Protein 3G7Q (pdb70)

Foldseek 3Di:
DLVVLVLVVVLFFFPDAAAFDFVVVVVVVVVVVVVVVCLVVQLFVDPAGPLGLVLLLQLVQCVCCVPPVDNAHSLQKDKFQADLVVVVLVCVVQAADCGAAEEEQWDLACSLLVDLRYAYEYWDWAADPQLAIATAGPPVPDDDDPRHSYEDEACGPPALHGYAPVRVVVCVVCVVNVHAYEYEDQWPPLPLHQFADDDDDDDDQRYKYKADRNVPPVVWGIMMIGHHSVSSVSSVVCVVVVRGTRSSSSNVNVVVCGSVCNVPPVNVVQVVLVVVLVVLLCVQDGSQQWRWYPNGGGFKIKIFRDPQVFFVVVVQVQLVVVSYHDQQLSSGPNYPDDDCRSRRMMGSRDDVVSSNVSSNSSSVSSVVSVVPD

Organism: Salmonella typhimurium (strain LT2 / SGSC1412 / ATCC 700720) (NCBI:txid99287)

Solvent-accessible surface area: 16220 Å² total

Secondary structure (DSSP, 8-state):
-TTT--TTT----------------HHHHHHHH--TTSHHHHHHHSTT-TTSHHHHHHHHHHHHHHHH-----GGGEEEES-HHHHHHHHHHHHSB---BBEEESS---HHHHH---EEEPPPEEEEEGGGEEEEE--GGG----TTB--EEESSPTTT-----TTT--HHHHHHHTT--EEEE-TT-TTTT--B-S-------TTEEE---GGGT-TTS--EEEE--HHHHHHHH--TTT------------TTS-HHHHIIIIIHHHHHHHHHHHHHHHHHH--TTT-EEE---BSS---EE-TT-SS-HHHHHHHHHHTT----GGGG-TTBSS--GGGGG-----S-HHHHHHHHHHHHHHHHHHHHH-

Sequence (373 aa):
GITRLEDLNDGAILGGGNPAHIPAQQDYFQTLLTDVVESGKAADALCNYDGPQGKTALLNNALAVLLREETLGWDIEPQNIALTNNGSQSAFFYLFNLFAGRSTKKVLFPLAPEEYIGYADDLFVSARPNIELLPEGQFKYHVDFEHLHIGEETGICCVSRPTNPTGNVIITDEELKKLDRRLANNQHNIPLVIDNAYGVPFPGIIFSEARPLWNPNIILLCSLSKLLGLPGSRCGIIIANDKTITAIANNGIISLAPGGGPACEIKRNNDLLRLSEETVIKKPFYYQRRVQQQTIAIIRRYLSEERRCLIHKPEGAIFLWLWFKDLPITTELLYQRLKARGVLVPGHYFFPGLDKPWPHTHQCRNYVPEEPDKIEAGVKILAEEIIERAWREEG

InterPro domains:
  IPR004839 Aminotransferase, class I/classII, large domain [PF00155] (65-391)
  IPR015421 Pyridoxal phosphate-dependent transferase, major domain [G3DSA:3.40.640.10] (1-415)
  IPR015424 Pyridoxal phosphate-dependent transferase [SSF53383] (16-412)
  IPR050859 Class-I pyridoxal-phosphate-dependent aminotransferase-like [PTHR42790] (9-414)

Radius of g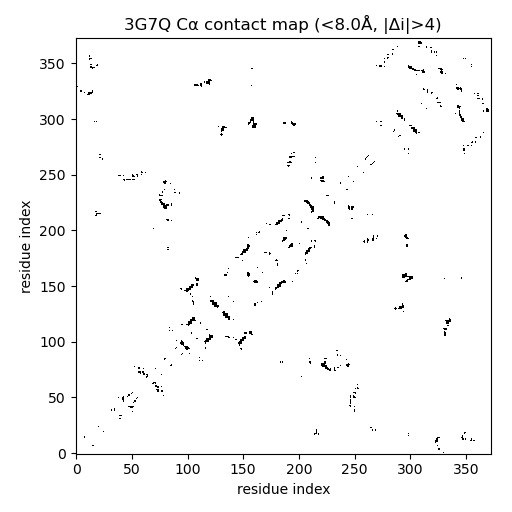yration: 21.02 Å; Cα contacts (8 Å, |Δi|>4): 728; chains: 1; bounding box: 59×43×58 Å

Nearest PDB structures (foldseek):
  3g7q-assembly1_A-2  TM=1.003E+00  e=3.783E-77  Salmonella enterica subsp. enterica serovar Typhimurium
  3if2-assembly1_B  TM=9.271E-01  e=1.513E-39  Psychrobacter arcticus 273-4
  3cq5-assembly2_C  TM=7.110E-01  e=2.711E-16  unclassified
  4r8d-assembly1_A  TM=6.972E-01  e=3.711E-15  Mycobacterium tuberculosis H37Rv
  6c3b-assembly1_A  TM=7.059E-01  e=1.660E-10  Streptantibioticus cattleyicolor NRRL 8057 = DSM 46488

Structure (mmCIF, N/CA/C/O backbone):
data_3G7Q
#
_entry.id   3G7Q
#
_cell.length_a   92.280
_cell.length_b   92.280
_cell.length_c   227.330
_cell.angle_alpha   90.00
_cell.angle_beta   90.00
_cell.angle_gamma   120.00
#
_symmetry.space_group_name_H-M   'P 61 2 2'
#
loop_
_entity.id
_entity.type
_entity.pdbx_description
1 polymer 'Valine-pyruvate aminotransferase'
2 non-polymer 'CHLORIDE ION'
3 non-polymer 1,2-ETHANEDIOL
4 water water
#
loop_
_atom_site.group_PDB
_atom_site.id
_atom_site.type_symbol
_atom_site.label_atom_id
_atom_site.label_alt_id
_atom_site.label_comp_id
_atom_site.label_asym_id
_atom_site.label_entity_id
_atom_site.label_seq_id
_atom_site.pdbx_PDB_ins_code
_atom_site.Cartn_x
_atom_site.Cartn_y
_atom_site.Cartn_z
_atom_site.occupancy
_atom_site.B_iso_or_equiv
_atom_site.auth_seq_id
_atom_site.auth_comp_id
_atom_site.auth_asym_id
_atom_site.auth_atom_id
_atom_site.pdbx_PDB_model_num
ATOM 1 N N . GLY A 1 16 ? -32.257 44.514 -1.075 1.00 66.22 15 GLY A N 1
ATOM 2 C CA . GLY A 1 16 ? -32.174 46.008 -1.210 1.00 63.96 15 GLY A CA 1
ATOM 3 C C . GLY A 1 16 ? -30.947 46.569 -0.514 1.00 63.20 15 GLY A C 1
ATOM 4 O O . GLY A 1 16 ? -30.082 47.175 -1.158 1.00 62.64 15 GLY A O 1
ATOM 5 N N . ILE A 1 17 ? -30.872 46.359 0.801 1.00 61.87 16 ILE A N 1
ATOM 6 C CA . ILE A 1 17 ? -29.756 46.841 1.612 1.00 61.33 16 ILE A CA 1
ATOM 7 C C . ILE A 1 17 ? -28.449 46.118 1.307 1.00 60.44 16 ILE A C 1
ATOM 8 O O . ILE A 1 17 ? -27.369 46.715 1.406 1.00 62.01 16 ILE A O 1
ATOM 10 N N . THR A 1 18 ? -28.533 44.835 0.955 1.00 58.66 17 THR A N 1
ATOM 11 C CA . THR A 1 18 ? -27.339 44.078 0.615 1.00 56.10 17 THR A CA 1
ATOM 12 C C . THR A 1 18 ? -26.686 44.698 -0.615 1.00 53.03 17 THR A C 1
ATOM 13 O O . THR A 1 18 ? -25.478 44.941 -0.614 1.00 53.92 17 THR A O 1
ATOM 15 N N . ARG A 1 19 ? -27.483 44.976 -1.648 1.00 49.73 18 ARG A N 1
ATOM 16 C CA . ARG A 1 19 ? -26.939 45.572 -2.871 1.00 49.36 18 ARG A CA 1
ATOM 17 C C . ARG A 1 19 ? -26.338 46.941 -2.553 1.00 49.14 18 ARG A C 1
ATOM 18 O O . ARG A 1 19 ? -25.239 47.270 -2.999 1.00 46.92 18 ARG A O 1
ATOM 20 N N . LEU A 1 20 ? -27.056 47.734 -1.760 1.00 52.44 19 LEU A N 1
ATOM 21 C CA . LEU A 1 20 ? -26.575 49.058 -1.366 1.00 53.45 19 LEU A CA 1
ATOM 22 C C . LEU A 1 20 ? -25.199 48.952 -0.714 1.00 54.87 19 LEU A C 1
ATOM 23 O O . LEU A 1 20 ? -24.250 49.657 -1.096 1.00 51.76 19 LEU A O 1
ATOM 33 N N . GLU A 1 22 ? -23.054 46.523 -1.003 1.00 61.32 21 GLU A N 1
ATOM 34 C CA . GLU A 1 22 ? -22.106 46.130 -2.045 1.00 61.84 21 GLU A CA 1
ATOM 35 C C . GLU A 1 22 ? -21.700 47.323 -2.890 1.00 60.74 21 GLU A C 1
ATOM 36 O O . GLU A 1 22 ? -20.523 47.499 -3.194 1.00 61.77 21 GLU A O 1
ATOM 42 N N . ASP A 1 23 ? -22.686 48.119 -3.306 1.00 58.47 22 ASP A N 1
ATOM 43 C CA . ASP A 1 23 ? -22.418 49.310 -4.110 1.00 57.25 22 ASP A CA 1
ATOM 44 C C . ASP A 1 23 ? -21.568 50.296 -3.327 1.00 57.90 22 ASP A C 1
ATOM 45 O O . ASP A 1 23 ? -20.579 50.806 -3.846 1.00 55.82 22 ASP A O 1
ATOM 50 N N . LEU A 1 24 ? -21.985 50.564 -2.084 1.00 62.18 23 LEU A N 1
ATOM 51 C CA . LEU A 1 24 ? -21.302 51.554 -1.219 1.00 66.98 23 LEU A CA 1
ATOM 52 C C . LEU A 1 24 ? -19.864 51.167 -0.867 1.00 69.95 23 LEU A C 1
ATOM 53 O O . LEU A 1 24 ? -19.101 52.012 -0.397 1.00 71.04 23 LEU A O 1
ATOM 58 N N . ASN A 1 25 ? -19.530 49.888 -1.055 1.00 73.95 24 ASN A N 1
ATOM 59 C CA . ASN A 1 25 ? -18.165 49.394 -0.941 1.00 75.08 24 ASN A CA 1
ATOM 60 C C . ASN A 1 25 ? -17.660 49.357 -2.386 1.00 76.95 24 ASN A C 1
ATOM 61 O O . ASN A 1 25 ? -17.129 50.345 -2.902 1.00 79.23 24 ASN A O 1
ATOM 62 N N . ASP A 1 26 ? -17.896 48.229 -3.044 1.00 78.17 25 ASP A N 1
ATOM 63 C CA . ASP A 1 26 ? -17.470 47.997 -4.422 1.00 78.49 25 ASP A CA 1
ATOM 64 C C . ASP A 1 26 ? -17.906 49.050 -5.424 1.00 78.36 25 ASP A C 1
ATOM 65 O O . ASP A 1 26 ? -17.081 49.836 -5.891 1.00 79.65 25 ASP A O 1
ATOM 66 N N . GLY A 1 32 ? -12.618 57.354 -9.943 1.00 57.29 31 GLY A N 1
ATOM 67 C CA . GLY A 1 32 ? -13.050 58.699 -9.533 1.00 54.74 31 GLY A CA 1
ATOM 68 C C . GLY A 1 32 ? -14.503 58.804 -9.055 1.00 52.33 31 GLY A C 1
ATOM 69 O O . GLY A 1 32 ? -15.189 59.789 -9.357 1.00 53.05 31 GLY A O 1
ATOM 70 N N . ALA A 1 33 ? -14.964 57.803 -8.304 1.00 49.14 32 ALA A N 1
ATOM 71 C CA . ALA A 1 33 ? -16.331 57.797 -7.767 1.00 46.54 32 ALA A CA 1
ATOM 72 C C . ALA A 1 33 ? -16.536 58.911 -6.758 1.00 43.03 32 ALA A C 1
ATOM 73 O O . ALA A 1 33 ? -15.608 59.288 -6.026 1.00 43.60 32 ALA A O 1
ATOM 75 N N . ILE A 1 34 ? -17.757 59.440 -6.712 1.00 38.29 33 ILE A N 1
ATOM 76 C CA . ILE A 1 34 ? -18.118 60.491 -5.759 1.00 37.44 33 ILE A CA 1
ATOM 77 C C . ILE A 1 34 ? -18.935 59.745 -4.709 1.00 36.34 33 ILE A C 1
ATOM 78 O O . ILE A 1 34 ? -20.123 59.458 -4.907 1.00 35.05 33 ILE A O 1
ATOM 99 N N . LEU A 1 36 ? -20.743 59.770 -1.464 1.00 33.65 35 LEU A N 1
ATOM 100 C CA . LEU A 1 36 ? -21.428 60.623 -0.466 1.00 32.94 35 LEU A CA 1
ATOM 101 C C . LEU A 1 36 ? -22.380 59.846 0.408 1.00 34.43 35 LEU A C 1
ATOM 102 O O . LEU A 1 36 ? -23.115 60.443 1.197 1.00 34.01 35 LEU A O 1
ATOM 107 N N . GLY A 1 37 ? -22.339 58.518 0.310 1.00 32.99 36 GLY A N 1
ATOM 108 C CA . GLY A 1 37 ? -23.224 57.625 1.032 1.00 31.79 36 GLY A CA 1
ATOM 109 C C . GLY A 1 37 ? -22.712 56.991 2.313 1.00 33.73 36 GLY A C 1
ATOM 110 O O . GLY A 1 37 ? -23.400 56.161 2.894 1.00 34.14 36 GLY A O 1
ATOM 111 N N . GLY A 1 38 ? -21.508 57.360 2.730 1.00 35.74 37 GLY A N 1
ATOM 112 C CA . GLY A 1 38 ? -20.879 56.790 3.930 1.00 36.00 37 GLY A CA 1
ATOM 113 C C . GLY A 1 38 ? -21.120 57.594 5.180 1.00 37.06 37 GLY A C 1
ATOM 114 O O . GLY A 1 38 ? -21.744 58.652 5.130 1.00 34.38 37 GLY A O 1
ATOM 115 N N . GLY A 1 39 ? -20.638 57.073 6.314 1.00 34.92 38 GLY A N 1
ATOM 116 C CA . GLY A 1 39 ? -20.847 57.706 7.585 1.00 34.19 38 GLY A CA 1
ATOM 117 C C . GLY A 1 39 ? -19.556 58.003 8.307 1.00 35.23 38 GLY A C 1
ATOM 118 O O . GLY A 1 39 ? -19.554 58.154 9.530 1.00 37.78 38 GLY A O 1
ATOM 119 N N . ASN A 1 40 ? -18.458 58.119 7.577 1.00 36.10 39 ASN A N 1
ATOM 120 C CA . ASN A 1 40 ? -17.208 58.449 8.250 1.00 37.75 39 ASN A CA 1
ATOM 121 C C . ASN A 1 40 ? -17.000 59.929 8.502 1.00 36.01 39 ASN A C 1
ATOM 122 O O . ASN A 1 40 ? -17.375 60.777 7.692 1.00 34.72 39 ASN A O 1
ATOM 127 N N . PRO A 1 41 ? -16.348 60.251 9.620 1.00 34.67 40 PRO A N 1
ATOM 128 C CA . PRO A 1 41 ? -16.084 61.638 9.911 1.00 33.42 40 PRO A CA 1
ATOM 129 C C . PRO A 1 41 ? -14.975 62.208 9.030 1.00 33.03 40 PRO A C 1
ATOM 130 O O . PRO A 1 41 ? -14.321 61.490 8.241 1.00 33.19 40 PRO A O 1
ATOM 134 N N . ALA A 1 42 ? -14.776 63.498 9.167 1.00 34.26 41 ALA A N 1
ATOM 135 C CA . ALA A 1 42 ? -13.743 64.197 8.441 1.00 36.07 41 ALA A CA 1
ATOM 136 C C . ALA A 1 42 ? -12.369 63.966 9.028 1.00 35.23 41 ALA A C 1
ATOM 137 O O . ALA A 1 42 ? -12.234 63.499 10.152 1.00 34.83 41 ALA A O 1
ATOM 139 N N . HIS A 1 43 ? -11.340 64.243 8.231 1.00 35.67 42 HIS A N 1
ATOM 140 C CA . HIS A 1 43 ? -9.967 64.265 8.720 1.00 37.16 42 HIS A CA 1
ATOM 141 C C . HIS A 1 43 ? -9.602 65.730 8.922 1.00 38.08 42 HIS A C 1
ATOM 142 O O . HIS A 1 43 ? -9.158 66.396 7.995 1.00 38.72 42 HIS A O 1
ATOM 149 N N . ILE A 1 44 ? -9.780 66.221 10.142 1.00 33.30 43 ILE A N 1
ATOM 150 C CA . ILE A 1 44 ? -9.548 67.618 10.440 1.00 31.74 43 ILE A CA 1
ATOM 151 C C . ILE A 1 44 ? -8.074 67.770 10.674 1.00 33.91 43 ILE A C 1
ATOM 152 O O . ILE A 1 44 ? -7.513 67.106 11.574 1.00 31.94 43 ILE A O 1
ATOM 157 N N . PRO A 1 45 ? -7.404 68.620 9.866 1.00 35.45 44 PRO A N 1
ATOM 158 C CA . PRO A 1 45 ? -5.936 68.747 10.039 1.00 35.00 44 PRO A CA 1
ATOM 159 C C . PRO A 1 45 ? -5.449 68.961 11.466 1.00 36.12 44 PRO A C 1
ATOM 160 O O . PRO A 1 45 ? -4.509 68.283 11.882 1.00 32.59 44 PRO A O 1
ATOM 164 N N . ALA A 1 46 ? -6.099 69.857 12.222 1.00 32.83 45 ALA A N 1
ATOM 165 C CA . ALA A 1 46 ? -5.714 70.119 13.598 1.00 32.37 45 ALA A CA 1
ATOM 166 C C . ALA A 1 46 ? -5.879 68.884 14.479 1.00 31.50 45 ALA A C 1
ATOM 167 O O . ALA A 1 46 ? -5.074 68.657 15.412 1.00 30.79 45 ALA A O 1
ATOM 177 N N A GLN A 1 48 ? -5.763 65.661 13.326 0.70 33.22 47 GLN A N 1
ATOM 178 N N B GLN A 1 48 ? -5.780 65.677 13.310 0.30 33.18 47 GLN A N 1
ATOM 179 C CA A GLN A 1 48 ? -4.742 64.681 12.926 0.70 34.78 47 GLN A CA 1
ATOM 180 C CA B GLN A 1 48 ? -4.740 64.759 12.827 0.30 34.26 47 GLN A CA 1
ATOM 181 C C A GLN A 1 48 ? -3.411 65.026 13.580 0.70 33.48 47 GLN A C 1
ATOM 182 C C B GLN A 1 48 ? -3.426 65.035 13.539 0.30 33.18 47 GLN A C 1
ATOM 183 O O A GLN A 1 48 ? -2.706 64.139 14.085 0.70 29.89 47 GLN A O 1
ATOM 184 O O B GLN A 1 48 ? -2.747 64.115 14.005 0.30 32.13 47 GLN A O 1
ATOM 195 N N . ASP A 1 49 ? -3.082 66.318 13.631 1.00 31.68 48 ASP A N 1
ATOM 196 C CA . ASP A 1 49 ? -1.856 66.757 14.294 1.00 32.71 48 ASP A CA 1
ATOM 197 C C . ASP A 1 49 ? -1.907 66.431 15.789 1.00 32.2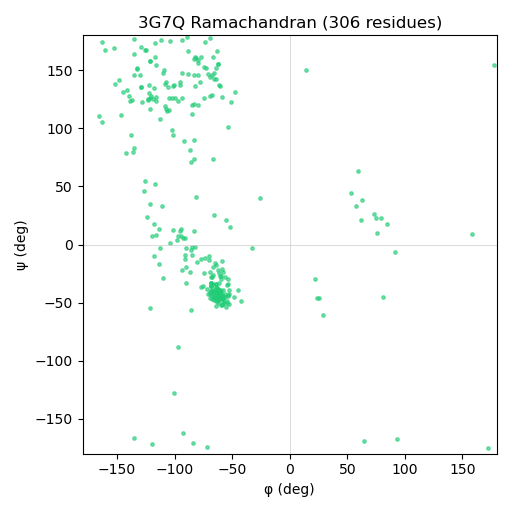2 48 ASP A C 1
ATOM 198 O O . ASP A 1 49 ? -0.932 65.936 16.357 1.00 32.87 48 ASP A O 1
ATOM 203 N N . TYR A 1 50 ? -3.044 66.716 16.419 1.00 31.64 49 TYR A N 1
ATOM 204 C CA . TYR A 1 50 ? -3.234 66.411 17.829 1.00 30.70 49 TYR A CA 1
ATOM 205 C C . TYR A 1 50 ? -3.039 64.919 18.098 1.00 29.93 49 TYR A C 1
ATOM 206 O O . TYR A 1 50 ? -2.287 64.550 18.980 1.00 30.82 49 TYR A O 1
ATOM 215 N N . PHE A 1 51 ? -3.720 64.062 17.339 1.00 29.90 50 PHE A N 1
ATOM 216 C CA . PHE A 1 51 ? -3.574 62.609 17.554 1.00 29.72 50 PHE A CA 1
ATOM 217 C C . PHE A 1 51 ? -2.158 62.110 17.297 1.00 31.07 50 PHE A C 1
ATOM 218 O O . PHE A 1 51 ? -1.676 61.202 17.998 1.00 30.35 50 PHE A O 1
ATOM 226 N N . GLN A 1 52 ? -1.485 62.665 16.291 1.00 31.07 51 GLN A N 1
ATOM 227 C CA . GLN A 1 52 ? -0.109 62.265 16.017 1.00 30.66 51 GLN A CA 1
ATOM 228 C C . GLN A 1 52 ? 0.800 62.582 17.205 1.00 31.27 51 GLN A C 1
ATOM 229 O O . GLN A 1 52 ? 1.650 61.758 17.606 1.00 30.20 51 GLN A O 1
ATOM 235 N N . THR A 1 53 ? 0.627 63.759 17.794 1.00 30.93 52 THR A N 1
ATOM 236 C CA . THR A 1 53 ? 1.432 64.137 18.945 1.00 30.76 52 THR A CA 1
ATOM 237 C C . THR A 1 53 ? 1.071 63.286 20.162 1.00 31.50 52 THR A C 1
ATOM 238 O O . THR A 1 53 ? 1.939 62.853 20.903 1.00 31.30 52 THR A O 1
ATOM 242 N N . LEU A 1 54 ? -0.220 63.062 20.371 1.00 29.40 53 LEU A N 1
ATOM 243 C CA . LEU A 1 54 ? -0.654 62.254 21.492 1.00 31.56 53 LEU A CA 1
ATOM 244 C C . LEU A 1 54 ? -0.087 60.830 21.387 1.00 31.67 53 LEU A C 1
ATOM 245 O O . LEU A 1 54 ? 0.423 60.272 22.363 1.00 30.33 53 LEU A O 1
ATOM 250 N N . LEU A 1 55 ? -0.196 60.249 20.205 1.00 29.83 54 LEU A N 1
ATOM 251 C CA . LEU A 1 55 ? 0.318 58.886 19.999 1.00 29.37 54 LEU A CA 1
ATOM 252 C C . LEU A 1 55 ? 1.819 58.837 20.207 1.00 29.33 54 LEU A C 1
ATOM 253 O O . LEU A 1 55 ? 2.350 57.886 20.792 1.00 28.88 54 LEU A O 1
ATOM 258 N N . THR A 1 56 ? 2.521 59.865 19.732 1.00 30.55 55 THR A N 1
ATOM 259 C CA . THR A 1 56 ? 3.962 59.933 19.924 1.00 28.25 55 THR A CA 1
ATOM 260 C C . THR A 1 56 ? 4.288 59.929 21.411 1.00 29.89 55 THR A C 1
ATOM 261 O O . THR A 1 56 ? 5.166 59.168 21.861 1.00 31.99 55 THR A O 1
ATOM 265 N N . ASP A 1 57 ? 3.578 60.733 22.195 1.00 29.34 56 ASP A N 1
ATOM 266 C CA . ASP A 1 57 ? 3.819 60.778 23.645 1.00 31.90 56 ASP A CA 1
ATOM 267 C C . ASP A 1 57 ? 3.505 59.453 24.327 1.00 32.00 56 ASP A C 1
ATOM 268 O O . ASP A 1 57 ? 4.247 58.999 25.196 1.00 30.55 56 ASP A O 1
ATOM 281 N N A VAL A 1 59 ? 3.385 56.374 22.983 0.50 30.36 58 VAL A N 1
ATOM 282 N N B VAL A 1 59 ? 3.389 56.379 22.978 0.50 30.74 58 VAL A N 1
ATOM 283 C CA A VAL A 1 59 ? 4.317 55.312 22.645 0.50 30.59 58 VAL A CA 1
ATOM 284 C CA B VAL A 1 59 ? 4.321 55.312 22.624 0.50 31.30 58 VAL A CA 1
ATOM 285 C C A VAL A 1 59 ? 5.610 55.505 23.436 0.50 31.74 58 VAL A C 1
ATOM 286 C C B VAL A 1 59 ? 5.625 55.501 23.403 0.50 32.17 58 VAL A C 1
ATOM 287 O O A VAL A 1 59 ? 6.139 54.551 24.016 0.50 29.92 58 VAL A O 1
ATOM 288 O O B VAL A 1 59 ? 6.175 54.535 23.937 0.50 30.60 58 VAL A O 1
ATOM 295 N N . GLU A 1 60 ? 6.091 56.747 23.501 1.00 32.80 59 GLU A N 1
ATOM 296 C CA . GLU A 1 60 ? 7.338 57.051 24.229 1.00 35.02 59 GLU A CA 1
ATOM 297 C C . GLU A 1 60 ? 7.227 56.802 25.737 1.00 33.25 59 GLU A C 1
ATOM 298 O O . GLU A 1 60 ? 8.195 56.387 26.360 1.00 33.99 59 GLU A O 1
ATOM 304 N N . SER A 1 61 ? 6.046 56.998 26.317 1.00 32.87 60 SER A N 1
ATOM 305 C CA . SER A 1 61 ? 5.876 56.784 27.763 1.00 32.35 60 SER A CA 1
ATOM 306 C C . SER A 1 61 ? 5.572 55.338 28.143 1.00 32.63 60 SER A C 1
ATOM 307 O O . SER A 1 61 ? 5.507 55.026 29.338 1.00 34.06 60 SER A O 1
ATOM 310 N N . GLY A 1 62 ? 5.389 54.455 27.155 1.00 29.47 61 GLY A N 1
ATOM 311 C CA . GLY A 1 62 ? 5.047 53.049 27.437 1.00 29.78 61 GLY A CA 1
ATOM 312 C C . GLY A 1 62 ? 3.538 52.815 27.480 1.00 29.88 61 GLY A C 1
ATOM 313 O O . GLY A 1 62 ? 3.086 51.667 27.571 1.00 31.08 61 GLY A O 1
ATOM 314 N N . LYS A 1 63 ? 2.748 53.877 27.399 1.00 29.33 62 LYS A N 1
ATOM 315 C CA . LYS A 1 63 ? 1.287 53.751 27.510 1.00 30.08 62 LYS A CA 1
ATOM 316 C C . LYS A 1 63 ? 0.624 53.034 26.335 1.00 30.57 62 LYS A C 1
ATOM 317 O O . LYS A 1 63 ? -0.362 52.315 26.543 1.00 31.82 62 LYS A O 1
ATOM 323 N N . ALA A 1 64 ? 1.165 53.189 25.122 1.00 31.01 63 ALA A N 1
ATOM 324 C CA . ALA A 1 64 ? 0.600 52.520 23.963 1.00 29.71 63 ALA A CA 1
ATOM 325 C C . ALA A 1 64 ? 0.817 51.019 24.100 1.00 30.78 63 ALA A C 1
ATOM 326 O O . ALA A 1 64 ? -0.107 50.222 23.898 1.00 31.56 63 ALA A O 1
ATOM 328 N N . ALA A 1 65 ? 2.039 50.638 24.457 1.00 28.98 64 ALA A N 1
ATOM 329 C CA . ALA A 1 65 ? 2.358 49.233 24.659 1.00 28.34 64 ALA A CA 1
ATOM 330 C C . ALA A 1 65 ? 1.506 48.657 25.788 1.00 30.22 64 ALA A C 1
ATOM 331 O O . ALA A 1 65 ? 1.014 47.535 25.668 1.00 30.14 64 ALA A O 1
ATOM 333 N N . ASP A 1 66 ? 1.315 49.410 26.871 1.00 29.28 65 ASP A N 1
ATOM 334 C CA . ASP A 1 66 ? 0.493 48.928 27.992 1.00 31.54 65 ASP A CA 1
ATOM 335 C C . ASP A 1 66 ? -0.946 48.634 27.531 1.00 30.18 65 ASP A C 1
ATOM 336 O O . ASP A 1 66 ? -1.556 47.647 27.939 1.00 32.18 65 ASP A O 1
ATOM 341 N N . ALA A 1 67 ? -1.454 49.496 26.681 1.00 29.43 66 ALA A N 1
ATOM 342 C CA . ALA A 1 67 ? -2.815 49.391 26.155 1.00 30.47 66 ALA A CA 1
ATOM 343 C C . ALA A 1 67 ? -3.009 48.130 25.293 1.00 33.11 66 ALA A C 1
ATOM 344 O O . ALA A 1 67 ? -4.053 47.487 25.339 1.00 35.23 66 ALA A O 1
ATOM 346 N N . LEU A 1 68 ? -1.996 47.776 24.513 1.00 32.41 67 LEU A N 1
ATOM 347 C CA . LEU A 1 68 ? -2.106 46.637 23.610 1.00 32.70 67 LEU A CA 1
ATOM 348 C C . LEU A 1 68 ? -1.673 45.328 24.228 1.00 32.46 67 LEU A C 1
ATOM 349 O O . LEU A 1 68 ? -2.216 44.269 23.893 1.00 32.36 67 LEU A O 1
ATOM 354 N N . CYS A 1 69 ? -0.689 45.380 25.127 1.00 31.03 68 CYS A N 1
ATOM 355 C CA . CYS A 1 69 ? -0.119 44.184 25.713 1.00 31.50 68 CYS A CA 1
ATOM 356 C C . CYS A 1 69 ? -0.771 43.684 26.999 1.00 34.38 68 CYS A C 1
ATOM 357 O O . CYS A 1 69 ? -0.369 42.643 27.503 1.00 31.53 68 CYS A O 1
ATOM 360 N N . ASN A 1 70 ? -1.759 44.424 27.498 1.00 39.31 69 ASN A N 1
ATOM 361 C CA . ASN A 1 70 ? -2.524 44.044 28.697 1.00 42.39 69 ASN A CA 1
ATOM 362 C C . ASN A 1 70 ? -4.007 43.954 28.392 1.00 43.51 69 ASN A C 1
ATOM 363 O O . ASN A 1 70 ? -4.545 44.809 27.688 1.00 42.72 69 ASN A O 1
ATOM 368 N N . TYR A 1 71 ? -4.668 42.911 28.903 1.00 47.63 70 TYR A N 1
ATOM 369 C CA . TYR A 1 71 ? -6.110 42.725 28.653 1.00 50.82 70 TYR A CA 1
ATOM 370 C C . TYR A 1 71 ? -6.893 43.893 29.244 1.00 53.13 70 TYR A C 1
ATOM 371 O O . TYR A 1 71 ? -7.839 44.390 28.619 1.00 54.07 70 TYR A O 1
ATOM 374 N N . ASP A 1 72 ? -6.487 44.324 30.438 1.00 54.18 71 ASP A N 1
ATOM 375 C CA . ASP A 1 72 ? -7.098 45.479 31.101 1.00 56.93 71 ASP A CA 1
ATOM 376 C C . ASP A 1 72 ? -5.978 46.257 31.814 1.00 56.34 71 ASP A C 1
ATOM 377 O O . ASP A 1 72 ? -5.792 46.153 33.028 1.00 56.77 71 ASP A O 1
ATOM 382 N N . GLY A 1 73 ? -5.237 47.042 31.033 1.00 55.72 72 GLY A N 1
ATOM 383 C CA . GLY A 1 73 ? -4.074 47.777 31.534 1.00 55.85 72 GLY A CA 1
ATOM 384 C C . GLY A 1 73 ? -4.377 48.955 32.441 1.00 56.22 72 GLY A C 1
ATOM 385 O O . GLY A 1 73 ? -5.539 49.180 32.793 1.00 55.40 72 GLY A O 1
ATOM 386 N N . PRO A 1 74 ? -3.328 49.724 32.821 1.00 56.39 73 PRO A N 1
ATOM 387 C CA . PRO A 1 74 ? -3.455 50.920 33.677 1.00 56.05 73 PRO A CA 1
ATOM 388 C C . PRO A 1 74 ? -4.387 51.996 33.127 1.00 55.90 73 PRO A C 1
ATOM 389 O O . PRO A 1 74 ? -4.847 52.845 33.882 1.00 57.23 73 PRO A O 1
ATOM 393 N N . GLN A 1 75 ? -4.592 52.011 31.814 1.00 54.00 74 GLN A N 1
ATOM 394 C CA . GLN A 1 75 ? -5.541 52.926 31.184 1.00 53.28 74 GLN A CA 1
ATOM 395 C C . GLN A 1 75 ? -6.578 52.101 30.428 1.00 52.68 74 GLN A C 1
ATOM 396 O O . GLN A 1 75 ? -7.075 52.514 29.366 1.00 49.70 74 GLN A O 1
ATOM 402 N N . GLY A 1 76 ? -6.909 50.943 31.008 1.00 52.06 75 GLY A N 1
ATOM 403 C CA . GLY A 1 76 ? -7.851 50.009 30.422 1.00 52.83 75 GLY A CA 1
ATOM 404 C C . GLY A 1 76 ? -9.275 50.380 30.748 1.00 52.80 75 GLY A C 1
ATOM 405 O O . GLY A 1 76 ? -9.532 51.474 31.287 1.00 50.93 75 GLY A O 1
ATOM 406 N N . LYS A 1 77 ? -10.191 49.467 30.411 1.00 52.50 76 LYS A N 1
ATOM 407 C CA . LYS A 1 77 ? -11.611 49.637 30.681 1.00 53.44 76 LYS A CA 1
ATOM 408 C C . LYS A 1 77 ? -11.845 50.217 32.078 1.00 53.61 76 LYS A C 1
ATOM 409 O O . LYS A 1 77 ? -12.533 51.225 32.215 1.00 54.00 76 LYS A O 1
ATOM 411 N N . THR A 1 78 ? -11.212 49.651 33.095 1.00 51.39 77 THR A N 1
ATOM 412 C CA . THR A 1 78 ? -11.420 50.120 34.475 1.00 51.01 77 THR A CA 1
ATOM 413 C C . THR A 1 78 ? -11.000 51.570 34.747 1.00 50.97 77 THR A C 1
ATOM 414 O O . THR A 1 78 ? -11.762 52.339 35.360 1.00 52.79 77 THR A O 1
ATOM 418 N N . ALA A 1 79 ? -9.811 51.961 34.303 1.00 45.96 78 ALA A N 1
ATOM 419 C CA . ALA A 1 79 ? -9.360 53.335 34.500 1.00 45.43 78 ALA A CA 1
ATOM 420 C C . ALA A 1 79 ? -10.298 54.296 33.755 1.00 43.16 78 ALA A C 1
ATOM 421 O O . ALA A 1 79 ? -10.595 55.399 34.242 1.00 43.75 78 ALA A O 1
ATOM 423 N N . LEU A 1 80 ? -10.764 53.874 32.582 1.00 41.93 79 LEU A N 1
ATOM 424 C CA . LEU A 1 80 ? -11.664 54.708 31.773 1.00 40.97 79 LEU A CA 1
ATOM 425 C C . LEU A 1 80 ? -13.047 54.849 32.408 1.00 41.43 79 LEU A C 1
ATOM 426 O O . LEU A 1 80 ? -13.630 55.933 32.367 1.00 39.37 79 LEU A O 1
ATOM 431 N N . LEU A 1 81 ? -13.593 53.772 32.969 1.00 40.18 80 LEU A N 1
ATOM 432 C CA . LEU A 1 81 ? -14.886 53.879 33.654 1.00 41.49 80 LEU A CA 1
ATOM 433 C C . LEU A 1 81 ? -14.807 54.947 34.744 1.00 40.97 80 LEU A C 1
ATOM 434 O O . LEU A 1 81 ? -15.737 55.753 34.886 1.00 40.36 80 LEU A O 1
ATOM 439 N N A ASN A 1 82 ? -13.707 54.958 35.501 0.50 39.78 81 ASN A N 1
ATOM 440 N N B ASN A 1 82 ? -13.710 54.959 35.494 0.50 40.25 81 ASN A N 1
ATOM 441 C CA A ASN A 1 82 ? -13.481 55.957 36.545 0.50 39.73 81 ASN A CA 1
ATOM 442 C CA B ASN A 1 82 ? -13.503 55.955 36.526 0.50 40.60 81 ASN A CA 1
ATOM 443 C C A ASN A 1 82 ? -13.329 57.364 35.976 0.50 38.81 81 ASN A C 1
ATOM 444 C C B ASN A 1 82 ? -13.366 57.359 35.948 0.50 39.34 81 ASN A C 1
ATOM 445 O O A ASN A 1 82 ? -13.883 58.319 36.518 0.50 38.28 81 ASN A O 1
ATOM 446 O O B ASN A 1 82 ? -13.975 58.303 36.449 0.50 38.84 81 ASN A O 1
ATOM 455 N N . ALA A 1 83 ? -12.566 57.484 34.892 1.00 37.55 82 ALA A N 1
ATOM 456 C CA . ALA A 1 83 ? -12.311 58.774 34.245 1.00 37.91 82 ALA A CA 1
ATOM 457 C C . ALA A 1 83 ? -13.575 59.383 33.648 1.00 36.79 82 ALA A C 1
ATOM 458 O O . ALA A 1 83 ? -13.838 60.587 33.814 1.00 36.70 82 ALA A O 1
ATOM 460 N N . LEU A 1 84 ? -14.349 58.563 32.957 1.00 35.39 83 LEU A N 1
ATOM 461 C CA . LEU A 1 84 ? -15.618 59.016 32.383 1.00 36.40 83 LEU A CA 1
ATOM 462 C C . LEU A 1 84 ? -16.618 59.414 33.475 1.00 35.32 83 LEU A C 1
ATOM 463 O O . LEU A 1 84 ? -17.355 60.390 33.317 1.00 34.63 83 LEU A O 1
ATOM 468 N N . ALA A 1 85 ? -16.669 58.639 34.553 1.00 34.16 84 ALA A N 1
ATOM 469 C CA . ALA A 1 85 ? -17.543 58.961 35.675 1.00 32.95 84 ALA A CA 1
ATOM 470 C C . ALA A 1 85 ? -17.183 60.342 36.236 1.00 35.89 84 ALA A C 1
ATOM 471 O O . ALA A 1 85 ? -18.062 61.204 36.376 1.00 33.90 84 ALA A O 1
ATOM 473 N N . VAL A 1 86 ? -15.899 60.551 36.541 1.00 35.34 85 VAL A N 1
ATOM 474 C CA . VAL A 1 86 ? -15.445 61.843 37.070 1.00 36.89 85 VAL A CA 1
ATOM 475 C C . VAL A 1 86 ? -15.742 62.972 36.084 1.00 36.88 85 VAL A C 1
ATOM 476 O O . VAL A 1 86 ? -16.241 64.025 36.486 1.00 35.99 85 VAL A O 1
ATOM 480 N N . LEU A 1 87 ? -15.500 62.739 34.797 1.00 36.64 86 LEU A N 1
ATOM 481 C CA . LEU A 1 87 ? -15.776 63.743 33.780 1.00 38.00 86 LEU A CA 1
ATOM 482 C C . LEU A 1 87 ? -17.235 64.179 33.774 1.00 37.51 86 LEU A C 1
ATOM 483 O O . LEU A 1 87 ? -17.536 65.403 33.763 1.00 37.23 86 LEU A O 1
ATOM 488 N N . LEU A 1 88 ? -18.140 63.203 33.758 1.00 34.28 87 LEU A N 1
ATOM 489 C CA . LEU A 1 88 ? -19.578 63.517 33.675 1.00 33.64 87 LEU A CA 1
ATOM 490 C C . LEU A 1 88 ? -20.103 64.117 34.973 1.00 34.76 87 LEU A C 1
ATOM 491 O O . LEU A 1 88 ? -20.932 65.049 34.948 1.00 35.59 87 LEU A O 1
ATOM 496 N N . ARG A 1 89 ? -19.613 63.612 36.093 1.00 33.18 88 ARG A N 1
ATOM 497 C CA . ARG A 1 89 ? -19.948 64.180 37.389 1.00 32.84 88 ARG A CA 1
ATOM 498 C C . ARG A 1 89 ? -19.524 65.650 37.495 1.00 36.13 88 ARG A C 1
ATOM 499 O O . ARG A 1 89 ? -20.335 66.511 37.878 1.00 34.62 88 ARG A O 1
ATOM 507 N N A GLU A 1 90 ? -18.279 65.959 37.142 0.50 35.42 89 GLU A N 1
ATOM 508 N N B GLU A 1 90 ? -18.273 65.922 37.125 0.50 35.25 89 GLU A N 1
ATOM 509 C CA A GLU A 1 90 ? -17.769 67.330 37.340 0.50 38.00 89 GLU A CA 1
ATOM 510 C CA B GLU A 1 90 ? -17.675 67.255 37.286 0.50 38.14 89 GLU A CA 1
ATOM 511 C C A GLU A 1 90 ? -18.139 68.336 36.269 0.50 35.92 89 GLU A C 1
ATOM 512 C C B GLU A 1 90 ? -18.118 68.303 36.278 0.50 35.83 89 GLU A C 1
ATOM 513 O O A GLU A 1 90 ? -18.212 69.529 36.563 0.50 37.00 89 GLU A O 1
ATOM 514 O O B GLU A 1 90 ? -18.225 69.479 36.627 0.50 37.19 89 GLU A O 1
ATOM 525 N N . THR A 1 91 ? -18.379 67.884 35.047 1.00 33.86 90 THR A N 1
ATOM 526 C CA . THR A 1 91 ? -18.715 68.807 33.963 1.00 37.10 90 THR A CA 1
ATOM 527 C C . THR A 1 91 ? -20.215 69.081 33.851 1.00 37.07 90 THR A C 1
ATOM 528 O O . THR A 1 91 ? -20.608 70.205 33.536 1.00 36.54 90 THR A O 1
ATOM 532 N N . LEU A 1 92 ? -21.045 68.071 34.124 1.00 35.43 91 LEU A N 1
ATOM 533 C CA . LEU A 1 92 ? -22.500 68.214 33.947 1.00 35.69 91 LEU A CA 1
ATOM 534 C C . LEU A 1 92 ? -23.339 68.065 35.219 1.00 35.94 91 LEU A C 1
ATOM 535 O O . LEU A 1 92 ? -24.534 68.355 35.207 1.00 36.40 91 LEU A O 1
ATOM 540 N N . GLY A 1 93 ? -22.727 67.625 36.305 1.00 33.75 92 GLY A N 1
ATOM 541 C CA . GLY A 1 93 ? -23.444 67.386 37.543 1.00 34.63 92 GLY A CA 1
ATOM 542 C C . GLY A 1 93 ? -24.288 66.115 37.523 1.00 35.63 92 GLY A C 1
ATOM 543 O O . GLY A 1 93 ? -25.243 65.999 38.288 1.00 35.12 92 GLY A O 1
ATOM 544 N N . TRP A 1 94 ? -23.947 65.157 36.662 1.00 35.21 93 TRP A N 1
ATOM 545 C CA . TRP A 1 94 ? -24.692 63.893 36.632 1.00 35.75 93 TRP A CA 1
ATOM 546 C C . TRP A 1 94 ? -24.172 62.949 37.727 1.00 34.99 93 TRP A C 1
ATOM 547 O O . TRP A 1 94 ? -22.959 62.818 37.920 1.00 33.11 93 TRP A O 1
ATOM 558 N N . ASP A 1 95 ? -25.086 62.286 38.436 1.00 35.33 94 ASP A N 1
ATOM 559 C CA . ASP A 1 95 ? -24.708 61.376 39.519 1.00 36.77 94 ASP A CA 1
ATOM 560 C C . ASP A 1 95 ? -24.344 60.008 38.915 1.00 37.28 94 ASP A C 1
ATOM 561 O O . ASP A 1 95 ? -25.086 59.047 39.024 1.00 37.65 94 ASP A O 1
ATOM 566 N N . ILE A 1 96 ? -23.181 59.960 38.277 1.00 37.25 95 ILE A N 1
ATOM 567 C CA . ILE A 1 96 ? -22.693 58.772 37.589 1.00 37.42 95 ILE A CA 1
ATOM 568 C C . ILE A 1 96 ? -21.531 58.168 38.364 1.00 38.59 95 ILE A C 1
ATOM 569 O O . ILE A 1 96 ? -20.698 58.887 38.873 1.00 38.79 95 ILE A O 1
ATOM 574 N N . GLU A 1 97 ? -21.504 56.842 38.479 1.00 36.49 96 GLU A N 1
ATOM 575 C CA . GLU A 1 97 ? -20.399 56.140 39.088 1.00 36.70 96 GLU A CA 1
ATOM 576 C C . GLU A 1 97 ? -19.957 55.114 38.063 1.00 34.85 96 GLU A C 1
ATOM 577 O O . GLU A 1 97 ? -20.669 54.884 37.098 1.00 31.69 96 GLU A O 1
ATOM 583 N N . PRO A 1 98 ? -18.776 54.486 38.254 1.00 37.05 97 PRO A N 1
ATOM 584 C CA . PRO A 1 98 ? -18.336 53.456 37.288 1.00 35.56 97 PRO A CA 1
ATOM 585 C C . PRO A 1 98 ? -19.356 52.339 37.040 1.00 35.10 97 PRO A C 1
ATOM 586 O O . PRO A 1 98 ? -19.426 51.809 35.939 1.00 34.79 97 PRO A O 1
ATOM 590 N N . GLN A 1 99 ? -20.178 52.030 38.039 1.00 35.13 98 GLN A N 1
ATOM 591 C CA . GLN A 1 99 ? -21.207 50.991 37.927 1.00 36.84 98 GLN A CA 1
ATOM 592 C C . GLN A 1 99 ? -22.351 51.400 36.999 1.00 36.60 98 GLN A C 1
ATOM 593 O O . GLN A 1 99 ? -23.226 50.583 36.708 1.00 36.03 98 GLN A O 1
ATOM 599 N N . ASN A 1 100 ? -22.375 52.675 36.595 1.00 34.05 99 ASN A N 1
ATOM 600 C CA . ASN A 1 100 ? -23.335 53.186 35.630 1.00 33.56 99 ASN A CA 1
ATOM 601 C C . ASN A 1 100 ? -22.772 53.226 34.212 1.00 32.85 99 ASN A C 1
ATOM 602 O O . ASN A 1 100 ? -23.448 53.709 33.304 1.00 31.88 99 ASN A O 1
ATOM 607 N N . ILE A 1 101 ? -21.580 52.678 33.995 1.00 30.71 100 ILE A N 1
ATOM 608 C CA . ILE A 1 101 ? -20.948 52.743 32.681 1.00 33.06 100 ILE A CA 1
ATOM 609 C C . ILE A 1 101 ? -20.467 51.368 32.185 1.00 35.79 100 ILE A C 1
ATOM 610 O O . ILE A 1 101 ? -19.891 50.592 32.956 1.00 35.28 100 ILE A O 1
ATOM 615 N N . ALA A 1 102 ? -20.740 51.080 30.914 1.00 35.60 101 ALA A N 1
ATOM 616 C CA . ALA A 1 102 ? -20.268 49.847 30.247 1.00 36.51 101 ALA A CA 1
ATOM 617 C C . ALA A 1 102 ? -19.626 50.260 28.929 1.00 37.37 101 ALA A C 1
ATOM 618 O O . ALA A 1 102 ? -20.045 51.242 28.295 1.00 32.55 101 ALA A O 1
ATOM 620 N N . LEU A 1 103 ? -18.584 49.546 28.510 1.00 35.03 102 LEU A N 1
ATOM 621 C CA . LEU A 1 103 ? -17.914 49.835 27.258 1.00 36.83 102 LEU A CA 1
ATOM 622 C C . LEU A 1 103 ? -18.211 48.721 26.270 1.00 36.97 102 LEU A C 1
ATOM 623 O O . LEU A 1 103 ? -18.387 47.573 26.673 1.00 36.88 102 LEU A O 1
ATOM 628 N N . THR A 1 104 ? -18.278 49.057 24.982 1.00 37.52 103 THR A N 1
ATOM 629 C CA . THR A 1 104 ? -18.539 48.085 23.931 1.00 39.30 103 THR A CA 1
ATOM 630 C C . THR A 1 104 ? -17.602 48.411 22.772 1.00 39.03 103 THR A C 1
ATOM 631 O O . THR A 1 104 ? -16.867 49.382 22.834 1.00 35.92 103 THR A O 1
ATOM 635 N N A ASN A 1 105 ? -17.717 47.608 21.718 0.70 41.62 104 ASN A N 1
ATOM 636 N N B ASN A 1 105 ? -17.605 47.610 21.714 0.30 40.30 104 ASN A N 1
ATOM 637 C CA A ASN A 1 105 ? -16.957 47.730 20.478 0.70 44.55 104 ASN A CA 1
ATOM 638 C CA B ASN A 1 105 ? -16.725 47.938 20.581 0.30 41.50 104 ASN A CA 1
ATOM 639 C C A ASN A 1 105 ? -17.415 48.894 19.614 0.70 45.63 104 ASN A C 1
ATOM 640 C C B ASN A 1 105 ? -17.315 49.056 19.689 0.30 43.77 104 ASN A C 1
ATOM 641 O O A ASN A 1 105 ? -16.774 49.228 18.618 0.70 46.01 104 ASN A O 1
ATOM 642 O O B ASN A 1 105 ? -16.647 49.523 18.767 0.30 43.66 104 ASN A O 1
ATOM 651 N N . GLY A 1 106 ? -18.543 49.500 19.974 1.00 45.88 105 GLY A N 1
ATOM 652 C CA . GLY A 1 106 ? -19.112 50.620 19.238 1.00 46.13 105 GLY A CA 1
ATOM 653 C C . GLY A 1 106 ? -20.608 50.756 19.428 1.00 48.88 105 GLY A C 1
ATOM 654 O O . GLY A 1 106 ? -21.243 49.962 20.129 1.00 45.54 105 GLY A O 1
ATOM 655 N N . SER A 1 107 ? -21.160 51.768 18.769 1.00 50.92 106 SER A N 1
ATOM 656 C CA . SER A 1 107 ? -22.586 52.073 18.821 1.00 52.51 106 SER A CA 1
ATOM 657 C C . SER A 1 107 ? -23.464 50.911 18.416 1.00 53.20 106 SER A C 1
ATOM 658 O O . SER A 1 107 ? -24.444 50.586 19.087 1.00 52.75 106 SER A O 1
ATOM 661 N N . GLN A 1 108 ? -23.091 50.256 17.333 1.00 52.42 107 GLN A N 1
ATOM 662 C CA . GLN A 1 108 ? -23.905 49.195 16.791 1.00 51.62 107 GLN A CA 1
ATOM 663 C C . GLN A 1 108 ? -23.972 47.954 17.685 1.00 49.51 107 GLN A C 1
ATOM 664 O O . GLN A 1 108 ? -25.041 47.349 17.811 1.00 48.13 107 GLN A O 1
ATOM 670 N N . SER A 1 109 ? -22.854 47.570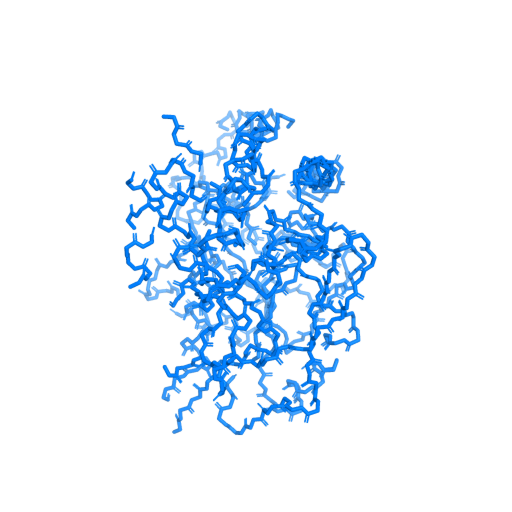 18.308 1.00 44.76 108 SER A N 1
ATOM 671 C CA . SER A 1 109 ? -22.870 46.456 19.255 1.00 40.91 108 SER A CA 1
ATOM 672 C C . SER A 1 109 ? -23.657 46.859 20.515 1.00 40.50 108 SER A C 1
ATOM 673 O O . SER A 1 109 ? -24.319 46.039 21.149 1.00 39.65 108 SER A O 1
ATOM 676 N N . ALA A 1 110 ? -23.540 48.122 20.905 1.00 38.06 109 ALA A N 1
ATOM 677 C CA . ALA A 1 110 ? -24.324 48.639 22.023 1.00 38.65 109 ALA A CA 1
ATOM 678 C C . ALA A 1 110 ? -25.823 48.383 21.795 1.00 38.50 109 ALA A C 1
ATOM 679 O O . ALA A 1 110 ? -26.491 47.828 22.658 1.00 36.99 109 ALA A O 1
ATOM 681 N N . PHE A 1 111 ? -26.343 48.750 20.624 1.00 40.17 110 PHE A N 1
ATOM 682 C CA . PHE A 1 111 ? -27.781 48.553 20.372 1.00 42.53 110 PHE A CA 1
ATOM 683 C C . PHE A 1 111 ? -28.191 47.086 20.262 1.00 42.38 110 PHE A C 1
ATOM 684 O O . PHE A 1 111 ? -29.290 46.715 20.692 1.00 41.32 110 PHE A O 1
ATOM 692 N N . PHE A 1 112 ? -27.297 46.242 19.740 1.00 41.17 111 PHE A N 1
ATOM 693 C CA . PHE A 1 112 ? -27.555 44.822 19.696 1.00 40.58 111 PHE A CA 1
ATOM 694 C C . PHE A 1 112 ? -27.815 44.291 21.101 1.00 39.65 111 PHE A C 1
ATOM 695 O O . PHE A 1 112 ? -28.735 43.500 21.315 1.00 39.71 111 PHE A O 1
ATOM 703 N N . TYR A 1 113 ? -27.003 44.706 22.072 1.00 39.85 112 TYR A N 1
ATOM 704 C CA . TYR A 1 113 ? -27.245 44.286 23.456 1.00 39.18 112 TYR A CA 1
ATOM 705 C C . TYR A 1 113 ? -28.574 44.833 23.989 1.00 38.56 112 TYR A C 1
ATOM 706 O O . TYR A 1 113 ? -29.364 44.097 24.573 1.00 36.74 112 TYR A O 1
ATOM 715 N N . LEU A 1 114 ? -28.822 46.114 23.776 1.00 37.91 113 LEU A N 1
ATOM 716 C CA . LEU A 1 114 ? -30.048 46.719 24.303 1.00 37.00 113 LEU A CA 1
ATOM 717 C C . LEU A 1 114 ? -31.281 46.063 23.709 1.00 37.30 113 LEU A C 1
ATOM 718 O O . LEU A 1 114 ? -32.185 45.692 24.456 1.00 38.25 113 LEU A O 1
ATOM 723 N N . PHE A 1 115 ? -31.290 45.859 22.390 1.00 40.80 114 PHE A N 1
ATOM 724 C CA . PHE A 1 115 ? -32.432 45.218 21.727 1.00 44.43 114 PHE A CA 1
ATOM 725 C C . PHE A 1 115 ? -32.675 43.836 22.315 1.00 45.35 114 PHE A C 1
ATOM 726 O O . PHE A 1 115 ? -33.814 43.470 22.612 1.00 48.80 114 PHE A O 1
ATOM 734 N N . ASN A 1 116 ? -31.606 43.077 22.519 1.00 46.01 115 ASN A N 1
ATOM 735 C CA . ASN A 1 116 ? -31.721 41.770 23.158 1.00 45.95 115 ASN A CA 1
ATOM 736 C C . ASN A 1 116 ? -32.196 41.818 24.595 1.00 44.47 115 ASN A C 1
ATOM 737 O O . ASN A 1 116 ? -32.888 40.918 25.045 1.00 42.65 115 ASN A O 1
ATOM 742 N N . LEU A 1 117 ? -31.813 42.860 25.321 1.00 42.05 116 LEU A N 1
ATOM 743 C CA . LEU A 1 117 ? -32.168 42.968 26.733 1.00 39.74 116 LEU A CA 1
ATOM 744 C C . LEU A 1 117 ? -33.624 43.409 26.949 1.00 39.10 116 LEU A C 1
ATOM 745 O O . LEU A 1 117 ? -34.281 42.931 27.867 1.00 36.86 116 LEU A O 1
ATOM 750 N N . PHE A 1 118 ? -34.132 44.298 26.100 1.00 36.82 117 PHE A N 1
ATOM 751 C CA . PHE A 1 118 ? -35.480 44.845 26.276 1.00 38.22 117 PHE A CA 1
ATOM 752 C C . PHE A 1 118 ? -36.539 44.477 25.220 1.00 38.74 117 PHE A C 1
ATOM 753 O O . PHE A 1 118 ? -37.720 44.688 25.473 1.00 40.26 117 PHE A O 1
ATOM 761 N N . ALA A 1 119 ? -36.135 43.982 24.053 1.00 37.42 118 ALA A N 1
ATOM 762 C CA . ALA A 1 119 ? -37.073 43.639 22.984 1.00 37.87 118 ALA A CA 1
ATOM 763 C C . ALA A 1 119 ? -37.011 42.133 22.707 1.00 40.35 118 ALA A C 1
ATOM 764 O O . ALA A 1 119 ? -36.177 41.428 23.270 1.00 41.42 118 ALA A O 1
ATOM 766 N N . GLY A 1 120 ? -37.898 41.643 21.848 1.00 43.03 119 GLY A N 1
ATOM 767 C CA . GLY A 1 120 ? -37.942 40.208 21.521 1.00 45.77 119 GLY A CA 1
ATOM 768 C C . GLY A 1 120 ? -38.917 39.436 22.377 1.00 47.65 119 GLY A C 1
ATOM 769 O O . GLY A 1 120 ? -39.707 40.037 23.101 1.00 47.42 119 GLY A O 1
ATOM 770 N N . ARG A 1 121 ? -38.832 38.097 22.327 1.00 50.42 120 ARG A N 1
ATOM 771 C CA . ARG A 1 121 ? -39.758 37.205 23.053 1.00 50.17 120 ARG A CA 1
ATOM 772 C C . ARG A 1 121 ? -39.682 37.310 24.576 1.00 50.37 120 ARG A C 1
ATOM 773 O O . ARG A 1 121 ? -38.603 37.390 25.144 1.00 52.40 120 ARG A O 1
ATOM 775 N N . SER A 1 126 ? -44.600 36.832 26.187 1.00 60.25 125 SER A N 1
ATOM 776 C CA . SER A 1 126 ? -44.768 38.149 25.562 1.00 59.21 125 SER A CA 1
ATOM 777 C C . SER A 1 126 ? -43.600 38.505 24.650 1.00 58.46 125 SER A C 1
ATOM 778 O O . SER A 1 126 ? -42.467 38.078 24.884 1.00 58.38 125 SER A O 1
ATOM 780 N N . THR A 1 127 ? -43.895 39.293 23.617 1.00 57.73 126 THR A N 1
ATOM 781 C CA . THR A 1 127 ? -42.900 39.771 22.657 1.00 56.24 126 THR A CA 1
ATOM 782 C C . THR A 1 127 ? -42.918 41.299 22.662 1.00 53.42 126 THR A C 1
ATOM 783 O O . THR A 1 127 ? -43.972 41.907 22.473 1.00 53.90 126 THR A O 1
ATOM 787 N N . LYS A 1 128 ? -41.754 41.911 22.867 1.00 49.29 127 LYS A N 1
ATOM 788 C CA . LYS A 1 128 ? -41.655 43.364 22.981 1.00 45.07 127 LYS A CA 1
ATOM 789 C C . LYS A 1 128 ? -40.981 43.985 21.772 1.00 42.67 127 LYS A C 1
ATOM 790 O O . LYS A 1 128 ? -40.129 43.360 21.129 1.00 41.38 127 LYS A O 1
ATOM 796 N N . LYS A 1 129 ? -41.358 45.227 21.463 1.00 38.57 128 LYS A N 1
ATOM 797 C CA . LYS A 1 129 ? -40.802 45.921 20.305 1.00 36.84 128 LYS A CA 1
ATOM 798 C C . LYS A 1 129 ? -40.012 47.177 20.694 1.00 33.90 128 LYS A C 1
ATOM 799 O O . LYS A 1 129 ? -40.114 47.673 21.813 1.00 34.99 128 LYS A O 1
ATOM 805 N N . VAL A 1 130 ? -39.186 47.625 19.767 1.00 34.44 129 VAL A N 1
ATOM 806 C CA . VAL A 1 130 ? -38.425 48.863 19.920 1.00 35.63 129 VAL A CA 1
ATOM 807 C C . VAL A 1 130 ? -39.224 49.925 19.188 1.00 35.08 129 VAL A C 1
ATOM 808 O O . VAL A 1 130 ? -39.526 49.774 18.006 1.00 36.01 129 VAL A O 1
ATOM 812 N N . LEU A 1 131 ? -39.587 50.985 19.899 1.00 33.90 130 LEU A N 1
ATOM 813 C CA . LEU A 1 131 ? -40.304 52.110 19.286 1.00 31.52 130 LEU A CA 1
ATOM 814 C C . LEU A 1 131 ? -39.350 53.280 18.967 1.00 31.21 130 LEU A C 1
ATOM 815 O O . LEU A 1 131 ? -38.620 53.730 19.849 1.00 32.20 130 LEU A O 1
ATOM 820 N N . PHE A 1 132 ? -39.363 53.732 17.708 1.00 32.40 131 PHE A N 1
ATOM 821 C CA . PHE A 1 132 ? -38.667 54.915 17.247 1.00 30.53 131 PHE A CA 1
ATOM 822 C C . PHE A 1 132 ? -39.758 55.978 17.129 1.00 30.92 131 PHE A C 1
ATOM 823 O O . PHE A 1 132 ? -40.502 56.012 16.152 1.00 33.25 131 PHE A O 1
ATOM 831 N N . PRO A 1 133 ? -39.893 56.845 18.148 1.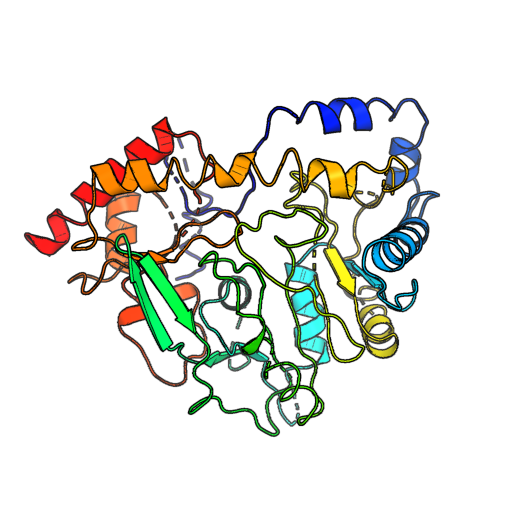00 31.36 132 PRO A N 1
ATOM 832 C CA . PRO A 1 133 ? -40.986 57.826 18.072 1.00 31.92 132 PRO A CA 1
ATOM 833 C C . PRO A 1 133 ? -40.763 58.947 17.072 1.00 32.75 132 PRO A C 1
ATOM 834 O O . PRO A 1 133 ? -41.697 59.690 16.761 1.00 34.54 132 PRO A O 1
ATOM 838 N N . LEU A 1 134 ? -39.546 59.059 16.562 1.00 33.40 133 LEU A N 1
ATOM 839 C CA . LEU A 1 134 ? -39.245 60.073 15.574 1.00 35.54 133 LEU A CA 1
ATOM 840 C C . LEU A 1 134 ? -38.388 59.445 14.451 1.00 32.18 133 LEU A C 1
ATOM 841 O O . LEU 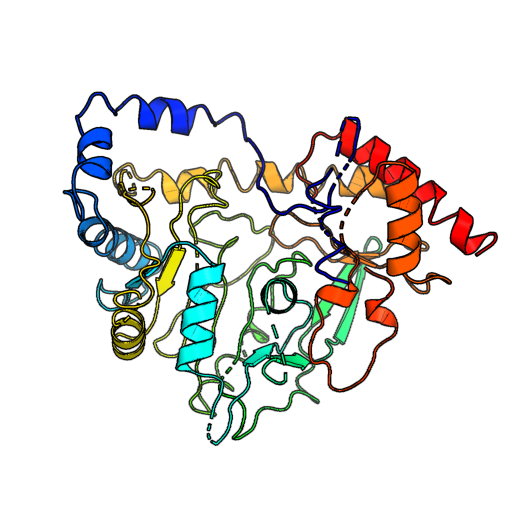A 1 134 ? -37.193 59.642 14.386 1.00 36.61 133 LEU A O 1
ATOM 846 N N . ALA A 1 135 ? -39.048 58.744 13.555 1.00 33.40 134 ALA A N 1
ATOM 847 C CA . ALA A 1 135 ? -38.372 58.253 12.353 1.00 33.26 134 ALA A CA 1
ATOM 848 C C . ALA A 1 135 ? -38.162 59.454 11.426 1.00 33.12 134 ALA A C 1
ATOM 849 O O . ALA A 1 135 ? -38.956 60.382 11.461 1.00 34.69 134 ALA A O 1
ATOM 851 N N . PRO A 1 136 ? -37.126 59.439 10.564 1.00 31.87 135 PRO A N 1
ATOM 852 C CA . PRO A 1 136 ? -36.147 58.387 10.325 1.00 33.24 135 PRO A CA 1
ATOM 853 C C . PRO A 1 136 ? -34.989 58.337 11.327 1.00 32.41 135 PRO A C 1
ATOM 854 O O . PRO A 1 136 ? -34.568 59.364 11.873 1.00 31.58 135 PRO A O 1
ATOM 858 N N A GLU A 1 137 ? -34.500 57.125 11.543 0.50 33.12 136 GLU A N 1
ATOM 859 N N B GLU A 1 137 ? -34.477 57.129 11.526 0.50 33.43 136 GLU A N 1
ATOM 860 C CA A GLU A 1 137 ? -33.390 56.826 12.429 0.50 34.28 136 GLU A CA 1
ATOM 861 C CA B GLU A 1 137 ? -33.402 56.844 12.466 0.50 34.86 136 GLU A CA 1
ATOM 862 C C A GLU A 1 137 ? -32.435 55.920 11.681 0.50 35.02 136 GLU A C 1
ATOM 863 C C B GLU A 1 137 ? -32.461 55.783 11.872 0.50 35.42 136 GLU A C 1
ATOM 864 O O A GLU A 1 137 ? -32.843 55.191 10.778 0.50 35.99 136 GLU A O 1
ATOM 865 O O B GLU A 1 137 ? -32.907 54.769 11.334 0.50 35.56 136 GLU A O 1
ATOM 876 N N . TYR A 1 138 ? -31.162 55.984 12.030 1.00 35.12 137 TYR A N 1
ATOM 877 C CA . TYR A 1 138 ? -30.159 55.123 11.428 1.00 39.89 137 TYR A CA 1
ATOM 878 C C . TYR A 1 138 ? -30.142 53.696 11.981 1.00 44.45 137 TYR A C 1
ATOM 879 O O . TYR A 1 138 ? -30.056 52.746 11.214 1.00 45.49 137 TYR A O 1
ATOM 888 N N . ILE A 1 139 ? -30.217 53.508 13.286 1.00 48.42 138 ILE A N 1
ATOM 889 C CA . ILE A 1 139 ? -30.102 52.108 13.785 1.00 55.72 138 ILE A CA 1
ATOM 890 C C . ILE A 1 139 ? -31.125 51.143 13.131 1.00 58.48 138 ILE A C 1
ATOM 891 O O . ILE A 1 139 ? -30.811 49.965 12.863 1.00 59.87 138 ILE A O 1
ATOM 896 N N . GLY A 1 140 ? -32.326 51.646 12.845 1.00 60.99 139 GLY A N 1
ATOM 897 C CA . GLY A 1 140 ? -33.318 50.868 12.094 1.00 62.58 139 GLY A CA 1
ATOM 898 C C . GLY A 1 140 ? -32.753 50.474 10.726 1.00 63.89 139 GLY A C 1
ATOM 899 O O . GLY A 1 140 ? -32.899 49.325 10.290 1.00 64.42 139 GLY A O 1
ATOM 900 N N . TYR A 1 141 ? -32.108 51.428 10.047 1.00 63.30 140 TYR A N 1
ATOM 901 C CA . TYR A 1 141 ? -31.439 51.157 8.762 1.00 62.84 140 TYR A CA 1
ATOM 902 C C . TYR A 1 141 ? -30.276 50.170 8.902 1.00 64.25 140 TYR A C 1
ATOM 903 O O . TYR A 1 141 ? -30.186 49.215 8.139 1.00 63.92 140 TYR A O 1
ATOM 912 N N . ALA A 1 142 ? -29.402 50.403 9.881 1.00 64.55 141 ALA A N 1
ATOM 913 C CA . ALA A 1 142 ? -28.220 49.562 10.095 1.00 65.44 141 ALA A CA 1
ATOM 914 C C . ALA A 1 142 ? -28.573 48.094 10.380 1.00 66.67 141 ALA A C 1
ATOM 915 O O . ALA A 1 142 ? -27.945 47.180 9.835 1.00 67.40 141 ALA A O 1
ATOM 917 N N . ASP A 1 143 ? -29.586 47.880 11.215 1.00 67.06 142 ASP A N 1
ATOM 918 C CA . ASP A 1 143 ? -30.006 46.535 11.607 1.00 67.37 142 ASP A CA 1
ATOM 919 C C . ASP A 1 143 ? -31.242 46.058 10.843 1.00 69.45 142 ASP A C 1
ATOM 920 O O . ASP A 1 143 ? -31.264 46.092 9.610 1.00 71.85 142 ASP A O 1
ATOM 925 N N . ASP A 1 149 ? -39.845 42.498 12.309 1.00 54.82 148 ASP A N 1
ATOM 926 C CA . ASP A 1 149 ? -41.072 42.698 13.085 1.00 54.45 148 ASP A CA 1
ATOM 927 C C . ASP A 1 149 ? -40.818 43.297 14.480 1.00 53.60 148 ASP A C 1
ATOM 928 O O . ASP A 1 149 ? -41.773 43.573 15.212 1.00 54.78 148 ASP A O 1
ATOM 930 N N . LEU A 1 150 ? -39.546 43.497 14.833 1.00 51.41 149 LEU A N 1
ATOM 931 C CA . LEU A 1 150 ? -39.160 44.015 16.145 1.00 49.54 149 LEU A CA 1
ATOM 932 C C . LEU A 1 150 ? -39.147 45.539 16.240 1.00 45.81 149 LEU A C 1
ATOM 933 O O . LEU A 1 150 ? -39.228 46.063 17.342 1.00 42.75 149 LEU A O 1
ATOM 935 N N . PHE A 1 151 ? -39.004 46.228 15.109 1.00 46.05 150 PHE A N 1
ATOM 936 C CA . PHE A 1 151 ? -38.976 47.689 15.082 1.00 44.97 150 PHE A CA 1
ATOM 937 C C . PHE A 1 151 ? -40.298 48.299 14.654 1.00 42.91 150 PHE A C 1
ATOM 938 O O . PHE A 1 151 ? -40.915 47.835 13.690 1.00 41.06 150 PHE A O 1
ATOM 946 N N . VAL A 1 152 ? -40.707 49.364 15.348 1.00 40.78 151 VAL A N 1
ATOM 947 C CA . VAL A 1 152 ? -41.888 50.134 14.988 1.00 39.61 151 VAL A CA 1
ATOM 948 C C . VAL A 1 152 ? -41.471 51.599 14.909 1.00 39.81 151 VAL A C 1
ATOM 949 O O . VAL A 1 152 ? -40.935 52.124 15.879 1.00 39.41 151 VAL A O 1
ATOM 953 N N . SER A 1 153 ? -41.694 52.220 13.750 1.00 39.57 152 SER A N 1
ATOM 954 C CA . SER A 1 153 ? -41.364 53.637 13.484 1.00 38.43 152 SER A CA 1
ATOM 955 C C . SER A 1 153 ? -42.644 54.412 13.488 1.00 39.98 152 SER A C 1
ATOM 956 O O . SER A 1 153 ? -43.638 53.972 12.914 1.00 41.86 152 SER A O 1
ATOM 959 N N . ALA A 1 154 ? -42.639 55.565 14.136 1.00 37.61 153 ALA A N 1
ATOM 960 C CA . ALA A 1 154 ? -43.788 56.436 14.133 1.00 37.17 153 ALA A CA 1
ATOM 961 C C . ALA A 1 154 ? -43.566 57.462 13.027 1.00 35.06 153 ALA A C 1
ATOM 962 O O . ALA A 1 154 ? -42.464 57.949 12.899 1.00 37.46 153 ALA A O 1
ATOM 964 N N . ARG A 1 155 ? -44.589 57.775 12.229 1.00 34.69 154 ARG A N 1
ATOM 965 C CA . ARG A 1 155 ? -44.460 58.799 11.206 1.00 35.62 154 ARG A CA 1
ATOM 966 C C . ARG A 1 155 ? -44.331 60.167 11.879 1.00 33.49 154 ARG A C 1
ATOM 967 O O . ARG A 1 155 ? -45.172 60.528 12.689 1.00 34.12 154 ARG A O 1
ATOM 975 N N . PRO A 1 156 ? -43.312 60.952 11.525 1.00 31.14 155 PRO A N 1
ATOM 976 C CA . PRO A 1 156 ? -43.195 62.252 12.142 1.00 31.57 155 PRO A CA 1
ATOM 977 C C . PRO A 1 156 ? -44.074 63.329 11.475 1.00 32.16 155 PRO A C 1
ATOM 978 O O . PRO A 1 156 ? -44.516 63.170 10.321 1.00 32.24 155 PRO A O 1
ATOM 982 N N . ASN A 1 157 ? -44.342 64.408 12.202 1.00 30.06 156 ASN A N 1
ATOM 983 C CA . ASN A 1 157 ? -44.938 65.587 11.587 1.00 30.40 156 ASN A CA 1
ATOM 984 C C . ASN A 1 157 ? -43.801 66.333 10.898 1.00 29.41 156 ASN A C 1
ATOM 985 O O . ASN A 1 157 ? -42.634 66.154 11.261 1.00 29.41 156 ASN A O 1
ATOM 990 N N . ILE A 1 158 ? -44.129 67.185 9.932 1.00 29.69 157 ILE A N 1
ATOM 991 C CA . ILE A 1 158 ? -43.134 67.980 9.206 1.00 30.25 157 ILE A CA 1
ATOM 992 C C . ILE A 1 158 ? -43.430 69.462 9.393 1.00 31.29 157 ILE A C 1
ATOM 993 O O . ILE A 1 158 ? -44.548 69.897 9.191 1.00 30.36 157 ILE A O 1
ATOM 998 N N . GLU A 1 159 ? -42.426 70.220 9.807 1.00 29.88 158 GLU A N 1
ATOM 999 C CA . GLU A 1 159 ? -42.519 71.674 9.935 1.00 30.17 158 GLU A CA 1
ATOM 1000 C C . GLU A 1 159 ? -41.674 72.275 8.815 1.00 31.35 158 GLU A C 1
ATOM 1001 O O . GLU A 1 159 ? -40.476 71.997 8.756 1.00 30.75 158 GLU A O 1
ATOM 1007 N N . LEU A 1 160 ? -42.275 73.044 7.911 1.00 30.50 159 LEU A N 1
ATOM 1008 C CA . LEU A 1 160 ? -41.481 73.720 6.851 1.00 29.29 159 LEU A CA 1
ATOM 1009 C C . LEU A 1 160 ? -40.800 74.929 7.471 1.00 32.48 159 LEU A C 1
ATOM 1010 O O . LEU A 1 160 ? -41.400 75.618 8.301 1.00 30.39 159 LEU A O 1
ATOM 1015 N N . LEU A 1 161 ? -39.549 75.157 7.091 1.00 30.06 160 LEU A N 1
ATOM 1016 C CA . LEU A 1 161 ? -38.748 76.238 7.623 1.00 30.30 160 LEU A CA 1
ATOM 1017 C C . LEU A 1 161 ? -38.195 77.133 6.493 1.00 32.49 160 LEU A C 1
ATOM 1018 O O . LEU A 1 161 ? -38.240 76.767 5.317 1.00 30.47 160 LEU A O 1
ATOM 1023 N N . PRO A 1 162 ? -37.655 78.306 6.863 1.00 32.03 161 PRO A N 1
ATOM 1024 C CA . PRO A 1 162 ? -37.088 79.155 5.820 1.00 31.86 161 PRO A CA 1
ATOM 1025 C C . PRO A 1 162 ? -35.903 78.551 5.080 1.00 31.30 161 PRO A C 1
ATOM 1026 O O . PRO A 1 162 ? -35.280 77.569 5.500 1.00 31.01 161 PRO A O 1
ATOM 1030 N N . GLU A 1 163 ? -35.571 79.183 3.962 1.00 30.27 162 GLU A N 1
ATOM 1031 C CA . GLU A 1 163 ? -34.500 78.716 3.093 1.00 29.28 162 GLU A CA 1
ATOM 1032 C C . GLU A 1 163 ? -34.699 77.287 2.602 1.00 28.78 162 GLU A C 1
ATOM 1033 O O . GLU A 1 163 ? -33.740 76.569 2.370 1.00 30.45 162 GLU A O 1
ATOM 1039 N N . GLY A 1 164 ? -35.946 76.894 2.396 1.00 30.30 163 GLY A N 1
ATOM 1040 C CA . GLY A 1 164 ? -36.222 75.587 1.835 1.00 30.20 163 GLY A CA 1
ATOM 1041 C C . GLY A 1 164 ? -35.734 74.463 2.722 1.00 28.92 163 GLY A C 1
ATOM 1042 O O . GLY A 1 164 ? -35.213 73.437 2.255 1.00 29.21 163 GLY A O 1
ATOM 1043 N N . GLN A 1 165 ? -35.902 74.676 4.016 1.00 27.74 164 GLN A N 1
ATOM 1044 C CA . GLN A 1 165 ? -35.519 73.667 4.999 1.00 28.09 164 GLN A CA 1
ATOM 1045 C C . GLN A 1 165 ? -36.770 73.104 5.668 1.00 29.45 164 GLN A C 1
ATOM 1046 O O . GLN A 1 165 ? -37.891 73.553 5.404 1.00 29.77 164 GLN A O 1
ATOM 1052 N N . PHE A 1 166 ? -36.575 72.109 6.528 1.00 29.52 165 PHE A N 1
ATOM 1053 C CA . PHE A 1 166 ? -37.703 71.528 7.247 1.00 28.10 165 PHE A CA 1
ATOM 1054 C C . PHE A 1 166 ? -37.188 70.798 8.463 1.00 28.12 165 PHE A C 1
ATOM 1055 O O . PHE A 1 166 ? -35.981 70.544 8.580 1.00 28.84 165 PHE A O 1
ATOM 1063 N N . LYS A 1 167 ? -38.112 70.437 9.353 1.00 29.02 166 LYS A N 1
ATOM 1064 C CA . LYS A 1 167 ? -37.750 69.745 10.573 1.00 27.60 166 LYS A CA 1
ATOM 1065 C C . LYS A 1 167 ? -38.844 68.729 10.943 1.00 29.02 166 LYS A C 1
ATOM 1066 O O . LYS A 1 167 ? -40.037 69.046 10.914 1.00 29.45 166 LYS A O 1
ATOM 1072 N N . TYR A 1 168 ? -38.424 67.517 11.243 1.00 27.55 167 TYR A N 1
ATOM 1073 C CA . TYR A 1 168 ? -39.340 66.487 11.693 1.00 29.33 167 TYR A CA 1
ATOM 1074 C C . TYR A 1 168 ? -39.638 66.701 13.165 1.00 30.03 167 TYR A C 1
ATOM 1075 O O . TYR A 1 168 ? -38.764 67.118 13.940 1.00 28.95 167 TYR A O 1
ATOM 1084 N N . HIS A 1 169 ? -40.868 66.380 13.540 1.00 29.09 168 HIS A N 1
ATOM 1085 C CA . HIS A 1 169 ? -41.347 66.452 14.928 1.00 30.68 168 HIS A CA 1
ATOM 1086 C C . HIS A 1 169 ? -42.084 65.184 15.331 1.00 31.58 168 HIS A C 1
ATOM 1087 O O . HIS A 1 169 ? -42.726 64.552 14.504 1.00 29.59 168 HIS A O 1
ATOM 1094 N N . VAL A 1 170 ? -42.034 64.869 16.617 1.00 29.85 169 VAL A N 1
ATOM 1095 C CA . VAL A 1 170 ? -42.787 63.741 17.172 1.00 29.16 169 VAL A CA 1
ATOM 1096 C C . VAL A 1 170 ? -44.268 64.063 17.082 1.00 29.78 169 VAL A C 1
ATOM 1097 O O . VAL A 1 170 ? -44.709 65.131 17.520 1.00 30.53 169 VAL A O 1
ATOM 1101 N N . ASP A 1 171 ? -45.058 63.156 16.515 1.00 30.10 170 ASP A N 1
ATOM 1102 C CA . ASP A 1 171 ? -46.518 63.309 16.458 1.00 30.42 170 ASP A CA 1
ATOM 1103 C C . ASP A 1 171 ? -47.102 62.617 17.691 1.00 33.60 170 ASP A C 1
ATOM 1104 O O . ASP A 1 171 ? -47.436 61.429 17.658 1.00 32.99 170 ASP A O 1
ATOM 1109 N N . PHE A 1 172 ? -47.221 63.359 18.790 1.00 32.45 171 PHE A N 1
ATOM 1110 C CA . PHE A 1 172 ? -47.673 62.754 20.039 1.00 31.97 171 PHE A CA 1
ATOM 1111 C C . PHE A 1 172 ? -49.130 62.286 19.996 1.00 32.51 171 PHE A C 1
ATOM 1112 O O . PHE A 1 172 ? -49.475 61.320 20.672 1.00 34.26 171 PHE A O 1
ATOM 1120 N N . GLU A 1 173 ? -49.946 62.936 19.175 1.00 35.33 172 GLU A N 1
ATOM 1121 C CA . GLU A 1 173 ? -51.369 62.605 19.064 1.00 38.52 172 GLU A CA 1
ATOM 1122 C C . GLU A 1 173 ? -51.582 61.179 18.582 1.00 38.70 172 GLU A C 1
ATOM 1123 O O . GLU A 1 173 ? -52.540 60.532 18.996 1.00 41.55 172 GLU A O 1
ATOM 1129 N N . HIS A 1 174 ? -50.680 60.687 17.729 1.00 37.69 173 HIS A N 1
ATOM 1130 C CA . HIS A 1 174 ? -50.781 59.339 17.184 1.00 38.11 173 HIS A CA 1
ATOM 1131 C C . HIS A 1 174 ? -49.681 58.410 17.647 1.00 39.75 173 HIS A C 1
ATOM 1132 O O . HIS A 1 174 ? -49.512 57.327 17.081 1.00 41.47 173 HIS A O 1
ATOM 1139 N N . LEU A 1 175 ? -48.932 58.811 18.676 1.00 37.45 174 LEU A N 1
ATOM 1140 C CA . LEU A 1 175 ? -47.874 57.969 19.197 1.00 36.06 174 LEU A CA 1
ATOM 1141 C C . LEU A 1 175 ? -48.470 56.894 20.101 1.00 38.24 174 LEU A C 1
ATOM 1142 O O . LEU A 1 175 ? -49.081 57.196 21.127 1.00 37.77 174 LEU A O 1
ATOM 1147 N N . HIS A 1 176 ? -48.248 55.641 19.717 1.00 38.52 175 HIS A N 1
ATOM 1148 C CA . HIS A 1 176 ? -48.793 54.497 20.419 1.00 39.77 175 HIS A CA 1
ATOM 1149 C C . HIS A 1 176 ? -47.709 53.770 21.199 1.00 39.38 175 HIS A C 1
ATOM 1150 O O . HIS A 1 176 ? -46.751 53.254 20.621 1.00 40.71 175 HIS A O 1
ATOM 1152 N N . ILE A 1 177 ? -47.844 53.779 22.518 1.00 40.75 176 ILE A N 1
ATOM 1153 C CA . ILE A 1 177 ? -46.947 53.068 23.399 1.00 41.44 176 ILE A CA 1
ATOM 1154 C C . ILE A 1 177 ? -47.838 52.158 24.196 1.00 44.31 176 ILE A C 1
ATOM 1155 O O . ILE A 1 177 ? -48.793 52.622 24.816 1.00 45.50 176 ILE A O 1
ATOM 1160 N N . GLY A 1 178 ? -47.545 50.870 24.177 1.00 46.11 177 GLY A N 1
ATOM 1161 C CA . GLY A 1 178 ? -48.370 49.917 24.897 1.00 45.46 177 GLY A CA 1
ATOM 1162 C C . GLY A 1 178 ? -47.560 48.918 25.666 1.00 45.80 177 GLY A C 1
ATOM 1163 O O . GLY A 1 178 ? -46.339 49.069 25.841 1.00 45.51 177 GLY A O 1
ATOM 1164 N N . GLU A 1 179 ? -48.265 47.877 26.105 1.00 42.82 178 GLU A N 1
ATOM 1165 C CA . GLU A 1 179 ? -47.679 46.790 26.855 1.00 42.07 178 GLU A CA 1
ATOM 1166 C C . GLU A 1 179 ? -46.607 46.078 26.042 1.00 39.63 178 GLU A C 1
ATOM 1167 O O . GLU A 1 179 ? -45.693 45.516 26.623 1.00 39.11 178 GLU A O 1
ATOM 1169 N N . GLU A 1 180 ? -46.718 46.108 24.713 1.00 38.42 179 GLU A N 1
ATOM 1170 C CA . GLU A 1 180 ? -45.742 45.465 23.833 1.00 40.45 179 GLU A CA 1
ATOM 1171 C C . GLU A 1 180 ? -44.497 46.312 23.499 1.00 39.74 179 GLU A C 1
ATOM 1172 O O . GLU A 1 180 ? -43.638 45.846 22.756 1.00 38.29 179 GLU A O 1
ATOM 1178 N N . THR A 1 181 ? -44.425 47.552 23.987 1.00 38.14 180 THR A N 1
ATOM 1179 C CA . THR A 1 181 ? -43.259 48.392 23.755 1.00 37.33 180 THR A CA 1
ATOM 1180 C C . THR A 1 181 ? -42.220 48.057 24.803 1.00 36.15 180 THR A C 1
ATOM 1181 O O . THR A 1 181 ? -42.478 48.197 25.998 1.00 37.53 180 THR A O 1
ATOM 1185 N N . GLY A 1 182 ? -41.051 47.615 24.364 1.00 33.03 181 GLY A N 1
ATOM 1186 C CA . GLY A 1 182 ? -39.979 47.257 25.283 1.00 32.65 181 GLY A CA 1
ATOM 1187 C C . GLY A 1 182 ? -39.038 48.412 25.605 1.00 31.93 181 GLY A C 1
ATOM 1188 O O . GLY A 1 182 ? -38.447 48.442 26.675 1.00 31.76 181 GLY A O 1
ATOM 1197 N N . ILE A 1 184 ? -37.964 52.777 24.112 1.00 32.73 183 ILE A N 1
ATOM 1198 C CA . ILE A 1 184 ? -38.156 53.922 23.239 1.00 32.29 183 ILE A CA 1
ATOM 1199 C C . ILE A 1 184 ? -36.748 54.358 22.851 1.00 32.74 183 ILE A C 1
ATOM 1200 O O . ILE A 1 184 ? -35.903 54.539 23.721 1.00 32.42 183 ILE A O 1
ATOM 1205 N N A CYS A 1 185 ? -36.507 54.531 21.558 0.50 31.62 184 CYS A N 1
ATOM 1206 N N B CYS A 1 185 ? -36.506 54.506 21.550 0.50 31.78 184 CYS A N 1
ATOM 1207 C CA A CYS A 1 185 ? -35.166 54.836 21.086 0.50 31.87 184 CYS A CA 1
ATOM 1208 C CA B CYS A 1 185 ? -35.178 54.842 21.033 0.50 33.36 184 CYS A CA 1
ATOM 1209 C C A CYS A 1 185 ? -35.108 56.065 20.189 0.50 30.91 184 CYS A C 1
ATOM 1210 C C B CYS A 1 185 ? -35.142 56.100 20.195 0.50 31.67 184 CYS A C 1
ATOM 1211 O O A CYS A 1 185 ? -35.845 56.151 19.218 0.50 31.53 184 CYS A O 1
ATOM 1212 O O B CYS A 1 185 ? -35.921 56.241 19.263 0.50 32.36 184 CYS A O 1
ATOM 1217 N N . VAL A 1 186 ? -34.222 57.006 20.515 1.00 29.93 185 VAL A N 1
ATOM 1218 C CA . VAL A 1 186 ? -34.026 58.220 19.735 1.00 31.96 185 VAL A CA 1
ATOM 1219 C C . VAL A 1 186 ? -32.519 58.489 19.671 1.00 34.14 185 VAL A C 1
ATOM 1220 O O . VAL A 1 186 ? -31.745 57.917 20.426 1.00 33.02 185 VAL A O 1
ATOM 1224 N N . SER A 1 187 ? -32.098 59.318 18.734 1.00 36.58 186 SER A N 1
ATOM 1225 C CA . SER A 1 187 ? -30.696 59.750 18.652 1.00 35.75 186 SER A CA 1
ATOM 1226 C C . SER A 1 187 ? -30.751 61.267 18.753 1.00 36.54 186 SER A C 1
ATOM 1227 O O . SER A 1 187 ? -31.809 61.863 18.493 1.00 35.33 186 SER A O 1
ATOM 1230 N N . ARG A 1 188 ? -29.642 61.906 19.155 1.00 32.92 187 ARG A N 1
ATOM 1231 C CA . ARG A 1 188 ? -29.625 63.356 19.299 1.00 33.25 187 ARG A CA 1
ATOM 1232 C C . ARG A 1 188 ? -28.211 63.896 19.345 1.00 32.99 187 ARG A C 1
ATOM 1233 O O . ARG A 1 188 ? -27.525 63.714 20.353 1.00 33.35 187 ARG A O 1
ATOM 1241 N N . PRO A 1 189 ? -27.730 64.526 18.258 1.00 32.65 188 PRO A N 1
ATOM 1242 C CA . PRO A 1 189 ? -28.332 64.722 16.924 1.00 32.04 188 PRO A CA 1
ATOM 1243 C C . PRO A 1 189 ? -28.472 63.409 16.185 1.00 31.21 188 PRO A C 1
ATOM 1244 O O . PRO A 1 189 ? -27.805 62.416 16.500 1.00 31.70 188 PRO A O 1
ATOM 1248 N N . THR A 1 190 ? -29.328 63.423 15.169 1.00 30.13 189 THR A N 1
ATOM 1249 C CA . THR A 1 190 ? -29.697 62.202 14.467 1.00 29.90 189 THR A CA 1
ATOM 1250 C C . THR A 1 190 ? -29.013 61.955 13.126 1.00 30.37 189 THR A C 1
ATOM 1251 O O . THR A 1 190 ? -28.834 62.873 12.333 1.00 30.88 189 THR A O 1
ATOM 1255 N N . ASN A 1 191 ? -28.588 60.707 12.944 1.00 28.86 190 ASN A N 1
ATOM 1256 C CA . ASN A 1 191 ? -28.228 60.167 11.635 1.00 31.89 190 ASN A CA 1
ATOM 1257 C C . ASN A 1 191 ? -29.584 59.525 11.233 1.00 30.47 190 ASN A C 1
ATOM 1258 O O . ASN A 1 191 ? -30.048 58.594 11.893 1.00 32.28 190 ASN A O 1
ATOM 1263 N N . PRO A 1 192 ? -30.151 59.865 10.056 1.00 29.25 191 PRO A N 1
ATOM 1264 C CA . PRO A 1 192 ? -29.628 60.574 8.879 1.00 30.49 191 PRO A CA 1
ATOM 1265 C C . PRO A 1 192 ? -29.993 62.021 8.607 1.00 30.66 191 PRO A C 1
ATOM 1266 O O . PRO A 1 192 ? -29.529 62.572 7.616 1.00 29.58 191 PRO A O 1
ATOM 1270 N N . THR A 1 193 ? -30.770 62.630 9.475 1.00 30.07 192 THR A N 1
ATOM 1271 C CA . THR A 1 193 ? -31.338 63.965 9.222 1.00 29.50 192 THR A CA 1
ATOM 1272 C C . THR A 1 193 ? -30.599 65.161 9.738 1.00 30.26 192 THR A C 1
ATOM 1273 O O . THR A 1 193 ? -30.799 66.278 9.263 1.00 30.53 192 THR A O 1
ATOM 1277 N N . GLY A 1 194 ? -29.759 64.943 10.741 1.00 30.08 193 GLY A N 1
ATOM 1278 C CA . GLY A 1 194 ? -29.149 66.026 11.475 1.00 31.46 193 GLY A CA 1
ATOM 1279 C C . GLY A 1 194 ? -30.162 66.650 12.447 1.00 30.78 193 GLY A C 1
ATOM 1280 O O . GLY A 1 194 ? -29.905 67.732 13.021 1.00 31.51 193 GLY A O 1
ATOM 1281 N N . ASN A 1 195 ? -31.320 66.021 12.633 1.00 30.53 194 ASN A N 1
ATOM 1282 C CA . ASN A 1 195 ? -32.310 66.569 13.530 1.00 28.25 194 ASN A CA 1
ATOM 1283 C C . ASN A 1 195 ? -31.862 66.538 14.988 1.00 30.19 194 ASN A C 1
ATOM 1284 O O . ASN A 1 195 ? -31.196 65.596 15.415 1.00 30.18 194 ASN A O 1
ATOM 1289 N N . VAL A 1 196 ? -32.285 67.549 15.731 1.00 30.29 195 VAL A N 1
ATOM 1290 C CA . VAL A 1 196 ? -32.087 67.582 17.172 1.00 29.78 195 VAL A CA 1
ATOM 1291 C C . VAL A 1 196 ? -33.470 67.661 17.817 1.00 29.20 195 VAL A C 1
ATOM 1292 O O . VAL A 1 196 ? -34.138 68.708 17.791 1.00 29.36 195 VAL A O 1
ATOM 1296 N N A ILE A 1 197 ? -33.941 66.533 18.313 0.70 27.89 196 ILE A N 1
ATOM 1297 N N B ILE A 1 197 ? -33.890 66.544 18.422 0.30 30.09 196 ILE A N 1
ATOM 1298 C CA A ILE A 1 197 ? -35.219 66.497 18.991 0.70 27.32 196 ILE A CA 1
ATOM 1299 C CA B ILE A 1 197 ? -35.155 66.480 19.159 0.30 30.86 196 ILE A CA 1
ATOM 1300 C C A ILE A 1 197 ? -35.261 67.611 20.066 0.70 28.64 196 ILE A C 1
ATOM 1301 C C B ILE A 1 197 ? -35.227 67.681 20.077 0.30 30.15 196 ILE A C 1
ATOM 1302 O O A ILE A 1 197 ? -34.281 67.817 20.783 0.70 29.66 196 ILE A O 1
ATOM 1303 O O B ILE A 1 197 ? -34.234 68.024 20.711 0.30 29.87 196 ILE A O 1
ATOM 1312 N N . THR A 1 198 ? -36.375 68.334 20.161 1.00 29.18 197 THR A N 1
ATOM 1313 C CA . THR A 1 198 ? -36.470 69.507 21.041 1.00 29.46 197 THR A CA 1
ATOM 1314 C C . THR A 1 198 ? -36.476 69.113 22.514 1.00 28.57 197 THR A C 1
ATOM 1315 O O . THR A 1 198 ? -36.810 67.971 22.875 1.00 29.43 197 THR A O 1
ATOM 1319 N N . ASP A 1 199 ? -36.074 70.044 23.381 1.00 30.94 198 ASP A N 1
ATOM 1320 C CA . ASP A 1 199 ? -36.138 69.771 24.809 1.00 28.94 198 ASP A CA 1
ATOM 1321 C C . ASP A 1 199 ? -37.543 69.311 25.230 1.00 29.17 198 ASP A C 1
ATOM 1322 O O . ASP A 1 199 ? -37.665 68.349 25.979 1.00 29.21 198 ASP A O 1
ATOM 1327 N N . GLU A 1 200 ? -38.566 69.958 24.704 1.00 27.50 199 GLU A N 1
ATOM 1328 C CA . GLU A 1 200 ? -39.955 69.644 25.060 1.00 31.63 199 GLU A CA 1
ATOM 1329 C C . GLU A 1 200 ? -40.338 68.233 24.595 1.00 30.00 199 GLU A C 1
ATOM 1330 O O . GLU A 1 200 ? -40.948 67.471 25.334 1.00 27.89 199 GLU A O 1
ATOM 1333 N N . GLU A 1 201 ? -39.982 67.891 23.373 1.00 29.73 200 GLU A N 1
ATOM 1334 C CA . GLU A 1 201 ? -40.235 66.539 22.868 1.00 30.61 200 GLU A CA 1
ATOM 1335 C C . GLU A 1 201 ? -39.538 65.468 23.694 1.00 28.98 200 GLU A C 1
ATOM 1336 O O . GLU A 1 201 ? -40.111 64.435 24.037 1.00 29.95 200 GLU A O 1
ATOM 1342 N N . LEU A 1 202 ? -38.283 65.710 24.025 1.00 28.47 201 LEU A N 1
ATOM 1343 C CA . LEU A 1 202 ? -37.507 64.735 24.770 1.00 30.54 201 LEU A CA 1
ATOM 1344 C C . LEU A 1 202 ? -38.070 64.566 26.195 1.00 30.89 201 LEU A C 1
ATOM 1345 O O . LEU A 1 202 ? -38.144 63.435 26.694 1.00 31.94 201 LEU A O 1
ATOM 1366 N N A LYS A 1 204 ? -41.065 65.043 27.265 0.50 27.84 203 LYS A N 1
ATOM 1367 N N B LYS A 1 204 ? -41.379 65.046 26.968 0.50 29.64 203 LYS A N 1
ATOM 1368 C CA A LYS A 1 204 ? -42.347 64.325 27.117 0.50 29.27 203 LYS A CA 1
ATOM 1369 C CA B LYS A 1 204 ? -42.603 64.270 26.927 0.50 29.22 203 LYS A CA 1
ATOM 1370 C C A LYS A 1 204 ? -42.085 62.824 26.950 0.50 29.08 203 LYS A C 1
ATOM 1371 C C B LYS A 1 204 ? -42.242 62.785 26.788 0.50 29.34 203 LYS A C 1
ATOM 1372 O O A LYS A 1 204 ? -42.664 62.002 27.663 0.50 27.23 203 LYS A O 1
ATOM 1373 O O B LYS A 1 204 ? -42.881 61.939 27.408 0.50 28.67 203 LYS A O 1
ATOM 1384 N N . LEU A 1 205 ? -41.190 62.471 26.025 1.00 29.81 204 LEU A N 1
ATOM 1385 C CA . LEU A 1 205 ? -40.783 61.060 25.843 1.00 29.37 204 LEU A CA 1
ATOM 1386 C C . LEU A 1 205 ? -40.230 60.449 27.131 1.00 29.74 204 LEU A C 1
ATOM 1387 O O . LEU A 1 205 ? -40.507 59.285 27.435 1.00 29.30 204 LEU A O 1
ATOM 1392 N N . ASP A 1 206 ? -39.462 61.231 27.891 1.00 29.53 205 ASP A N 1
ATOM 1393 C CA . ASP A 1 206 ? -38.898 60.790 29.172 1.00 30.39 205 ASP A CA 1
ATOM 1394 C C . ASP A 1 206 ? -40.043 60.489 30.151 1.00 30.74 205 ASP A C 1
ATOM 1395 O O . ASP A 1 206 ? -39.996 59.499 30.867 1.00 32.29 205 ASP A O 1
ATOM 1400 N N A ARG A 1 207 ? -41.061 61.345 30.177 0.50 30.87 206 ARG A N 1
ATOM 1401 N N B ARG A 1 207 ? -41.051 61.359 30.171 0.50 32.13 206 ARG A N 1
ATOM 1402 C CA A ARG A 1 207 ? -42.219 61.126 31.054 0.50 31.72 206 ARG A CA 1
ATOM 1403 C CA B ARG A 1 207 ? -42.233 61.150 31.005 0.50 34.25 206 ARG A CA 1
ATOM 1404 C C A ARG A 1 207 ? -43.023 59.892 30.616 0.50 31.89 206 ARG A C 1
ATOM 1405 C C B ARG A 1 207 ? -42.936 59.857 30.602 0.50 33.15 206 ARG A C 1
ATOM 1406 O O A ARG A 1 207 ? -43.462 59.110 31.457 0.50 32.14 206 ARG A O 1
ATOM 1407 O O B ARG A 1 207 ? -43.194 59.000 31.443 0.50 34.16 206 ARG A O 1
ATOM 1422 N N . LEU A 1 208 ? -43.235 59.730 29.313 1.00 31.54 207 LEU A N 1
ATOM 1423 C CA . LEU A 1 208 ? -43.925 58.555 28.782 1.00 32.60 207 LEU A CA 1
ATOM 1424 C C . LEU A 1 208 ? -43.170 57.256 29.107 1.00 33.68 207 LEU A C 1
ATOM 1425 O O . LEU A 1 208 ? -43.779 56.292 29.576 1.00 33.41 207 LEU A O 1
ATOM 1430 N N . ALA A 1 209 ? -41.850 57.253 28.909 1.00 32.82 208 ALA A N 1
ATOM 1431 C CA . ALA A 1 209 ? -41.028 56.073 29.206 1.00 33.76 208 ALA A CA 1
ATOM 1432 C C . ALA A 1 209 ? -41.165 55.690 30.680 1.00 35.43 208 ALA A C 1
ATOM 1433 O O . ALA A 1 209 ? -41.360 54.503 31.012 1.00 35.04 208 ALA A O 1
ATOM 1435 N N A ASN A 1 210 ? -41.070 56.687 31.556 0.50 35.68 209 ASN A N 1
ATOM 1436 N N B ASN A 1 210 ? -41.056 56.682 31.561 0.50 36.32 209 ASN A N 1
ATOM 1437 C CA A ASN A 1 210 ? -41.195 56.453 32.989 0.50 36.57 209 ASN A CA 1
ATOM 1438 C CA B ASN A 1 210 ? -41.193 56.452 33.001 0.50 37.69 209 ASN A CA 1
ATOM 1439 C C A ASN A 1 210 ? -42.576 55.902 33.320 0.50 36.97 209 ASN A C 1
ATOM 1440 C C B ASN A 1 210 ? -42.581 55.925 33.348 0.50 37.59 209 ASN A C 1
ATOM 1441 O O A ASN A 1 210 ? -42.702 54.934 34.064 0.50 36.73 209 ASN A O 1
ATOM 1442 O O B ASN A 1 210 ? -42.714 54.990 34.132 0.50 37.34 209 ASN A O 1
ATOM 1451 N N . GLN A 1 211 ? -43.606 56.525 32.749 1.00 37.21 210 GLN A N 1
ATOM 1452 C CA . GLN A 1 211 ? -44.986 56.093 32.949 1.00 38.54 210 GLN A CA 1
ATOM 1453 C C . GLN A 1 211 ? -45.236 54.661 32.501 1.00 38.17 210 GLN A C 1
ATOM 1454 O O . GLN A 1 211 ? -46.010 53.944 33.131 1.00 36.75 210 GLN A O 1
ATOM 1460 N N . HIS A 1 212 ? -44.583 54.241 31.428 1.00 36.27 211 HIS A N 1
ATOM 1461 C CA . HIS A 1 212 ? -44.723 52.872 30.929 1.00 35.69 211 HIS A CA 1
ATOM 1462 C C . HIS A 1 212 ? -43.672 51.900 31.468 1.00 35.10 211 HIS A C 1
ATOM 1463 O O . HIS A 1 212 ? -43.657 50.744 31.069 1.00 37.15 211 HIS A O 1
ATOM 1470 N N . ASN A 1 213 ? -42.830 52.350 32.397 1.00 34.82 212 ASN A N 1
ATOM 1471 C CA . ASN A 1 213 ? -41.777 51.526 32.982 1.00 35.09 212 ASN A CA 1
ATOM 1472 C C . ASN A 1 213 ? -40.868 50.867 31.947 1.00 34.75 212 ASN A C 1
ATOM 1473 O O . ASN A 1 213 ? -40.553 49.680 32.045 1.00 33.38 212 ASN A O 1
ATOM 1478 N N . ILE A 1 214 ? -40.464 51.651 30.950 1.00 32.48 213 ILE A N 1
ATOM 1479 C CA . ILE A 1 214 ? -39.542 51.180 29.921 1.00 32.98 213 ILE A CA 1
ATOM 1480 C C . ILE A 1 214 ? -38.464 52.239 29.753 1.00 34.80 213 ILE A C 1
ATOM 1481 O O . ILE A 1 214 ? -38.720 53.418 30.017 1.00 31.58 213 ILE A O 1
ATOM 1486 N N . PRO A 1 215 ? -37.252 51.820 29.345 1.00 34.80 214 PRO A N 1
ATOM 1487 C CA . PRO A 1 215 ? -36.174 52.796 29.194 1.00 35.09 214 PRO A CA 1
ATOM 1488 C C . PRO A 1 215 ? -36.301 53.714 27.995 1.00 32.57 214 PRO A C 1
ATOM 1489 O O . PRO A 1 215 ? -36.885 53.337 26.968 1.00 33.49 214 PRO A O 1
ATOM 1493 N N . LEU A 1 216 ? -35.727 54.902 28.133 1.00 31.69 215 LEU A N 1
ATOM 1494 C CA . LEU A 1 216 ? -35.585 55.834 27.018 1.00 29.45 215 LEU A CA 1
ATOM 1495 C C . LEU A 1 216 ? -34.127 55.767 26.630 1.00 30.55 215 LEU A C 1
ATOM 1496 O O . LEU A 1 216 ? -33.273 56.122 27.418 1.00 32.08 215 LEU A O 1
ATOM 1501 N N . VAL A 1 217 ? -33.856 55.298 25.415 1.00 31.43 216 VAL A N 1
ATOM 1502 C CA . VAL A 1 217 ? -32.502 55.103 24.942 1.00 31.19 216 VAL A CA 1
ATOM 1503 C C . VAL A 1 217 ? -32.170 56.266 24.022 1.00 30.39 216 VAL A C 1
ATOM 1504 O O . VAL A 1 217 ? -32.929 56.547 23.089 1.00 31.47 216 VAL A O 1
ATOM 1508 N N . ILE A 1 218 ? -31.063 56.954 24.303 1.00 31.12 217 ILE A N 1
ATOM 1509 C CA . ILE A 1 218 ? -30.618 58.109 23.514 1.00 32.00 217 ILE A CA 1
ATOM 1510 C C . ILE A 1 218 ? -29.218 57.871 22.946 1.00 32.73 217 ILE A C 1
ATOM 1511 O O . ILE A 1 218 ? -28.251 57.693 23.686 1.00 32.85 217 ILE A O 1
ATOM 1516 N N . ASP A 1 219 ? -29.126 57.829 21.627 1.00 32.33 218 ASP A N 1
ATOM 1517 C CA . ASP A 1 219 ? -27.858 57.674 20.962 1.00 31.29 218 ASP A CA 1
ATOM 1518 C C . ASP A 1 219 ? -27.229 59.073 20.819 1.00 32.30 218 ASP A C 1
ATOM 1519 O O . ASP A 1 219 ? -27.741 59.910 20.067 1.00 31.35 218 ASP A O 1
ATOM 1524 N N . ASN A 1 220 ? -26.123 59.291 21.543 1.00 32.29 219 ASN A N 1
ATOM 1525 C CA . ASN A 1 220 ? -25.397 60.575 21.642 1.00 32.55 219 ASN A CA 1
ATOM 1526 C C . ASN A 1 220 ? -24.034 60.460 20.932 1.00 32.52 219 ASN A C 1
ATOM 1527 O O . ASN A 1 220 ? -23.088 61.152 21.306 1.00 33.79 219 ASN A O 1
ATOM 1532 N N . ALA A 1 221 ? -23.953 59.674 19.867 1.00 32.70 220 ALA A N 1
ATOM 1533 C CA . ALA A 1 221 ? -22.705 59.543 19.082 1.00 33.26 220 ALA A CA 1
ATOM 1534 C C . ALA A 1 221 ? -22.146 60.861 18.549 1.00 32.72 220 ALA A C 1
ATOM 1535 O O . ALA A 1 221 ? -20.928 60.960 18.337 1.00 32.38 220 ALA A O 1
ATOM 1537 N N . TYR A 1 222 ? -23.012 61.851 18.305 1.00 31.20 221 TYR A N 1
ATOM 1538 C CA . TYR A 1 222 ? -22.588 63.121 17.758 1.00 33.02 221 TYR A CA 1
ATOM 1539 C C . TYR A 1 222 ? -22.716 64.294 18.705 1.00 33.33 221 TYR A C 1
ATOM 1540 O O . TYR A 1 222 ? -22.323 65.394 18.354 1.00 34.76 221 TYR A O 1
ATOM 1549 N N . GLY A 1 223 ? -23.253 64.067 19.894 1.00 32.98 222 GLY A N 1
ATOM 1550 C CA . GLY A 1 223 ? -23.569 65.150 20.798 1.00 33.35 222 GLY A CA 1
ATOM 1551 C C . GLY A 1 223 ? -22.513 65.549 21.822 1.00 35.26 222 GLY A C 1
ATOM 1552 O O . GLY A 1 223 ? -21.333 65.268 21.676 1.00 32.02 222 GLY A O 1
ATOM 1553 N N . VAL A 1 224 ? -22.992 66.263 22.825 1.00 36.23 223 VAL A N 1
ATOM 1554 C CA . VAL A 1 224 ? -22.214 66.827 23.912 1.00 34.99 223 VAL A CA 1
ATOM 1555 C C . VAL A 1 224 ? -22.104 65.804 25.018 1.00 32.64 223 VAL A C 1
ATOM 1556 O O . VAL A 1 224 ? -23.067 65.113 25.286 1.00 33.68 223 VAL A O 1
ATOM 1560 N N . PRO A 1 225 ? -20.984 65.778 25.753 1.00 31.78 224 PRO A N 1
ATOM 1561 C CA . PRO A 1 225 ? -19.801 66.617 25.714 1.00 33.45 224 PRO A CA 1
ATOM 1562 C C . PRO A 1 225 ? -18.770 66.287 24.629 1.00 32.84 224 PRO A C 1
ATOM 1563 O O . PRO A 1 225 ? -17.904 67.107 24.390 1.00 34.26 224 PRO A O 1
ATOM 1567 N N . PHE A 1 226 ? -18.857 65.109 24.006 1.00 31.94 225 PHE A N 1
ATOM 1568 C CA . PHE A 1 226 ? -17.972 64.745 22.892 1.00 31.27 225 PHE A CA 1
ATOM 1569 C C . PHE A 1 226 ? -18.741 63.830 21.951 1.00 31.65 225 PHE A C 1
ATOM 1570 O O . PHE A 1 226 ? -19.461 62.960 22.410 1.00 33.07 225 PHE A O 1
ATOM 1578 N N . PRO A 1 227 ? -18.554 63.976 20.632 1.00 30.72 226 PRO A N 1
ATOM 1579 C CA . PRO A 1 227 ? -17.649 64.897 19.932 1.00 31.89 226 PRO A CA 1
ATOM 1580 C C . PRO A 1 227 ? -18.144 66.317 19.722 1.00 32.39 226 PRO A C 1
ATOM 1581 O O . PRO A 1 227 ? -17.404 67.154 19.201 1.00 34.44 226 PRO A O 1
ATOM 1585 N N . GLY A 1 228 ? -19.361 66.620 20.141 1.00 31.77 227 GLY A N 1
ATOM 1586 C CA . GLY A 1 228 ? -19.855 67.992 20.070 1.00 33.55 227 GLY A CA 1
ATOM 1587 C C . GLY A 1 228 ? -20.212 68.503 18.691 1.00 33.01 227 GLY A C 1
ATOM 1588 O O . GLY A 1 228 ? -20.197 69.695 18.457 1.00 34.30 227 GLY A O 1
ATOM 1589 N N . ILE A 1 229 ? -20.572 67.599 17.794 1.00 33.17 228 ILE A N 1
ATOM 1590 C CA . ILE A 1 229 ? -20.992 67.976 16.432 1.00 32.17 228 ILE A CA 1
ATOM 1591 C C . ILE A 1 229 ? -22.496 68.295 16.465 1.00 30.98 228 ILE A C 1
ATOM 1592 O O . ILE A 1 229 ? -23.345 67.533 15.930 1.00 30.80 228 ILE A O 1
ATOM 1597 N N . ILE A 1 230 ? -22.799 69.416 17.087 1.00 32.62 229 ILE A N 1
ATOM 1598 C CA . ILE A 1 230 ? -24.156 69.903 17.268 1.00 33.25 229 ILE A CA 1
ATOM 1599 C C . ILE A 1 230 ? -24.153 71.396 17.104 1.00 33.68 229 ILE A C 1
ATOM 1600 O O . ILE A 1 230 ? -23.304 72.106 17.680 1.00 33.69 229 ILE A O 1
ATOM 1605 N N . PHE A 1 231 ? -25.112 71.891 16.321 1.00 31.59 230 PHE A N 1
ATOM 1606 C CA . PHE A 1 231 ? -25.202 73.296 15.958 1.00 33.42 230 PHE A CA 1
ATOM 1607 C C . PHE A 1 231 ? -26.466 73.989 16.484 1.00 35.61 230 PHE A C 1
ATOM 1608 O O . PHE A 1 231 ? -26.811 75.099 16.061 1.00 38.98 230 PHE A O 1
ATOM 1616 N N . SER A 1 232 ? -27.216 73.307 17.319 1.00 32.51 231 SER A N 1
ATOM 1617 C CA . SER A 1 232 ? -28.433 73.862 17.828 1.00 30.79 231 SER A CA 1
ATOM 1618 C C . SER A 1 232 ? -28.423 73.730 19.322 1.00 32.43 231 SER A C 1
ATOM 1619 O O . SER A 1 232 ? -27.565 73.039 19.879 1.00 33.20 231 SER A O 1
ATOM 1622 N N . GLU A 1 233 ? -29.387 74.376 19.952 1.00 31.23 232 GLU A N 1
ATOM 1623 C CA . GLU A 1 233 ? -29.574 74.255 21.391 1.00 32.77 232 GLU A CA 1
ATOM 1624 C C . GLU A 1 233 ? -30.080 72.842 21.705 1.00 33.31 232 GLU A C 1
ATOM 1625 O O . GLU A 1 233 ? -30.827 72.259 20.921 1.00 33.36 232 GLU A O 1
ATOM 1631 N N . ALA A 1 234 ? -29.642 72.296 22.826 1.00 30.19 233 ALA A N 1
ATOM 1632 C CA . ALA A 1 234 ? -30.095 71.014 23.290 1.00 30.34 233 ALA A CA 1
ATOM 1633 C C . ALA A 1 234 ? -29.684 70.840 24.744 1.00 31.61 233 ALA A C 1
ATOM 1634 O O . ALA A 1 234 ? -28.499 70.713 25.049 1.00 33.07 233 ALA A O 1
ATOM 1636 N N . ARG A 1 235 ? -30.644 70.846 25.653 1.00 30.80 234 ARG A N 1
ATOM 1637 C CA . ARG A 1 235 ? -30.284 70.646 27.055 1.00 30.90 234 ARG A CA 1
ATOM 1638 C C . ARG A 1 235 ? -29.955 69.185 27.273 1.00 32.50 234 ARG A C 1
ATOM 1639 O O . ARG A 1 235 ? -30.755 68.316 26.947 1.00 32.37 234 ARG A O 1
ATOM 1647 N N . PRO A 1 236 ? -28.766 68.889 27.823 1.00 33.31 235 PRO A N 1
ATOM 1648 C CA . PRO A 1 236 ? -28.478 67.479 28.081 1.00 33.77 235 PRO A CA 1
ATOM 1649 C C . PRO A 1 236 ? -29.440 66.890 29.111 1.00 33.77 235 PRO A C 1
ATOM 1650 O O . PRO A 1 236 ? -29.967 67.629 29.969 1.00 32.47 235 PRO A O 1
ATOM 1654 N N . LEU A 1 237 ? -29.673 65.586 29.013 1.00 34.98 236 LEU A N 1
ATOM 1655 C CA . LEU A 1 237 ? -30.599 64.883 29.882 1.00 36.43 236 LEU A CA 1
ATOM 1656 C C . LEU A 1 237 ? -30.076 63.533 30.310 1.00 35.90 236 LEU A C 1
ATOM 1657 O O . LEU A 1 237 ? -29.682 62.723 29.473 1.00 33.46 236 LEU A O 1
ATOM 1662 N N . TRP A 1 238 ? -30.079 63.289 31.612 1.00 34.10 237 TRP A N 1
ATOM 1663 C CA . TRP A 1 238 ? -29.813 61.942 32.115 1.00 35.63 237 TRP A CA 1
ATOM 1664 C C . TRP A 1 238 ? -30.518 61.754 33.450 1.00 35.87 237 TRP A C 1
ATOM 1665 O O . TRP A 1 238 ? -30.610 62.691 34.263 1.00 35.10 237 TRP A O 1
ATOM 1676 N N . ASN A 1 239 ? -31.118 60.578 33.605 1.00 34.68 238 ASN A N 1
ATOM 1677 C CA . ASN A 1 239 ? -31.697 60.142 34.879 1.00 35.11 238 ASN A CA 1
ATOM 1678 C C . ASN A 1 239 ? -31.640 58.618 34.849 1.00 34.76 238 ASN A C 1
ATOM 1679 O O . ASN A 1 239 ? -31.322 58.033 33.803 1.00 33.73 238 ASN A O 1
ATOM 1684 N N . PRO A 1 240 ? -31.892 57.957 35.982 1.00 36.42 239 PRO A N 1
ATOM 1685 C CA . PRO A 1 240 ? -31.761 56.487 35.984 1.00 36.42 239 PRO A CA 1
ATOM 1686 C C . PRO A 1 240 ? -32.623 55.669 35.002 1.00 36.06 239 PRO A C 1
ATOM 1687 O O . PRO A 1 240 ? -32.338 54.484 34.832 1.00 39.22 239 PRO A O 1
ATOM 1691 N N . ASN A 1 241 ? -33.654 56.258 34.390 1.00 36.37 240 ASN A N 1
ATOM 1692 C CA . ASN A 1 241 ? -34.453 55.550 33.380 1.00 35.95 240 ASN A CA 1
ATOM 1693 C C . ASN A 1 241 ? -33.967 55.837 31.958 1.00 35.64 240 ASN A C 1
ATOM 1694 O O . ASN A 1 241 ? -34.628 55.469 30.978 1.00 34.88 240 ASN A O 1
ATOM 1699 N N . ILE A 1 242 ? -32.842 56.529 31.837 1.00 35.00 241 ILE A N 1
ATOM 1700 C CA . ILE A 1 242 ? -32.284 56.830 30.524 1.00 33.40 241 ILE A CA 1
ATOM 1701 C C . ILE A 1 242 ? -31.045 55.980 30.283 1.00 34.24 241 ILE A C 1
ATOM 1702 O O . ILE A 1 242 ? -30.253 55.730 31.192 1.00 32.52 241 ILE A O 1
ATOM 1707 N N . ILE A 1 243 ? -30.918 55.491 29.062 1.00 33.95 242 ILE A N 1
ATOM 1708 C CA . ILE A 1 243 ? -29.744 54.743 28.627 1.00 32.40 242 ILE A CA 1
ATOM 1709 C C . ILE A 1 243 ? -29.110 55.623 27.556 1.00 33.70 242 ILE A C 1
ATOM 1710 O O . ILE A 1 243 ? -29.714 55.859 26.524 1.00 34.71 242 ILE A O 1
ATOM 1715 N N A LEU A 1 244 ? -27.885 56.078 27.801 0.50 32.22 243 LEU A N 1
ATOM 1716 N N B LEU A 1 244 ? -27.917 56.146 27.833 0.50 33.48 243 LEU A N 1
ATOM 1717 C CA A LEU A 1 244 ? -27.202 57.020 26.920 0.50 31.61 243 LEU A CA 1
ATOM 1718 C CA B LEU A 1 244 ? -27.199 56.984 26.875 0.50 33.83 243 LEU A CA 1
ATOM 1719 C C A LEU A 1 244 ? -26.004 56.360 26.247 0.50 34.01 243 LEU A C 1
ATOM 1720 C C B LEU A 1 244 ? -26.110 56.179 26.214 0.50 34.94 243 LEU A C 1
ATOM 1721 O O A LEU A 1 244 ? -25.107 55.901 26.952 0.50 34.19 243 LEU A O 1
ATOM 1722 O O B LEU A 1 244 ? -25.444 55.396 26.872 0.50 35.67 243 LEU A O 1
ATOM 1731 N N . CYS A 1 245 ? -25.972 56.342 24.905 1.00 33.97 244 CYS A N 1
ATOM 1732 C CA . CYS A 1 245 ? -24.887 55.706 24.157 1.00 35.55 244 CYS A CA 1
ATOM 1733 C C . CYS A 1 245 ? -23.983 56.781 23.585 1.00 37.80 244 CYS A C 1
ATOM 1734 O O . CYS A 1 245 ? -24.464 57.711 22.932 1.00 37.26 244 CYS A O 1
ATOM 1745 N N . SER A 1 247 ? -19.739 57.465 21.917 1.00 35.52 246 SER A N 1
ATOM 1746 C CA . SER A 1 247 ? -18.735 56.776 21.130 1.00 38.38 246 SER A CA 1
ATOM 1747 C C . SER A 1 247 ? -17.541 57.661 20.915 1.00 36.43 246 SER A C 1
ATOM 1748 O O . SER A 1 247 ? -17.646 58.867 20.961 1.00 36.06 246 SER A O 1
ATOM 1751 N N . LEU A 1 248 ? -16.395 57.045 20.693 1.00 35.06 247 LEU A N 1
ATOM 1752 C CA . LEU A 1 248 ? -15.172 57.773 20.384 1.00 37.18 247 LEU A CA 1
ATOM 1753 C C . LEU A 1 248 ? -14.981 58.003 18.881 1.00 35.73 247 LEU A C 1
ATOM 1754 O O . LEU A 1 248 ? -14.259 58.896 18.485 1.00 36.44 247 LEU A O 1
ATOM 1759 N N . SER A 1 249 ? -15.660 57.243 18.039 1.00 36.83 248 SER A N 1
ATOM 1760 C CA . SER A 1 249 ? -15.359 57.267 16.601 1.00 38.04 248 SER A CA 1
ATOM 1761 C C . SER A 1 249 ? -15.550 58.605 15.910 1.00 36.84 248 SER A C 1
ATOM 1762 O O . SER A 1 249 ? -14.703 59.013 15.101 1.00 35.03 248 SER A O 1
ATOM 1765 N N . LYS A 1 250 ? -16.600 59.337 16.271 1.00 33.24 249 LYS A N 1
ATOM 1766 C CA . LYS A 1 250 ? -16.880 60.610 15.597 1.00 34.28 249 LYS A CA 1
ATOM 1767 C C . LYS A 1 250 ? -15.963 61.750 16.076 1.00 32.79 249 LYS A C 1
ATOM 1768 O O . LYS A 1 250 ? -16.040 62.876 15.567 1.00 35.25 249 LYS A O 1
ATOM 1774 N N A LEU A 1 251 ? -15.091 61.447 17.042 0.50 33.24 250 LEU A N 1
ATOM 1775 N N B LEU A 1 251 ? -15.102 61.467 17.061 0.50 33.62 250 LEU A N 1
ATOM 1776 C CA A LEU A 1 251 ? -14.039 62.357 17.450 0.50 32.10 250 LEU A CA 1
ATOM 1777 C CA B LEU A 1 251 ? -14.030 62.388 17.430 0.50 32.90 250 LEU A CA 1
ATOM 1778 C C A LEU A 1 251 ? -12.933 62.370 16.386 0.50 33.27 250 LEU A C 1
ATOM 1779 C C B LEU A 1 251 ? -12.928 62.379 16.373 0.50 33.79 250 LEU A C 1
ATOM 1780 O O A LEU A 1 251 ? -12.022 63.192 16.448 0.50 31.72 250 LEU A O 1
ATOM 1781 O O B LEU A 1 251 ? -12.007 63.193 16.433 0.50 32.38 250 LEU A O 1
ATOM 1790 N N . GLY A 1 252 ? -13.004 61.444 15.423 1.00 33.75 251 GLY A N 1
ATOM 1791 C CA . GLY A 1 252 ? -11.992 61.305 14.374 1.00 35.30 251 GLY A CA 1
ATOM 1792 C C . GLY A 1 252 ? -11.122 60.069 14.590 1.00 36.29 251 GLY A C 1
ATOM 1793 O O . GLY A 1 252 ? -9.993 60.009 14.097 1.00 37.47 251 GLY A O 1
ATOM 1794 N N . LEU A 1 253 ? -11.654 59.086 15.311 1.00 36.85 252 LEU A N 1
ATOM 1795 C CA . LEU A 1 253 ? -10.957 57.843 15.605 1.00 36.14 252 LEU A CA 1
ATOM 1796 C C . LEU A 1 253 ? -11.810 56.652 15.162 1.00 38.64 252 LEU A C 1
ATOM 1797 O O . LEU A 1 253 ? -12.066 55.745 15.952 1.00 37.95 252 LEU A O 1
ATOM 1802 N N . PRO A 1 254 ? -12.222 56.642 13.883 1.00 40.08 253 PRO A N 1
ATOM 1803 C CA . PRO A 1 254 ? -13.108 55.574 13.414 1.00 43.10 253 PRO A CA 1
ATOM 1804 C C . PRO A 1 254 ? -12.452 54.200 13.438 1.00 43.41 253 PRO A C 1
ATOM 1805 O O . PRO A 1 254 ? -13.159 53.199 13.373 1.00 46.03 253 PRO A O 1
ATOM 1809 N N . GLY A 1 255 ? -11.121 54.171 13.548 1.00 40.89 254 GLY A N 1
ATOM 1810 C CA . GLY A 1 255 ? -10.356 52.939 13.697 1.00 40.95 254 GLY A CA 1
ATOM 1811 C C . GLY A 1 255 ? -10.240 52.436 15.123 1.00 41.78 254 GLY A C 1
ATOM 1812 O O . GLY A 1 255 ? -9.720 51.345 15.348 1.00 41.45 254 GLY A O 1
ATOM 1813 N N . SER A 1 256 ? -10.658 53.224 16.113 1.00 39.49 255 SER A N 1
ATOM 1814 C CA . SER A 1 256 ? -10.692 52.728 17.489 1.00 42.04 255 SER A CA 1
ATOM 1815 C C . SER A 1 256 ? -12.071 52.093 17.617 1.00 46.17 255 SER A C 1
ATOM 1816 O O . SER A 1 256 ? -12.952 52.314 16.799 1.00 47.34 255 SER A O 1
ATOM 1819 N N . ARG A 1 257 ? -12.300 51.324 18.649 1.00 50.41 256 ARG A N 1
ATOM 1820 C CA . ARG A 1 257 ? -13.601 50.673 18.748 1.00 54.64 256 ARG A CA 1
ATOM 1821 C C . ARG A 1 257 ? -14.016 50.848 20.150 1.00 55.02 256 ARG A C 1
ATOM 1822 O O . ARG A 1 257 ? -13.783 49.954 20.973 1.00 57.95 256 ARG A O 1
ATOM 1830 N N . CYS A 1 258 ? -14.595 52.012 20.444 1.00 51.47 257 CYS A N 1
ATOM 1831 C CA . CYS A 1 258 ? -14.967 52.295 21.805 1.00 49.51 257 CYS A CA 1
ATOM 1832 C C . CYS A 1 258 ? -16.340 52.956 21.986 1.00 46.56 257 CYS A C 1
ATOM 1833 O O . CYS A 1 258 ? -16.474 54.176 21.890 1.00 50.46 257 CYS A O 1
ATOM 1836 N N . GLY A 1 259 ? -17.338 52.113 22.225 1.00 43.19 258 GLY A N 1
ATOM 1837 C CA . GLY A 1 259 ? -18.703 52.521 22.521 1.00 41.61 258 GLY A CA 1
ATOM 1838 C C . GLY A 1 259 ? -18.876 52.607 24.033 1.00 40.66 258 GLY A C 1
ATOM 1839 O O . GLY A 1 259 ? -18.240 51.865 24.793 1.00 40.49 258 GLY A O 1
ATOM 1840 N N . ILE A 1 260 ? -19.719 53.533 24.482 1.00 35.39 259 ILE A N 1
ATOM 1841 C CA . ILE A 1 260 ? -19.938 53.754 25.896 1.00 35.06 259 ILE A CA 1
ATOM 1842 C C . ILE A 1 260 ? -21.430 53.734 26.174 1.00 35.08 259 ILE A C 1
ATOM 1843 O O . ILE A 1 260 ? -22.187 54.337 25.419 1.00 35.99 259 ILE A O 1
ATOM 1848 N N . ILE A 1 261 ? -21.860 53.057 27.229 1.00 33.42 260 ILE A N 1
ATOM 1849 C CA . ILE A 1 261 ? -23.272 53.045 27.613 1.00 32.52 260 ILE A CA 1
ATOM 1850 C C . ILE A 1 261 ? -23.366 53.564 29.027 1.00 33.82 260 ILE A C 1
ATOM 1851 O O . ILE A 1 261 ? -22.643 53.101 29.924 1.00 33.10 260 ILE A O 1
ATOM 1856 N N . ILE A 1 262 ? -24.265 54.518 29.237 1.00 31.62 261 ILE A N 1
ATOM 1857 C CA . ILE A 1 262 ? -24.496 55.092 30.573 1.00 32.31 261 ILE A CA 1
ATOM 1858 C C . ILE A 1 262 ? -25.922 54.738 30.942 1.00 31.75 261 ILE A C 1
ATOM 1859 O O . ILE A 1 262 ? -26.842 55.070 30.206 1.00 33.08 261 ILE A O 1
ATOM 1864 N N . ALA A 1 263 ? -26.104 54.072 32.080 1.00 31.20 262 ALA A N 1
ATOM 1865 C CA . ALA A 1 263 ? -27.428 53.597 32.500 1.00 32.79 262 ALA A CA 1
ATOM 1866 C C . ALA A 1 263 ? -27.431 53.264 33.968 1.00 32.68 262 ALA A C 1
ATOM 1867 O O . ALA A 1 263 ? -26.376 53.305 34.615 1.00 33.91 262 ALA A O 1
ATOM 1869 N N . ASN A 1 264 ? -28.602 52.926 34.508 1.00 34.04 263 ASN A N 1
ATOM 1870 C CA . ASN A 1 264 ? -28.683 52.500 35.907 1.00 35.26 263 ASN A CA 1
ATOM 1871 C C . ASN A 1 264 ? -27.844 51.219 36.077 1.00 35.92 263 ASN A C 1
ATOM 1872 O O . ASN A 1 264 ? -27.599 50.498 35.110 1.00 34.97 263 ASN A O 1
ATOM 1877 N N . ASP A 1 265 ? -27.374 50.969 37.292 1.00 38.31 264 ASP A N 1
ATOM 1878 C CA . ASP A 1 265 ? -26.458 49.820 37.534 1.00 39.61 264 ASP A CA 1
ATOM 1879 C C . ASP A 1 265 ? -27.000 48.425 37.191 1.00 37.88 264 ASP A C 1
ATOM 1880 O O . ASP A 1 265 ? -26.218 47.544 36.812 1.00 37.58 264 ASP A O 1
ATOM 1885 N N . LYS A 1 266 ? -28.316 48.237 37.303 1.00 39.35 265 LYS A N 1
ATOM 1886 C CA . LYS A 1 266 ? -28.938 46.960 36.946 1.00 40.95 265 LYS A CA 1
ATOM 1887 C C . LYS A 1 266 ? -28.834 46.702 35.460 1.00 40.15 265 LYS A C 1
ATOM 1888 O O . LYS A 1 266 ? -28.569 45.579 35.027 1.00 37.35 265 LYS A O 1
ATOM 1892 N N . THR A 1 267 ? -29.032 47.746 34.666 1.00 36.43 266 THR A N 1
ATOM 1893 C CA . THR A 1 267 ? -28.933 47.619 33.237 1.00 36.51 266 THR A CA 1
ATOM 1894 C C . THR A 1 267 ? -27.484 47.342 32.851 1.00 35.67 266 THR A C 1
ATOM 1895 O O . THR A 1 267 ? -27.199 46.450 32.036 1.00 35.75 266 THR A O 1
ATOM 1899 N N . ILE A 1 268 ? -26.567 48.081 33.466 1.00 36.62 267 ILE A N 1
ATOM 1900 C CA . ILE A 1 268 ? -25.148 47.914 33.186 1.00 37.31 267 ILE A CA 1
ATOM 1901 C C . ILE A 1 268 ? -24.686 46.492 33.524 1.00 40.68 267 ILE A C 1
ATOM 1902 O O . ILE A 1 268 ? -23.936 45.889 32.759 1.00 41.85 267 ILE A O 1
ATOM 1907 N N . THR A 1 269 ? -25.145 45.977 34.652 1.00 42.93 268 THR A N 1
ATOM 1908 C CA . THR A 1 269 ? -24.826 44.608 35.047 1.00 45.68 268 THR A CA 1
ATOM 1909 C C . THR A 1 269 ? -25.303 43.602 33.985 1.00 47.84 268 THR A C 1
ATOM 1910 O O . THR A 1 269 ? -24.547 42.720 33.591 1.00 50.96 268 THR A O 1
ATOM 1914 N N . ALA A 1 270 ? -26.537 43.757 33.508 1.00 49.21 269 ALA A N 1
ATOM 1915 C CA . ALA A 1 270 ? -27.089 42.874 32.479 1.00 50.33 269 ALA A CA 1
ATOM 1916 C C . ALA A 1 270 ? -26.266 42.942 31.194 1.00 53.23 269 ALA A C 1
ATOM 1917 O O . ALA A 1 270 ? -26.013 41.918 30.544 1.00 53.69 269 ALA A O 1
ATOM 1919 N N . ILE A 1 271 ? -25.845 44.147 30.832 1.00 53.67 270 ILE A N 1
ATOM 1920 C CA . ILE A 1 271 ? -25.006 44.349 29.658 1.00 57.52 270 ILE A CA 1
ATOM 1921 C C . ILE A 1 271 ? -23.626 43.713 29.871 1.00 61.62 270 ILE A C 1
ATOM 1922 O O . ILE A 1 271 ? -23.008 43.212 28.921 1.00 63.19 270 ILE A O 1
ATOM 1927 N N . ALA A 1 272 ? -23.157 43.738 31.120 1.00 63.85 271 ALA A N 1
ATOM 1928 C CA . ALA A 1 272 ? -21.875 43.156 31.489 1.00 65.22 271 ALA A CA 1
ATOM 1929 C C . ALA A 1 272 ? -21.832 41.700 31.063 1.00 65.37 271 ALA A C 1
ATOM 1930 O O . ALA A 1 272 ? -20.918 41.275 30.344 1.00 65.05 271 ALA A O 1
ATOM 1932 N N . ASN A 1 273 ? -22.845 40.961 31.510 1.00 65.99 272 ASN A N 1
ATOM 1933 C CA . ASN A 1 273 ? -23.007 39.546 31.208 1.00 65.94 272 ASN A CA 1
ATOM 1934 C C . ASN A 1 273 ? -22.930 39.263 29.705 1.00 65.72 272 ASN A C 1
ATOM 1935 O O . ASN A 1 273 ? -22.070 38.516 29.246 1.00 64.88 272 ASN A O 1
ATOM 1948 N N . ASN A 1 275 ? -21.849 41.079 27.057 1.00 67.49 274 ASN A N 1
ATOM 1949 C CA . ASN A 1 275 ? -20.518 41.369 26.498 1.00 68.02 274 ASN A CA 1
ATOM 1950 C C . ASN A 1 275 ? -19.501 40.311 26.920 1.00 67.57 274 ASN A C 1
ATOM 1951 O O . ASN A 1 275 ? -18.551 40.039 26.197 1.00 67.17 274 ASN A O 1
ATOM 1953 N N . GLY A 1 276 ? -19.702 39.719 28.093 1.00 66.97 275 GLY A N 1
ATOM 1954 C CA . GLY A 1 276 ? -18.855 38.629 28.544 1.00 66.60 275 GLY A CA 1
ATOM 1955 C C . GLY A 1 276 ? -1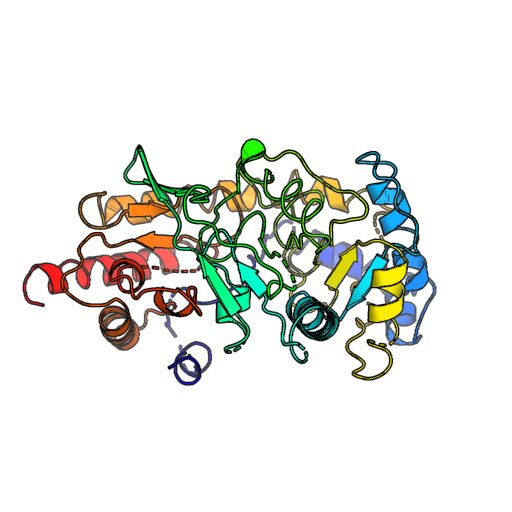8.984 37.418 27.633 1.00 66.44 275 GLY A C 1
ATOM 1956 O O . GLY A 1 276 ? -17.989 36.739 27.368 1.00 68.70 275 GLY A O 1
ATOM 1957 N N . ILE A 1 277 ? -20.199 37.163 27.139 1.00 64.46 276 ILE A N 1
ATOM 1958 C CA . ILE A 1 277 ? -20.476 36.015 26.267 1.00 62.57 276 ILE A CA 1
ATOM 1959 C C . ILE A 1 277 ? -20.210 36.266 24.776 1.00 61.47 276 ILE A C 1
ATOM 1960 O O . ILE A 1 277 ? -19.479 35.495 24.154 1.00 60.34 276 ILE A O 1
ATOM 1965 N N . ILE A 1 278 ? -20.834 37.295 24.193 1.00 58.55 277 ILE A N 1
ATOM 1966 C CA . ILE A 1 278 ? -20.624 37.616 22.768 1.00 57.63 277 ILE A CA 1
ATOM 1967 C C . ILE A 1 278 ? -19.240 38.268 22.547 1.00 57.83 277 ILE A C 1
ATOM 1968 O O . ILE A 1 278 ? -18.691 38.220 21.437 1.00 56.16 277 ILE A O 1
ATOM 1970 N N . SER A 1 279 ? -18.701 38.886 23.603 1.00 57.77 278 SER A N 1
ATOM 1971 C CA . SER A 1 279 ? -17.343 39.452 23.609 1.00 57.90 278 SER A CA 1
ATOM 1972 C C . SER A 1 279 ? -17.119 40.514 22.563 1.00 57.16 278 SER A C 1
ATOM 1973 O O . SER A 1 279 ? -16.301 40.345 21.655 1.00 56.41 278 SER A O 1
ATOM 1975 N N . LEU A 1 280 ? -17.864 41.604 22.701 1.00 56.44 279 LEU A N 1
ATOM 1976 C CA . LEU A 1 280 ? -17.696 42.743 21.848 1.00 56.92 279 LEU A CA 1
ATOM 1977 C C . LEU A 1 280 ? -17.255 43.927 22.736 1.00 58.31 279 LEU A C 1
ATOM 1978 O O . LEU A 1 280 ? -17.874 45.003 22.709 1.00 58.11 279 LEU A O 1
ATOM 1980 N N . ALA A 1 281 ? -16.195 43.693 23.531 1.00 55.79 280 ALA A N 1
ATOM 1981 C CA . ALA A 1 281 ? -15.582 44.708 24.405 1.00 54.22 280 ALA A CA 1
ATOM 1982 C C . ALA A 1 281 ? -14.636 45.530 23.546 1.00 51.35 280 ALA A C 1
ATOM 1983 O O . ALA A 1 281 ? -14.239 45.072 22.460 1.00 50.79 280 ALA A O 1
ATOM 1985 N N . PRO A 1 282 ? -14.257 46.739 24.002 1.00 46.73 281 PRO A N 1
ATOM 1986 C CA . PRO A 1 282 ? -13.377 47.513 23.142 1.00 44.68 281 PRO A CA 1
ATOM 1987 C C . PRO A 1 282 ? -11.916 47.070 23.242 1.00 44.03 281 PRO A C 1
ATOM 1988 O O . PRO A 1 282 ? -11.519 46.524 24.252 1.00 41.80 281 PRO A O 1
ATOM 1992 N N . GLY A 1 283 ? -11.126 47.336 22.206 1.00 46.40 282 GLY A N 1
ATOM 1993 C CA . GLY A 1 283 ? -9.672 47.099 22.285 1.00 47.91 282 GLY A CA 1
ATOM 1994 C C . GLY A 1 283 ? -9.081 48.130 23.258 1.00 46.37 282 GLY A C 1
ATOM 1995 O O . GLY A 1 283 ? -9.791 48.995 23.763 1.00 46.16 282 GLY A O 1
ATOM 1996 N N . GLY A 1 284 ? -7.786 48.055 23.511 1.00 43.30 283 GLY A N 1
ATOM 1997 C CA . GLY A 1 284 ? -7.148 48.922 24.481 1.00 39.87 283 GLY A CA 1
ATOM 1998 C C . GLY A 1 284 ? -6.763 50.328 24.067 1.00 37.51 283 GLY A C 1
ATOM 1999 O O . GLY A 1 284 ? -6.701 51.212 24.922 1.00 35.90 283 GLY A O 1
ATOM 2008 N N . GLY A 1 286 ? -8.279 52.771 22.168 1.00 40.55 285 GLY A N 1
ATOM 2009 C CA . GLY A 1 286 ? -9.358 53.770 22.335 1.00 39.08 285 GLY A CA 1
ATOM 2010 C C . GLY A 1 286 ? -9.499 54.222 23.776 1.00 38.68 285 GLY A C 1
ATOM 2011 O O . GLY A 1 286 ? -9.355 55.417 24.057 1.00 38.85 285 GLY A O 1
ATOM 2012 N N . PRO A 1 287 ? -9.808 53.287 24.689 1.00 37.11 286 PRO A N 1
ATOM 2013 C CA . PRO A 1 287 ? -9.876 53.658 26.093 1.00 37.86 286 PRO A CA 1
ATOM 2014 C C . PRO A 1 287 ? -8.635 54.376 26.622 1.00 38.37 286 PRO A C 1
ATOM 2015 O O . PRO A 1 287 ? -8.783 55.337 27.393 1.00 36.57 286 PRO A O 1
ATOM 2019 N N . ALA A 1 288 ? -7.435 53.952 26.207 1.00 35.31 287 ALA A N 1
ATOM 2020 C CA . ALA A 1 288 ? -6.207 54.580 26.693 1.00 33.25 287 ALA A CA 1
ATOM 2021 C C . ALA A 1 288 ? -6.108 56.017 26.192 1.00 32.65 287 ALA A C 1
ATOM 2022 O O . ALA A 1 288 ? -5.757 56.935 26.955 1.00 32.76 287 ALA A O 1
ATOM 2048 N N . CYS A 1 291 ? -8.595 58.128 28.140 1.00 34.95 290 CYS A N 1
ATOM 2049 C CA . CYS A 1 291 ? -8.096 58.417 29.483 1.00 35.31 290 CYS A CA 1
ATOM 2050 C C . CYS A 1 291 ? -7.111 59.583 29.450 1.00 35.12 290 CYS A C 1
ATOM 2051 O O . CYS A 1 291 ? -7.168 60.497 30.279 1.00 33.06 290 CYS A O 1
ATOM 2054 N N . GLU A 1 292 ? -6.211 59.540 28.474 1.00 32.67 291 GLU A N 1
ATOM 2055 C CA . GLU A 1 292 ? -5.195 60.559 28.325 1.00 34.20 291 GLU A CA 1
ATOM 2056 C C . GLU A 1 292 ? -5.807 61.905 27.966 1.00 34.89 291 GLU A C 1
ATOM 2057 O O . GLU A 1 292 ? -5.418 62.927 28.539 1.00 34.09 291 GLU A O 1
ATOM 2079 N N . ILE A 1 294 ? -8.816 62.944 28.624 1.00 34.44 293 ILE A N 1
ATOM 2080 C CA . ILE A 1 294 ? -9.558 63.434 29.800 1.00 33.56 293 ILE A CA 1
ATOM 2081 C C . ILE A 1 294 ? -8.587 64.004 30.834 1.00 35.46 293 ILE A C 1
ATOM 2082 O O . ILE A 1 294 ? -8.803 65.094 31.368 1.00 34.29 293 ILE A O 1
ATOM 2087 N N . LYS A 1 295 ? -7.510 63.273 31.091 1.00 34.58 294 LYS A N 1
ATOM 2088 C CA . LYS A 1 295 ? -6.452 63.715 32.022 1.00 37.37 294 LYS A CA 1
ATOM 2089 C C . LYS A 1 295 ? -5.831 65.047 31.619 1.00 37.58 294 LYS A C 1
ATOM 2090 O O . LYS A 1 295 ? -5.550 65.892 32.469 1.00 36.42 294 LYS A O 1
ATOM 2094 N N . ARG A 1 296 ? -5.631 65.240 30.314 1.00 35.64 295 ARG A N 1
ATOM 2095 C CA . ARG A 1 296 ? -5.051 66.470 29.803 1.00 36.54 295 ARG A CA 1
ATOM 2096 C C . ARG A 1 296 ? -6.073 67.597 29.614 1.00 35.94 295 ARG A C 1
ATOM 2097 O O . ARG A 1 296 ? -5.699 68.686 29.176 1.00 39.25 295 ARG A O 1
ATOM 2105 N N A ASN A 1 297 ? -7.333 67.335 29.949 0.50 35.78 296 ASN A N 1
ATOM 2106 N N B ASN A 1 297 ? -7.336 67.343 29.951 0.50 36.00 296 ASN A N 1
ATOM 2107 C CA A ASN A 1 297 ? -8.421 68.302 29.807 0.50 36.67 296 ASN A CA 1
ATOM 2108 C CA B ASN A 1 297 ? -8.414 68.324 29.789 0.50 37.02 296 ASN A CA 1
ATOM 2109 C C A ASN A 1 297 ? -8.542 68.776 28.352 0.50 36.49 296 ASN A C 1
ATOM 2110 C C B ASN A 1 297 ? -8.526 68.788 28.341 0.50 36.70 296 ASN A C 1
ATOM 2111 O O A ASN A 1 297 ? -8.759 69.958 28.090 0.50 38.01 296 ASN A O 1
ATOM 2112 O O B ASN A 1 297 ? -8.727 69.971 28.072 0.50 38.26 296 ASN A O 1
ATOM 2121 N N . ASP A 1 298 ? -8.395 67.837 27.417 1.00 35.10 297 ASP A N 1
ATOM 2122 C CA . ASP A 1 298 ? -8.481 68.126 25.991 1.00 34.00 297 ASP A CA 1
ATOM 2123 C C . ASP A 1 298 ? -9.772 67.646 25.340 1.00 37.09 297 ASP A C 1
ATOM 2124 O O . ASP A 1 298 ? -10.120 68.134 24.267 1.00 37.25 297 ASP A O 1
ATOM 2129 N N . LEU A 1 299 ? -10.477 66.701 25.951 1.00 33.46 298 LEU A N 1
ATOM 2130 C CA . LEU A 1 299 ? -11.610 66.073 25.253 1.00 35.49 298 LEU A CA 1
ATOM 2131 C C . LEU A 1 299 ? -12.746 67.065 24.957 1.00 35.36 298 LEU A C 1
ATOM 2132 O O . LEU A 1 299 ? -13.185 67.208 23.810 1.00 34.50 298 LEU A O 1
ATOM 2137 N N . LEU A 1 300 ? -13.205 67.772 25.982 1.00 37.07 299 LEU A N 1
ATOM 2138 C CA . LEU A 1 300 ? -14.241 68.770 25.779 1.00 37.08 299 LEU A CA 1
ATOM 2139 C C . LEU A 1 300 ? -13.740 69.963 24.962 1.00 37.11 299 LEU A C 1
ATOM 2140 O O . LEU A 1 300 ? -14.448 70.466 24.082 1.00 36.30 299 LEU A O 1
ATOM 2145 N N . ARG A 1 301 ? -12.512 70.426 25.236 1.00 34.90 300 ARG A N 1
ATOM 2146 C CA . ARG A 1 301 ? -11.950 71.572 24.520 1.00 35.20 300 ARG A CA 1
ATOM 2147 C C . ARG A 1 301 ? -11.901 71.348 23.004 1.00 32.12 300 ARG A C 1
ATOM 2148 O O . ARG A 1 301 ? -12.246 72.232 22.190 1.00 33.11 300 ARG A O 1
ATOM 2156 N N . LEU A 1 302 ? -11.435 70.175 22.626 1.00 33.34 301 LEU A N 1
ATOM 2157 C CA . LEU A 1 302 ? -11.280 69.864 21.205 1.00 31.58 301 LEU A CA 1
ATOM 2158 C C . LEU A 1 302 ? -12.647 69.743 20.553 1.00 32.54 301 LEU A C 1
ATOM 2159 O O . LEU A 1 302 ? -12.848 70.238 19.440 1.00 30.83 301 LEU A O 1
ATOM 2164 N N . SER A 1 303 ? -13.591 69.120 21.257 1.00 30.72 302 SER A N 1
ATOM 2165 C CA . SER A 1 303 ? -14.952 69.023 20.731 1.00 31.80 302 SER A CA 1
ATOM 2166 C C . SER A 1 303 ? -15.544 70.398 20.475 1.00 32.78 302 SER A C 1
ATOM 2167 O O . SER A 1 303 ? -16.110 70.680 19.407 1.00 32.63 302 SER A O 1
ATOM 2170 N N A GLU A 1 304 ? -15.394 71.276 21.455 0.30 30.18 303 GLU A N 1
ATOM 2171 N N B GLU A 1 304 ? -15.432 71.298 21.451 0.70 33.84 303 GLU A N 1
ATOM 2172 C CA A GLU A 1 304 ? -15.997 72.597 21.382 0.30 29.31 303 GLU A CA 1
ATOM 2173 C CA B GLU A 1 304 ? -16.072 72.609 21.305 0.70 34.18 303 GLU A CA 1
ATOM 2174 C C A GLU A 1 304 ? -15.311 73.605 20.479 0.30 30.98 303 GLU A C 1
ATOM 2175 C C B GLU A 1 304 ? -15.318 73.600 20.427 0.70 34.09 303 GLU A C 1
ATOM 2176 O O A GLU A 1 304 ? -15.982 74.396 19.810 0.30 31.41 303 GLU A O 1
ATOM 2177 O O B GLU A 1 304 ? -15.957 74.379 19.704 0.70 34.36 303 GLU A O 1
ATOM 2188 N N . THR A 1 305 ? -13.984 73.572 20.452 1.00 31.90 304 THR A N 1
ATOM 2189 C CA . THR A 1 305 ? -13.207 74.605 19.746 1.00 32.92 304 THR A CA 1
ATOM 2190 C C . THR A 1 305 ? -12.562 74.212 18.431 1.00 33.96 304 THR A C 1
ATOM 2191 O O . THR A 1 305 ? -12.127 75.078 17.681 1.00 32.12 304 THR A O 1
ATOM 2195 N N . VAL A 1 306 ? -12.519 72.928 18.133 1.00 32.46 305 VAL A N 1
ATOM 2196 C CA . VAL A 1 306 ? -11.891 72.473 16.890 1.00 31.05 305 VAL A CA 1
ATOM 2197 C C . VAL A 1 306 ? -12.886 71.700 16.023 1.00 30.91 305 VAL A C 1
ATOM 2198 O O . VAL A 1 306 ? -13.127 72.043 14.861 1.00 30.75 305 VAL A O 1
ATOM 2202 N N . ILE A 1 307 ? -13.488 70.677 16.613 1.00 29.98 306 ILE A N 1
ATOM 2203 C CA . ILE A 1 307 ? -14.425 69.831 15.889 1.00 30.17 306 ILE A CA 1
ATOM 2204 C C . ILE A 1 307 ? -15.716 70.558 15.494 1.00 30.03 306 ILE A C 1
ATOM 2205 O O . ILE A 1 307 ? -16.029 70.643 14.305 1.00 31.00 306 ILE A O 1
ATOM 2210 N N A LYS A 1 308 ? -16.463 71.072 16.462 0.80 30.02 307 LYS A N 1
ATOM 2211 N N B LYS A 1 308 ? -16.464 71.080 16.470 0.20 29.61 307 LYS A N 1
ATOM 2212 C CA A LYS A 1 308 ? -17.726 71.713 16.124 0.80 30.95 307 LYS A CA 1
ATOM 2213 C CA B LYS A 1 308 ? -17.746 71.750 16.171 0.20 29.75 307 LYS A CA 1
ATOM 2214 C C A LYS A 1 308 ? -17.577 72.822 15.054 0.80 30.44 307 LYS A C 1
ATOM 2215 C C B LYS A 1 308 ? -17.608 72.836 15.088 0.20 30.47 307 LYS A C 1
ATOM 2216 O O A LYS A 1 308 ? -18.314 72.834 14.077 0.80 32.61 307 LYS A O 1
ATOM 2217 O O B LYS A 1 308 ? -18.377 72.839 14.128 0.20 31.10 307 LYS A O 1
ATOM 2228 N N . PRO A 1 309 ? -16.640 73.762 15.236 1.00 31.04 308 PRO A N 1
ATOM 2229 C CA . PRO A 1 309 ? -16.548 74.821 14.204 1.00 32.51 308 PRO A CA 1
ATOM 2230 C C . PRO A 1 309 ? -16.178 74.342 12.806 1.00 33.23 308 PRO A C 1
ATOM 2231 O O . PRO A 1 309 ? -16.590 74.952 11.812 1.00 32.03 308 PRO A O 1
ATOM 2235 N N . PHE A 1 310 ? -15.355 73.303 12.730 1.00 30.21 309 PHE A N 1
ATOM 2236 C CA . PHE A 1 310 ? -14.991 72.722 11.451 1.00 30.94 309 PHE A CA 1
ATOM 2237 C C . PHE A 1 310 ? -16.233 72.233 10.719 1.00 31.55 309 PHE A C 1
ATOM 2238 O O . PHE A 1 310 ? -16.432 72.558 9.553 1.00 30.77 309 PHE A O 1
ATOM 2246 N N . TYR A 1 311 ? -17.056 71.418 11.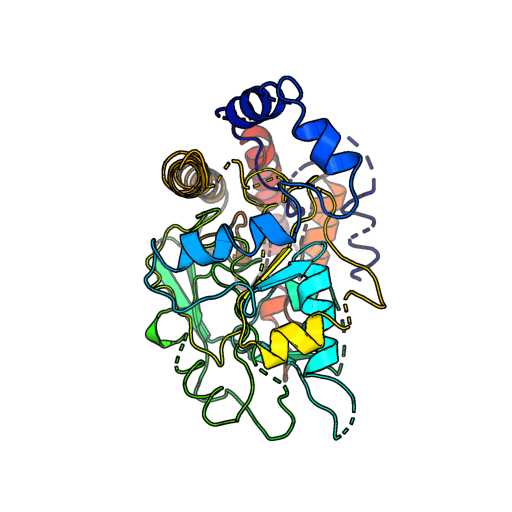384 1.00 30.05 310 TYR A N 1
ATOM 2247 C CA . TYR A 1 311 ? -18.243 70.881 10.736 1.00 30.71 310 TYR A CA 1
ATOM 2248 C C . TYR A 1 311 ? -19.291 71.954 10.462 1.00 31.93 310 TYR A C 1
ATOM 2249 O O . TYR A 1 311 ? -19.986 71.883 9.481 1.00 30.05 310 TYR A O 1
ATOM 2258 N N . TYR A 1 312 ? -19.424 72.927 11.351 1.00 30.25 311 TYR A N 1
ATOM 2259 C CA . TYR A 1 312 ? -20.407 73.994 11.148 1.00 30.49 311 TYR A CA 1
ATOM 2260 C C . TYR A 1 312 ? -20.068 74.770 9.867 1.00 31.81 311 TYR A C 1
ATOM 2261 O O . TYR A 1 312 ? -20.933 75.037 9.014 1.00 32.05 311 TYR A O 1
ATOM 2270 N N . GLN A 1 313 ? -18.799 75.069 9.679 1.00 32.73 312 GLN A N 1
ATOM 2271 C CA . GLN A 1 313 ? -18.417 75.773 8.463 1.00 32.25 312 GLN A CA 1
ATOM 2272 C C . GLN A 1 313 ? -18.641 74.923 7.228 1.00 30.27 312 GLN A C 1
ATOM 2273 O O . GLN A 1 313 ? -19.083 75.429 6.174 1.00 30.57 312 GLN A O 1
ATOM 2279 N N A ARG A 1 314 ? -18.306 73.649 7.347 0.50 31.05 313 ARG A N 1
ATOM 2280 N N B ARG A 1 314 ? -18.277 73.644 7.303 0.50 31.44 313 ARG A N 1
ATOM 2281 C CA A ARG A 1 314 ? -18.427 72.730 6.228 0.50 31.48 313 ARG A CA 1
ATOM 2282 C CA B ARG A 1 314 ? -18.470 72.733 6.159 0.50 32.32 313 ARG A CA 1
ATOM 2283 C C A ARG A 1 314 ? -19.895 72.489 5.835 0.50 30.86 313 ARG A C 1
ATOM 2284 C C B ARG A 1 314 ? -19.937 72.559 5.808 0.50 31.34 313 ARG A C 1
ATOM 2285 O O A ARG A 1 314 ? -20.203 72.403 4.649 0.50 29.55 313 ARG A O 1
ATOM 2286 O O B ARG A 1 314 ? -20.291 72.584 4.628 0.50 29.69 313 ARG A O 1
ATOM 2301 N N . VAL A 1 315 ? -20.802 72.404 6.809 1.00 30.04 314 VAL A N 1
ATOM 2302 C CA . VAL A 1 315 ? -22.204 72.197 6.501 1.00 28.54 314 VAL A CA 1
ATOM 2303 C C . VAL A 1 315 ? -22.757 73.445 5.810 1.00 29.06 314 VAL A C 1
ATOM 2304 O O . VAL A 1 315 ? -23.516 73.336 4.847 1.00 29.47 314 VAL A O 1
ATOM 2308 N N . GLN A 1 316 ? -22.369 74.628 6.269 1.00 28.65 315 GLN A N 1
ATOM 2309 C CA . GLN A 1 316 ? -22.845 75.858 5.647 1.00 29.80 315 GLN A CA 1
ATOM 2310 C C . GLN A 1 316 ? -22.349 75.981 4.210 1.00 30.25 315 GLN A C 1
ATOM 2311 O O . GLN A 1 316 ? -23.086 76.399 3.297 1.00 29.95 315 GLN A O 1
ATOM 2317 N N A GLN A 1 317 ? -21.089 75.640 3.998 0.50 29.62 316 GLN A N 1
ATOM 2318 N N B GLN A 1 317 ? -21.088 75.633 4.012 0.50 30.07 316 GLN A N 1
ATOM 2319 C CA A GLN A 1 317 ? -20.514 75.681 2.658 0.50 30.70 316 GLN A CA 1
ATOM 2320 C CA B GLN A 1 317 ? -20.469 75.659 2.692 0.50 31.91 316 GLN A CA 1
ATOM 2321 C C A GLN A 1 317 ? -21.219 74.710 1.719 0.50 31.92 316 GLN A C 1
ATOM 2322 C C B GLN A 1 317 ? -21.168 74.699 1.726 0.50 32.49 316 GLN A C 1
ATOM 2323 O O A GLN A 1 317 ? -21.534 75.047 0.569 0.50 29.01 316 GLN A O 1
ATOM 2324 O O B GLN A 1 317 ? -21.409 75.031 0.558 0.50 30.69 316 GLN A O 1
ATOM 2335 N N . THR A 1 318 ? -21.506 73.514 2.215 1.00 30.44 317 THR A N 1
ATOM 2336 C CA . THR A 1 318 ? -22.180 72.498 1.395 1.00 30.40 317 THR A CA 1
ATOM 2337 C C . THR A 1 318 ? -23.604 72.905 1.017 1.00 30.38 317 THR A C 1
ATOM 2338 O O . THR A 1 318 ? -24.047 72.712 -0.136 1.00 30.21 317 THR A O 1
ATOM 2342 N N . ILE A 1 319 ? -24.339 73.495 1.954 1.00 29.43 318 ILE A N 1
ATOM 2343 C CA . ILE A 1 319 ? -25.672 73.978 1.633 1.00 30.10 318 ILE A CA 1
ATOM 2344 C C . ILE A 1 319 ? -25.597 75.041 0.551 1.00 32.18 318 ILE A C 1
ATOM 2345 O O . ILE A 1 319 ? -26.425 75.076 -0.355 1.00 31.23 318 ILE A O 1
ATOM 2350 N N . ALA A 1 320 ? -24.618 75.927 0.657 1.00 29.76 319 ALA A N 1
ATOM 2351 C CA . ALA A 1 320 ? -24.467 76.992 -0.336 1.00 30.44 319 ALA A CA 1
ATOM 2352 C C . ALA A 1 320 ? -24.206 76.393 -1.734 1.00 30.31 319 ALA A C 1
ATOM 2353 O O . ALA A 1 320 ? -24.733 76.909 -2.712 1.00 31.15 319 ALA A O 1
ATOM 2355 N N . ILE A 1 321 ? -23.412 75.319 -1.799 1.00 29.89 320 ILE A N 1
ATOM 2356 C CA . ILE A 1 321 ? -23.132 74.622 -3.071 1.00 30.80 320 ILE A CA 1
ATOM 2357 C C . ILE A 1 321 ? -24.440 74.071 -3.604 1.00 29.76 320 ILE A C 1
ATOM 2358 O O . ILE A 1 321 ? -24.801 74.315 -4.755 1.00 29.76 320 ILE A O 1
ATOM 2363 N N . ILE A 1 322 ? -25.183 73.367 -2.758 1.00 28.90 321 ILE A N 1
ATOM 2364 C CA . ILE A 1 322 ? -26.471 72.799 -3.155 1.00 28.35 321 ILE A CA 1
ATOM 2365 C C . ILE A 1 322 ? -27.391 73.870 -3.723 1.00 29.30 321 ILE A C 1
ATOM 2366 O O . ILE A 1 322 ? -27.992 73.700 -4.794 1.00 28.67 321 ILE A O 1
ATOM 2371 N N . ARG A 1 323 ? -27.501 74.982 -3.012 1.00 29.04 322 ARG A N 1
ATOM 2372 C CA . ARG A 1 323 ? -28.407 76.052 -3.438 1.00 27.94 322 ARG A CA 1
ATOM 2373 C C . ARG A 1 323 ? -28.005 76.753 -4.750 1.00 27.82 322 ARG A C 1
ATOM 2374 O O . ARG A 1 323 ? -28.857 77.378 -5.407 1.00 30.10 322 ARG A O 1
ATOM 2382 N N . ARG A 1 324 ? -26.750 76.635 -5.166 1.00 29.38 323 ARG A N 1
ATOM 2383 C CA . ARG A 1 324 ? -26.362 77.151 -6.492 1.00 29.22 323 ARG A CA 1
ATOM 2384 C C . ARG A 1 324 ? -26.983 76.324 -7.589 1.00 31.85 323 ARG A C 1
ATOM 2385 O O . ARG A 1 324 ? -27.166 76.815 -8.691 1.00 30.44 323 ARG A O 1
ATOM 2393 N N . TYR A 1 325 ? -27.324 75.072 -7.278 1.00 29.60 324 TYR A N 1
ATOM 2394 C CA . TYR A 1 325 ? -27.877 74.127 -8.280 1.00 27.29 324 TYR A CA 1
ATOM 2395 C C . TYR A 1 325 ? -29.333 73.774 -8.117 1.00 29.43 324 TYR A C 1
ATOM 2396 O O . TYR A 1 325 ? -29.990 73.423 -9.117 1.00 28.75 324 TYR A O 1
ATOM 2405 N N . LEU A 1 326 ? -29.839 73.806 -6.876 1.00 28.07 325 LEU A N 1
ATOM 2406 C CA . LEU A 1 326 ? -31.198 73.359 -6.567 1.00 28.24 325 LEU A CA 1
ATOM 2407 C C . LEU A 1 326 ? -31.877 74.282 -5.584 1.00 29.65 325 LEU A C 1
ATOM 2408 O O . LEU A 1 326 ? -31.345 74.487 -4.498 1.00 30.65 325 LEU A O 1
ATOM 2413 N N . SER A 1 327 ? -33.039 74.824 -5.949 1.00 28.48 326 SER A N 1
ATOM 2414 C CA . SER A 1 327 ? -33.825 75.671 -5.029 1.00 29.46 326 SER A CA 1
ATOM 2415 C C . SER A 1 327 ? -34.776 74.821 -4.216 1.00 28.89 326 SER A C 1
ATOM 2416 O O . SER A 1 327 ? -34.821 73.615 -4.370 1.00 29.38 326 SER A O 1
ATOM 2419 N N . GLU A 1 328 ? -35.523 75.473 -3.330 1.00 29.18 327 GLU A N 1
ATOM 2420 C CA . GLU A 1 328 ? -36.551 74.829 -2.536 1.00 28.09 327 GLU A CA 1
ATOM 2421 C C . GLU A 1 328 ? -37.638 74.162 -3.385 1.00 30.96 327 GLU A C 1
ATOM 2422 O O . GLU A 1 328 ? -38.336 73.281 -2.885 1.00 32.68 327 GLU A O 1
ATOM 2428 N N . GLU A 1 329 ? -37.798 74.568 -4.646 1.00 28.87 328 GLU A N 1
ATOM 2429 C CA . GLU A 1 329 ? -38.780 73.938 -5.542 1.00 29.02 328 GLU A CA 1
ATOM 2430 C C . GLU A 1 329 ? -38.358 72.538 -5.981 1.00 31.00 328 GLU A C 1
ATOM 2431 O O . GLU A 1 329 ? -39.197 71.787 -6.444 1.00 33.86 328 GLU A O 1
ATOM 2437 N N A ARG A 1 330 ? -37.077 72.209 -5.839 0.50 30.92 329 ARG A N 1
ATOM 2438 N N B ARG A 1 330 ? -37.069 72.224 -5.876 0.50 31.37 329 ARG A N 1
ATOM 2439 C CA A ARG A 1 330 ? -36.555 70.901 -6.241 0.50 30.96 329 ARG A CA 1
ATOM 2440 C CA B ARG A 1 330 ? -36.532 70.918 -6.265 0.50 31.88 329 ARG A CA 1
ATOM 2441 C C A ARG A 1 330 ? -35.762 70.171 -5.152 0.50 31.82 329 ARG A C 1
ATOM 2442 C C B ARG A 1 330 ? -35.945 70.139 -5.067 0.50 32.16 329 ARG A C 1
ATOM 2443 O O A ARG A 1 330 ? -35.377 69.024 -5.357 0.50 29.45 329 ARG A O 1
ATOM 2444 O O B ARG A 1 330 ? -35.971 68.917 -5.061 0.50 30.28 329 ARG A O 1
ATOM 2459 N N . CYS A 1 331 ? -35.468 70.844 -4.035 1.00 31.30 330 CYS A N 1
ATOM 2460 C CA . CYS A 1 331 ? -34.766 70.199 -2.917 1.00 29.12 330 CYS A CA 1
ATOM 2461 C C . CYS A 1 331 ? -34.965 70.914 -1.591 1.00 31.36 330 CYS A C 1
ATOM 2462 O O . CYS A 1 331 ? -34.513 72.052 -1.420 1.00 30.32 330 CYS A O 1
ATOM 2465 N N . LEU A 1 332 ? -35.670 70.262 -0.670 1.00 28.74 331 LEU A N 1
ATOM 2466 C CA . LEU A 1 332 ? -35.812 70.740 0.699 1.00 28.03 331 LEU A CA 1
ATOM 2467 C C . LEU A 1 332 ? -34.732 70.009 1.519 1.00 30.42 331 LEU A C 1
ATOM 2468 O O . LEU A 1 332 ? -34.497 68.817 1.331 1.00 32.13 331 LEU A O 1
ATOM 2473 N N . ILE A 1 333 ? -34.102 70.735 2.423 1.00 30.35 332 ILE A N 1
ATOM 2474 C CA . ILE A 1 333 ? -32.982 70.221 3.203 1.00 28.78 332 ILE A CA 1
ATOM 2475 C C . ILE A 1 333 ? -33.393 70.187 4.658 1.00 30.13 332 ILE A C 1
ATOM 2476 O O . ILE A 1 333 ? -33.833 71.194 5.205 1.00 28.88 332 ILE A O 1
ATOM 2481 N N . HIS A 1 334 ? -33.262 69.043 5.324 1.00 28.12 333 HIS A N 1
ATOM 2482 C CA . HIS A 1 334 ? -33.614 69.030 6.748 1.00 27.17 333 HIS A CA 1
ATOM 2483 C C . HIS A 1 334 ? -32.683 70.014 7.447 1.00 29.51 333 HIS A C 1
ATOM 2484 O O . HIS A 1 334 ? -31.487 70.074 7.142 1.00 30.81 333 HIS A O 1
ATOM 2491 N N . LYS A 1 335 ? -33.223 70.818 8.352 1.00 29.62 334 LYS A N 1
ATOM 2492 C CA . LYS A 1 335 ? -32.368 71.749 9.117 1.00 30.05 334 LYS A CA 1
ATOM 2493 C C . LYS A 1 335 ? -31.185 70.987 9.718 1.00 30.58 334 LYS A C 1
ATOM 2494 O O . LYS A 1 335 ? -31.358 70.007 10.396 1.00 28.03 334 LYS A O 1
ATOM 2500 N N . PRO A 1 336 ? -29.955 71.400 9.399 1.00 31.49 335 PRO A N 1
ATOM 2501 C CA . PRO A 1 336 ? -28.799 70.652 9.868 1.00 32.93 335 PRO A CA 1
ATOM 2502 C C . PRO A 1 336 ? -28.443 71.057 11.296 1.00 32.47 335 PRO A C 1
ATOM 2503 O O . PRO A 1 336 ? -27.672 71.982 11.513 1.00 34.25 335 PRO A O 1
ATOM 2507 N N . GLU A 1 337 ? -29.024 70.367 12.266 1.00 30.95 336 GLU A N 1
ATOM 2508 C CA . GLU A 1 337 ? -28.822 70.738 13.683 1.00 29.91 336 GLU A CA 1
ATOM 2509 C C . GLU A 1 337 ? -27.640 70.029 14.348 1.00 30.55 336 GLU A C 1
ATOM 2510 O O . GLU A 1 337 ? -27.221 70.419 15.453 1.00 31.01 336 GLU A O 1
ATOM 2516 N N . GLY A 1 338 ? -27.051 69.053 13.670 1.00 31.06 337 GLY A N 1
ATOM 2517 C CA . GLY A 1 338 ? -25.899 68.347 14.149 1.00 31.27 337 GLY A CA 1
ATOM 2518 C C . GLY A 1 338 ? -25.591 67.190 13.240 1.00 31.96 337 GLY A C 1
ATOM 2519 O O . GLY A 1 338 ? -26.247 66.998 12.200 1.00 30.46 337 GLY A O 1
ATOM 2520 N N . ALA A 1 339 ? -24.602 66.398 13.642 1.00 30.41 338 ALA A N 1
ATOM 2521 C CA . ALA A 1 339 ? -24.101 65.284 12.890 1.00 29.52 338 ALA A CA 1
ATOM 2522 C C . ALA A 1 339 ? -23.455 65.725 11.547 1.00 29.65 338 ALA A C 1
ATOM 2523 O O . ALA A 1 339 ? -23.182 66.920 11.331 1.00 29.82 338 ALA A O 1
ATOM 2525 N N . ILE A 1 340 ? -23.186 64.745 10.710 1.00 30.23 339 ILE A N 1
ATOM 2526 C CA . ILE A 1 340 ? -22.314 64.936 9.536 1.00 29.99 339 ILE A CA 1
ATOM 2527 C C . ILE A 1 340 ? -23.005 64.696 8.191 1.00 29.78 339 ILE A C 1
ATOM 2528 O O . ILE A 1 340 ? -22.334 64.502 7.155 1.00 30.13 339 ILE A O 1
ATOM 2533 N N . PHE A 1 341 ? -24.335 64.717 8.227 1.00 29.86 340 PHE A N 1
ATOM 2534 C CA . PHE A 1 341 ? -25.145 64.435 7.054 1.00 29.79 340 PHE A CA 1
ATOM 2535 C C . PHE A 1 341 ? -26.070 65.578 6.665 1.00 31.35 340 PHE A C 1
ATOM 2536 O O . PHE A 1 341 ? -26.410 66.413 7.478 1.00 30.36 340 PHE A O 1
ATOM 2544 N N . LEU A 1 342 ? -26.464 65.565 5.400 1.00 29.00 341 LEU A N 1
ATOM 2545 C CA . LEU A 1 342 ? -27.572 66.362 4.935 1.00 29.11 341 LEU A CA 1
ATOM 2546 C C . LEU A 1 342 ? -28.638 65.375 4.422 1.00 29.55 341 LEU A C 1
ATOM 2547 O O . LEU A 1 342 ? -28.346 64.388 3.718 1.00 29.94 341 LEU A O 1
ATOM 2552 N N . TRP A 1 343 ? -29.864 65.643 4.821 1.00 29.01 342 TRP A N 1
ATOM 2553 C CA . TRP A 1 343 ? -31.029 64.847 4.416 1.00 29.02 342 TRP A CA 1
ATOM 2554 C C . TRP A 1 343 ? -31.803 65.695 3.435 1.00 27.99 342 TRP A C 1
ATOM 2555 O O . TRP A 1 343 ? -32.338 66.783 3.789 1.00 29.14 342 TRP A O 1
ATOM 2566 N N . LEU A 1 344 ? -31.875 65.176 2.208 1.00 27.81 343 LEU A N 1
ATOM 2567 C CA . LEU A 1 344 ? -32.478 65.882 1.089 1.00 29.45 343 LEU A CA 1
ATOM 2568 C C . LEU A 1 344 ? -33.839 65.302 0.765 1.00 28.55 343 LEU A C 1
ATOM 2569 O O . LEU A 1 344 ? -33.955 64.097 0.540 1.00 29.25 343 LEU A O 1
ATOM 2574 N N . TRP A 1 345 ? -34.849 66.170 0.736 1.00 29.14 344 TRP A N 1
ATOM 2575 C CA . TRP A 1 345 ? -36.212 65.813 0.385 1.00 28.87 344 TRP A CA 1
ATOM 2576 C C . TRP A 1 345 ? -36.556 66.483 -0.947 1.00 29.29 344 TRP A C 1
ATOM 2577 O O . TRP A 1 345 ? -36.729 67.692 -0.995 1.00 28.11 344 TRP A O 1
ATOM 2588 N N . PHE A 1 346 ? -36.637 65.677 -2.003 1.00 29.34 345 PHE A N 1
ATOM 2589 C CA . PHE A 1 346 ? -36.938 66.133 -3.359 1.00 27.03 345 PHE A CA 1
ATOM 2590 C C . PHE A 1 346 ? -38.444 66.147 -3.423 1.00 28.17 345 PHE A C 1
ATOM 2591 O O . PHE A 1 346 ? -39.094 65.212 -3.894 1.00 28.07 345 PHE A O 1
ATOM 2599 N N . LYS A 1 347 ? -39.028 67.224 -2.900 1.00 29.21 346 LYS A N 1
ATOM 2600 C CA . LYS A 1 347 ? -40.484 67.219 -2.651 1.00 31.19 346 LYS A CA 1
ATOM 2601 C C . LYS A 1 347 ? -41.291 66.967 -3.918 1.00 31.80 346 LYS A C 1
ATOM 2602 O O . LYS A 1 347 ? -41.073 67.602 -4.927 1.00 35.17 346 LYS A O 1
ATOM 2608 N N . ASP A 1 348 ? -42.168 65.972 -3.837 1.00 34.30 347 ASP A N 1
ATOM 2609 C CA . ASP A 1 348 ? -43.029 65.562 -4.952 1.00 35.65 347 ASP A CA 1
ATOM 2610 C C . ASP A 1 348 ? -42.244 65.059 -6.188 1.00 36.74 347 ASP A C 1
ATOM 2611 O O . ASP A 1 348 ? -42.787 65.058 -7.300 1.00 36.84 347 ASP A O 1
ATOM 2616 N N . LEU A 1 349 ? -40.989 64.630 -6.009 1.00 32.07 348 LEU A N 1
ATOM 2617 C CA . LEU A 1 349 ? -40.213 64.061 -7.116 1.00 30.46 348 LEU A CA 1
ATOM 2618 C C . LEU A 1 349 ? -41.096 63.042 -7.823 1.00 28.85 348 LEU A C 1
ATOM 2619 O O . LEU A 1 349 ? -41.734 62.197 -7.175 1.00 28.88 348 LEU A O 1
ATOM 2624 N N . PRO A 1 350 ? -41.186 63.100 -9.170 1.00 29.00 349 PRO A N 1
ATOM 2625 C CA . PRO A 1 350 ? -42.075 62.150 -9.855 1.00 28.47 349 PRO A CA 1
ATOM 2626 C C . PRO A 1 350 ? -41.504 60.754 -10.144 1.00 26.23 349 PRO A C 1
ATOM 2627 O O . PRO A 1 350 ? -42.092 59.995 -10.922 1.00 25.75 349 PRO A O 1
ATOM 2631 N N . ILE A 1 351 ? -40.362 60.441 -9.542 1.00 26.19 350 ILE A N 1
ATOM 2632 C CA . ILE A 1 351 ? -39.772 59.129 -9.562 1.00 25.93 350 ILE A CA 1
ATOM 2633 C C . ILE A 1 351 ? -39.333 58.865 -8.128 1.00 26.63 350 ILE A C 1
ATOM 2634 O O . ILE A 1 351 ? -39.264 59.799 -7.332 1.00 26.13 350 ILE A O 1
ATOM 2639 N N . THR A 1 352 ? -39.059 57.604 -7.805 1.00 27.56 351 THR A N 1
ATOM 2640 C CA . THR A 1 352 ? -38.556 57.299 -6.453 1.00 26.67 351 THR A CA 1
ATOM 2641 C C . THR A 1 352 ? -37.059 57.553 -6.339 1.00 27.51 351 THR A C 1
ATOM 2642 O O . THR A 1 352 ? -36.329 57.557 -7.326 1.00 26.91 351 THR A O 1
ATOM 2646 N N . THR A 1 353 ? -36.571 57.710 -5.111 1.00 26.96 352 THR A N 1
ATOM 2647 C CA . THR A 1 353 ? -35.142 57.889 -4.920 1.00 26.77 352 THR A CA 1
ATOM 2648 C C . THR A 1 353 ? -34.395 56.558 -5.048 1.00 27.92 352 THR A C 1
ATOM 2649 O O . THR A 1 353 ? -33.162 56.553 -5.156 1.00 30.30 352 THR A O 1
ATOM 2653 N N . GLU A 1 354 ? -35.119 55.426 -5.042 1.00 27.52 353 GLU A N 1
ATOM 2654 C CA . GLU A 1 354 ? -34.482 54.167 -5.422 1.00 25.58 353 GLU A CA 1
ATOM 2655 C C . GLU A 1 354 ? -34.070 54.260 -6.907 1.00 28.36 353 GLU A C 1
ATOM 2656 O O . GLU A 1 354 ? -32.960 53.866 -7.296 1.00 30.33 353 GLU A O 1
ATOM 2662 N N . LEU A 1 355 ? -34.956 54.777 -7.737 1.00 27.25 354 LEU A N 1
ATOM 2663 C CA . LEU A 1 355 ? -34.630 54.927 -9.162 1.00 27.87 354 LEU A CA 1
ATOM 2664 C C . LEU A 1 355 ? -33.566 56.009 -9.366 1.00 26.93 354 LEU A C 1
ATOM 2665 O O . LEU A 1 355 ? -32.610 55.814 -10.111 1.00 28.20 354 LEU A O 1
ATOM 2670 N N . LEU A 1 356 ? -33.746 57.139 -8.712 1.00 28.25 355 LEU A N 1
ATOM 2671 C CA . LEU A 1 356 ? -32.739 58.207 -8.762 1.00 28.88 355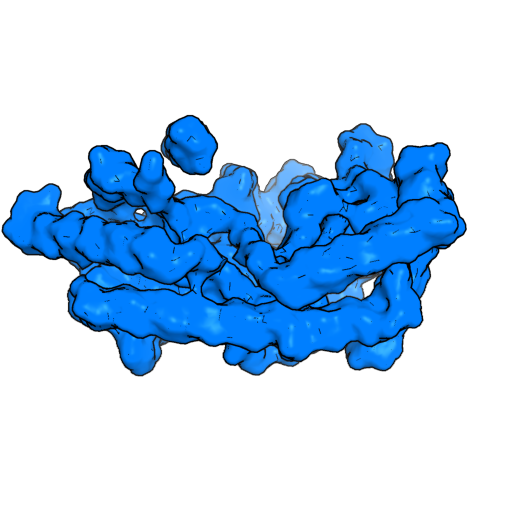 LEU A CA 1
ATOM 2672 C C . LEU A 1 356 ? -31.357 57.667 -8.368 1.00 30.69 355 LEU A C 1
ATOM 2673 O O . LEU A 1 356 ? -30.364 57.941 -9.035 1.00 30.80 355 LEU A O 1
ATOM 2678 N N . TYR A 1 357 ? -31.304 56.858 -7.314 1.00 29.88 356 TYR A N 1
ATOM 2679 C CA . TYR A 1 357 ? -30.052 56.238 -6.881 1.00 30.99 356 TYR A CA 1
ATOM 2680 C C . TYR A 1 357 ? -29.357 55.469 -8.011 1.00 29.07 356 TYR A C 1
ATOM 2681 O O . TYR A 1 357 ? -28.141 55.543 -8.159 1.00 32.42 356 TYR A O 1
ATOM 2690 N N . GLN A 1 358 ? -30.117 54.695 -8.776 1.00 29.54 357 GLN A N 1
ATOM 2691 C CA . GLN A 1 358 ? -29.541 53.926 -9.893 1.00 31.94 357 GLN A CA 1
ATOM 2692 C C . GLN A 1 358 ? -28.967 54.868 -10.952 1.00 31.13 357 GLN A C 1
ATOM 2693 O O . GLN A 1 358 ? -27.907 54.617 -11.527 1.00 29.57 357 GLN A O 1
ATOM 2699 N N . ARG A 1 359 ? -29.690 55.942 -11.225 1.00 30.51 358 ARG A N 1
ATOM 2700 C CA . ARG A 1 359 ? -29.251 56.920 -12.231 1.00 31.25 358 ARG A CA 1
ATOM 2701 C C . ARG A 1 359 ? -27.985 57.657 -11.817 1.00 29.63 358 ARG A C 1
ATOM 2702 O O . ARG A 1 359 ? -27.114 57.932 -12.658 1.00 30.01 358 ARG A O 1
ATOM 2710 N N . LEU A 1 360 ? -27.915 58.008 -10.541 1.00 31.33 359 LEU A N 1
ATOM 2711 C CA . LEU A 1 360 ? -26.723 58.648 -9.959 1.00 28.77 359 LEU A CA 1
ATOM 2712 C C . LEU A 1 360 ? -25.539 57.668 -9.978 1.00 31.54 359 LEU A C 1
ATOM 2713 O O . LEU A 1 360 ? -24.437 58.009 -10.384 1.00 30.91 359 LEU A O 1
ATOM 2718 N N . LYS A 1 361 ? -25.785 56.446 -9.537 1.00 31.76 360 LYS A N 1
ATOM 2719 C CA . LYS A 1 361 ? -24.752 55.418 -9.512 1.00 33.15 360 LYS A CA 1
ATOM 2720 C C . LYS A 1 361 ? -24.145 55.209 -10.891 1.00 32.71 360 LYS A C 1
ATOM 2721 O O . LYS A 1 361 ? -22.926 55.090 -11.024 1.00 34.26 360 LYS A O 1
ATOM 2727 N N . ALA A 1 362 ? -24.985 55.173 -11.922 1.00 31.84 361 ALA A N 1
ATOM 2728 C CA . ALA A 1 362 ? -24.505 54.993 -13.303 1.00 33.59 361 ALA A CA 1
ATOM 2729 C C . ALA A 1 362 ? -23.575 56.132 -13.722 1.00 32.25 361 ALA A C 1
ATOM 2730 O O . ALA A 1 362 ? -22.778 55.963 -14.641 1.00 31.29 361 ALA A O 1
ATOM 2732 N N . ARG A 1 363 ? -23.717 57.290 -13.081 1.00 31.82 362 ARG A N 1
ATOM 2733 C CA . ARG A 1 363 ? -22.860 58.440 -13.330 1.00 32.12 362 ARG A CA 1
ATOM 2734 C C . ARG A 1 363 ? -21.775 58.656 -12.283 1.00 33.63 362 ARG A C 1
ATOM 2735 O O . ARG A 1 363 ? -21.168 59.719 -12.245 1.00 34.38 362 ARG A O 1
ATOM 2743 N N . GLY A 1 364 ? -21.544 57.672 -11.427 1.00 32.97 363 GLY A N 1
ATOM 2744 C CA . GLY A 1 364 ? -20.459 57.720 -10.460 1.00 34.03 363 GLY A CA 1
ATOM 2745 C C . GLY A 1 364 ? -20.704 58.421 -9.157 1.00 32.05 363 GLY A C 1
ATOM 2746 O O . GLY A 1 364 ? -19.750 58.750 -8.445 1.00 35.03 363 GLY A O 1
ATOM 2747 N N . VAL A 1 365 ? -21.979 58.640 -8.824 1.00 31.14 364 VAL A N 1
ATOM 2748 C CA . VAL A 1 365 ? -22.360 59.345 -7.604 1.00 29.74 364 VAL A CA 1
ATOM 2749 C C . VAL A 1 365 ? -23.183 58.410 -6.718 1.00 31.17 364 VAL A C 1
ATOM 2750 O O . VAL A 1 365 ? -24.170 57.815 -7.167 1.00 31.32 364 VAL A O 1
ATOM 2754 N N . LEU A 1 366 ? -22.741 58.243 -5.475 1.00 30.53 365 LEU A N 1
ATOM 2755 C CA . LEU A 1 366 ? -23.435 57.425 -4.518 1.00 32.28 365 LEU A CA 1
ATOM 2756 C C . LEU A 1 366 ? -23.962 58.233 -3.326 1.00 33.49 365 LEU A C 1
ATOM 2757 O O . LEU A 1 366 ? -23.196 58.942 -2.672 1.00 32.03 365 LEU A O 1
ATOM 2770 N N . VAL A 1 368 ? -27.482 57.694 -0.234 1.00 29.19 367 VAL A N 1
ATOM 2771 C CA . VAL A 1 368 ? -28.327 56.623 0.324 1.00 29.43 367 VAL A CA 1
ATOM 2772 C C . VAL A 1 368 ? -29.810 56.895 0.122 1.00 29.90 367 VAL A C 1
ATOM 2773 O O . VAL A 1 368 ? -30.306 57.945 0.493 1.00 29.24 367 VAL A O 1
ATOM 2777 N N . PRO A 1 369 ? -30.527 55.965 -0.509 1.00 29.33 368 PRO A N 1
ATOM 2778 C CA . PRO A 1 369 ? -31.966 56.172 -0.600 1.00 29.64 368 PRO A CA 1
ATOM 2779 C C . PRO A 1 369 ? -32.610 56.242 0.781 1.00 31.13 368 PRO A C 1
ATOM 2780 O O . PRO A 1 369 ? -32.292 55.450 1.668 1.00 32.22 368 PRO A O 1
ATOM 2784 N N . GLY A 1 370 ? -33.513 57.195 0.955 1.00 31.09 369 GLY A N 1
ATOM 2785 C CA . GLY A 1 370 ? -34.137 57.443 2.249 1.00 32.60 369 GLY A CA 1
ATOM 2786 C C . GLY A 1 370 ? -35.044 56.373 2.811 1.00 35.01 369 GLY A C 1
ATOM 2787 O O . GLY A 1 370 ? -35.184 56.245 4.023 1.00 32.31 369 GLY A O 1
ATOM 2788 N N . HIS A 1 371 ? -35.634 55.564 1.945 1.00 35.24 370 HIS A N 1
ATOM 2789 C CA . HIS A 1 371 ? -36.625 54.601 2.416 1.00 35.53 370 HIS A CA 1
ATOM 2790 C C . HIS A 1 371 ? -36.081 53.634 3.428 1.00 37.14 370 HIS A C 1
ATOM 2791 O O . HIS A 1 371 ? -36.815 53.163 4.289 1.00 38.51 370 HIS A O 1
ATOM 2798 N N . TYR A 1 372 ? -34.786 53.388 3.359 1.00 37.22 371 TYR A N 1
ATOM 2799 C CA . TYR A 1 372 ? -34.159 52.442 4.226 1.00 41.20 371 TYR A CA 1
ATOM 2800 C C . TYR A 1 372 ? -34.071 52.872 5.691 1.00 40.33 371 TYR A C 1
ATOM 2801 O O . TYR A 1 372 ? -33.833 52.027 6.550 1.00 42.05 371 TYR A O 1
ATOM 2810 N N . PHE A 1 373 ? -34.325 54.155 5.992 1.00 33.60 372 PHE A N 1
ATOM 2811 C CA . PHE A 1 373 ? -34.286 54.659 7.361 1.00 33.73 372 PHE A CA 1
ATOM 2812 C C . PHE A 1 373 ? -35.642 54.701 8.083 1.00 34.38 372 PHE A C 1
ATOM 2813 O O . PHE A 1 373 ? -35.757 55.356 9.122 1.00 37.10 372 PHE A O 1
ATOM 2821 N N . PHE A 1 374 ? -36.660 54.064 7.515 1.00 35.13 373 PHE A N 1
ATOM 2822 C CA . PHE A 1 374 ? -38.005 54.062 8.081 1.00 35.53 373 PHE A CA 1
ATOM 2823 C C . PHE A 1 374 ? -38.580 52.663 8.276 1.00 39.62 373 PHE A C 1
ATOM 2824 O O . PHE A 1 374 ? -39.726 52.421 7.943 1.00 41.13 373 PHE A O 1
ATOM 2832 N N . PRO A 1 375 ? -37.819 51.741 8.836 1.00 44.48 374 PRO A N 1
ATOM 2833 C CA . PRO A 1 375 ? -38.460 50.425 8.965 1.00 45.74 374 PRO A CA 1
ATOM 2834 C C . PRO A 1 375 ? -39.555 50.402 10.027 1.00 45.26 374 PRO A C 1
ATOM 2835 O O . PRO A 1 375 ? -39.474 51.097 11.035 1.00 45.04 374 PRO A O 1
ATOM 2839 N N . GLY A 1 376 ? -40.581 49.605 9.783 1.00 45.08 375 GLY A N 1
ATOM 2840 C CA . GLY A 1 376 ? -41.636 49.414 10.755 1.00 43.59 375 GLY A CA 1
ATOM 2841 C C . GLY A 1 376 ? -42.697 50.490 10.873 1.00 42.37 375 GLY A C 1
ATOM 2842 O O . GLY A 1 376 ? -43.308 50.601 11.929 1.00 36.83 375 GLY A O 1
ATOM 2843 N N . LEU A 1 377 ? -42.902 51.298 9.833 1.00 42.57 376 LEU A N 1
ATOM 2844 C CA . LEU A 1 377 ? -43.993 52.271 9.846 1.00 41.23 376 LEU A CA 1
ATOM 2845 C C . LEU A 1 377 ? -45.303 51.545 9.853 1.00 42.48 376 LEU A C 1
ATOM 2846 O O . LEU A 1 377 ? -45.437 50.556 9.158 1.00 44.99 376 LEU A O 1
ATOM 2851 N N . ASP A 1 378 ? -46.286 52.052 10.585 1.00 41.47 377 ASP A N 1
ATOM 2852 C CA . ASP A 1 378 ? -47.604 51.420 10.620 1.00 42.76 377 ASP A CA 1
ATOM 2853 C C . ASP A 1 378 ? -48.253 51.459 9.243 1.00 42.31 377 ASP A C 1
ATOM 2854 O O . ASP A 1 378 ? -48.984 50.543 8.884 1.00 45.34 377 ASP A O 1
ATOM 2856 N N . LYS A 1 379 ? -47.992 52.523 8.484 1.00 40.43 378 LYS A N 1
ATOM 2857 C CA . LYS A 1 379 ? -48.582 52.692 7.170 1.00 38.31 378 LYS A CA 1
ATOM 2858 C C . LYS A 1 379 ? -47.529 53.149 6.167 1.00 34.83 378 LYS A C 1
ATOM 2859 O O . LYS A 1 379 ? -46.606 53.875 6.521 1.00 33.99 378 LYS A O 1
ATOM 2862 N N . PRO A 1 380 ? -47.650 52.714 4.907 1.00 34.17 379 PRO A N 1
ATOM 2863 C CA . PRO A 1 380 ? -46.690 53.182 3.905 1.00 33.80 379 PRO A CA 1
ATOM 2864 C C . PRO A 1 380 ? -46.805 54.686 3.741 1.00 32.41 379 PRO A C 1
ATOM 2865 O O . PRO A 1 380 ? -47.882 55.239 3.979 1.00 33.37 379 PRO A O 1
ATOM 2869 N N . TRP A 1 381 ? -45.739 55.338 3.293 1.00 29.83 380 TRP A N 1
ATOM 2870 C CA . TRP A 1 381 ? -45.696 56.788 3.182 1.00 28.76 380 TRP A CA 1
ATOM 2871 C C . TRP A 1 381 ? -44.845 57.170 1.981 1.00 28.91 380 TRP A C 1
ATOM 2872 O O . TRP A 1 381 ? -43.644 56.896 1.982 1.00 28.05 380 TRP A O 1
ATOM 2883 N N . PRO A 1 382 ? -45.468 57.729 0.922 1.00 29.62 381 PRO A N 1
ATOM 2884 C CA . PRO A 1 382 ? -44.696 58.063 -0.283 1.00 27.69 381 PRO A CA 1
ATOM 2885 C C . PRO A 1 382 ? -43.477 58.937 -0.013 1.00 29.01 381 PRO A C 1
ATOM 2886 O O . PRO A 1 382 ? -42.439 58.826 -0.684 1.00 28.41 381 PRO A O 1
ATOM 2890 N N . HIS A 1 383 ? -43.605 59.810 0.967 1.00 29.67 382 HIS A N 1
ATOM 2891 C CA . HIS A 1 383 ? -42.480 60.635 1.407 1.00 29.81 382 HIS A CA 1
ATOM 2892 C C . HIS A 1 383 ? -41.160 59.889 1.565 1.00 29.24 382 HIS A C 1
ATOM 2893 O O . HIS A 1 383 ? -40.101 60.422 1.216 1.00 30.54 382 HIS A O 1
ATOM 2900 N N . THR A 1 384 ? -41.191 58.661 2.070 1.00 29.85 383 THR A N 1
ATOM 2901 C CA . THR A 1 384 ? -39.953 57.903 2.284 1.00 30.98 383 THR A CA 1
ATOM 2902 C C . THR A 1 384 ? -39.213 57.641 0.978 1.00 34.04 383 THR A C 1
ATOM 2903 O O . THR A 1 384 ? -38.013 57.416 0.986 1.00 36.88 383 THR A O 1
ATOM 2907 N N . HIS A 1 385 ? -39.935 57.691 -0.137 1.00 30.99 384 HIS A N 1
ATOM 2908 C CA . HIS A 1 385 ? -39.334 57.480 -1.455 1.00 28.86 384 HIS A CA 1
ATOM 2909 C C . HIS A 1 385 ? -38.935 58.777 -2.152 1.00 28.89 384 HIS A C 1
ATOM 2910 O O . HIS A 1 385 ? -38.644 58.778 -3.352 1.00 27.84 384 HIS A O 1
ATOM 2917 N N . GLN A 1 386 ? -38.907 59.883 -1.419 1.00 27.71 385 GLN A N 1
ATOM 2918 C CA . GLN A 1 386 ? -38.548 61.168 -1.989 1.00 29.30 385 GLN A CA 1
ATOM 2919 C C . GLN A 1 386 ? -37.317 61.769 -1.311 1.00 29.15 385 GLN A C 1
ATOM 2920 O O . GLN A 1 386 ? -36.960 62.893 -1.615 1.00 28.93 385 GLN A O 1
ATOM 2926 N N . CYS A 1 387 ? -36.661 61.008 -0.425 1.00 26.65 386 CYS A N 1
ATOM 2927 C CA . CYS A 1 387 ? -35.517 61.514 0.330 1.00 27.63 386 CYS A CA 1
ATOM 2928 C C . CYS A 1 387 ? -34.254 60.719 0.074 1.00 29.11 386 CYS A C 1
ATOM 2929 O O . CYS A 1 387 ? -34.311 59.549 -0.331 1.00 28.95 386 CYS A O 1
ATOM 2940 N N . ARG A 1 389 ? -29.971 60.497 1.794 1.00 29.69 388 ARG A N 1
ATOM 2941 C CA . ARG A 1 389 ? -28.966 60.994 2.722 1.00 29.12 388 ARG A CA 1
ATOM 2942 C C . ARG A 1 389 ? -27.622 61.157 2.011 1.00 28.79 388 ARG A C 1
ATOM 2943 O O . ARG A 1 389 ? -27.199 60.272 1.254 1.00 30.67 388 ARG A O 1
ATOM 2959 N N . ASN A 1 391 ? -23.393 62.654 2.896 1.00 30.72 390 ASN A N 1
ATOM 2960 C CA . ASN A 1 391 ? -22.379 63.013 3.895 1.00 30.70 390 ASN A CA 1
ATOM 2961 C C . ASN A 1 391 ? -21.738 64.298 3.387 1.00 32.89 390 ASN A C 1
ATOM 2962 O O . ASN A 1 391 ? -21.304 64.332 2.234 1.00 33.57 390 ASN A O 1
ATOM 2967 N N . TYR A 1 392 ? -21.731 65.364 4.193 1.00 32.94 391 TYR A N 1
ATOM 2968 C CA . TYR A 1 392 ? -21.183 66.679 3.730 1.00 34.77 391 TYR A CA 1
ATOM 2969 C C . TYR A 1 392 ? -19.689 66.896 4.012 1.00 35.15 391 TYR A C 1
ATOM 2970 O O . TYR A 1 392 ? -19.160 67.986 3.747 1.00 38.25 391 TYR A O 1
ATOM 2979 N N . VAL A 1 393 ? -19.025 65.878 4.516 1.00 36.47 392 VAL A N 1
ATOM 2980 C CA . VAL A 1 393 ? -17.594 65.929 4.859 1.00 42.67 392 VAL A CA 1
ATOM 2981 C C . VAL A 1 393 ? -16.582 65.885 3.704 1.00 46.36 392 VAL A C 1
ATOM 2982 O O . VAL A 1 393 ? -15.526 66.511 3.817 1.00 48.68 392 VAL A O 1
ATOM 2986 N N . PRO A 1 394 ? -16.858 65.135 2.619 1.00 45.52 393 PRO A N 1
ATOM 2987 C CA . PRO A 1 394 ? -15.850 65.082 1.538 1.00 46.37 393 PRO A CA 1
ATOM 2988 C C . PRO A 1 394 ? -15.442 66.457 0.984 1.00 46.57 393 PRO A C 1
ATOM 2989 O O . PRO A 1 394 ? -16.137 67.450 1.166 1.00 44.63 393 PRO A O 1
ATOM 2993 N N A GLU A 1 395 ? -14.303 66.503 0.290 0.80 49.58 394 GLU A N 1
ATOM 2994 N N B GLU A 1 395 ? -14.271 66.503 0.368 0.20 46.16 394 GLU A N 1
ATOM 2995 C CA A GLU A 1 395 ? -13.808 67.792 -0.190 0.80 50.01 394 GLU A CA 1
ATOM 2996 C CA B GLU A 1 395 ? -13.753 67.715 -0.274 0.20 45.36 394 GLU A CA 1
ATOM 2997 C C A GLU A 1 395 ? -14.824 68.473 -1.108 0.80 47.65 394 GLU A C 1
ATOM 2998 C C B GLU A 1 395 ? -14.814 68.447 -1.132 0.20 45.37 394 GLU A C 1
ATOM 2999 O O A GLU A 1 395 ? -15.523 67.813 -1.873 0.80 44.48 394 GLU A O 1
ATOM 3000 O O B GLU A 1 395 ? -15.546 67.799 -1.878 0.20 44.37 394 GLU A O 1
ATOM 3011 N N . PRO A 1 396 ? -14.909 69.792 -1.021 1.00 44.08 395 PRO A N 1
ATOM 3012 C CA . PRO A 1 396 ? -15.906 70.560 -1.799 1.00 46.14 395 PRO A CA 1
ATOM 3013 C C . PRO A 1 396 ? -15.907 70.379 -3.319 1.00 44.48 395 PRO A C 1
ATOM 3014 O O . PRO A 1 396 ? -16.966 70.549 -3.956 1.00 40.40 395 PRO A O 1
ATOM 3018 N N . ASP A 1 397 ? -14.756 70.061 -3.908 1.00 42.15 396 ASP A N 1
ATOM 3019 C CA . ASP A 1 397 ? -14.751 69.846 -5.342 1.00 42.25 396 ASP A CA 1
ATOM 3020 C C . ASP A 1 397 ? -15.533 68.577 -5.647 1.00 40.04 396 ASP A C 1
ATOM 3021 O O . ASP A 1 397 ? -16.214 68.501 -6.678 1.00 37.75 396 ASP A O 1
ATOM 3026 N N . LYS A 1 398 ? -15.428 67.585 -4.761 1.00 38.50 397 LYS A N 1
ATOM 3027 C CA . LYS A 1 398 ? -16.169 66.326 -4.914 1.00 38.74 397 LYS A CA 1
ATOM 3028 C C . LYS A 1 398 ? -17.654 66.563 -4.649 1.00 35.04 397 LYS A C 1
ATOM 3029 O O . LYS A 1 398 ? -18.486 66.075 -5.378 1.00 35.01 397 LYS A O 1
ATOM 3033 N N . ILE A 1 399 ? -17.948 67.333 -3.616 1.00 34.60 398 ILE A N 1
ATOM 3034 C CA . ILE A 1 399 ? -19.331 67.719 -3.310 1.00 34.74 398 ILE A CA 1
ATOM 3035 C C . ILE A 1 399 ? -19.955 68.413 -4.503 1.00 33.30 398 ILE A C 1
ATOM 3036 O O . ILE A 1 399 ? -21.033 68.015 -4.968 1.00 32.60 398 ILE A O 1
ATOM 3041 N N . GLU A 1 400 ? -19.261 69.398 -5.065 1.00 31.61 399 GLU A N 1
ATOM 3042 C CA . GLU A 1 400 ? -19.848 70.128 -6.158 1.00 33.83 399 GLU A CA 1
ATOM 3043 C C . GLU A 1 400 ? -20.068 69.268 -7.398 1.00 31.80 399 GLU A C 1
ATOM 3044 O O . GLU A 1 400 ? -21.095 69.417 -8.059 1.00 32.85 399 GLU A O 1
ATOM 3050 N N . ALA A 1 401 ? -19.112 68.394 -7.715 1.00 31.56 400 ALA A N 1
ATOM 3051 C CA . ALA A 1 401 ? -19.277 67.504 -8.858 1.00 32.10 400 ALA A CA 1
ATOM 3052 C C . ALA A 1 401 ? -20.486 66.586 -8.652 1.00 30.35 400 ALA A C 1
ATOM 3053 O O . ALA A 1 401 ? -21.240 66.338 -9.601 1.00 31.15 400 ALA A O 1
ATOM 3055 N N . GLY A 1 402 ? -20.663 66.079 -7.435 1.00 30.01 401 GLY A N 1
ATOM 3056 C CA . GLY A 1 402 ? -21.823 65.213 -7.111 1.00 30.86 401 GLY A CA 1
ATOM 3057 C C . GLY A 1 402 ? -23.148 65.955 -7.204 1.00 29.85 401 GLY A C 1
ATOM 3058 O O . GLY A 1 402 ? -24.146 65.444 -7.749 1.00 29.09 401 GLY A O 1
ATOM 3059 N N . VAL A 1 403 ? -23.174 67.164 -6.659 1.00 29.50 402 VAL A N 1
ATOM 3060 C CA . VAL A 1 403 ? -24.373 68.016 -6.652 1.00 28.25 402 VAL A CA 1
ATOM 3061 C C . VAL A 1 403 ? -24.762 68.410 -8.066 1.00 30.01 402 VAL A C 1
ATOM 3062 O O . VAL A 1 403 ? -25.951 68.411 -8.414 1.00 29.35 402 VAL A O 1
ATOM 3066 N N . LYS A 1 404 ? -23.782 68.737 -8.898 1.00 29.84 403 LYS A N 1
ATOM 3067 C CA . LYS A 1 404 ? -24.059 69.087 -10.279 1.00 30.85 403 LYS A CA 1
ATOM 3068 C C . LYS A 1 404 ? -24.777 67.930 -10.988 1.00 28.62 403 LYS A C 1
ATOM 3069 O O . LYS A 1 404 ? -25.776 68.142 -11.703 1.00 28.80 403 LYS A O 1
ATOM 3075 N N . ILE A 1 405 ? -24.270 66.714 -10.789 1.00 28.07 404 ILE A N 1
ATOM 3076 C CA . ILE A 1 405 ? -24.863 65.513 -11.399 1.00 27.99 404 ILE A CA 1
ATOM 3077 C C . ILE A 1 405 ? -26.264 65.287 -10.801 1.00 27.66 404 ILE A C 1
ATOM 3078 O O . ILE A 1 405 ? -27.231 65.030 -11.535 1.00 28.32 404 ILE A O 1
ATOM 3083 N N . LEU A 1 406 ? -26.368 65.403 -9.488 1.00 28.85 405 LEU A N 1
ATOM 3084 C CA . LEU A 1 406 ? -27.669 65.291 -8.822 1.00 27.80 405 LEU A CA 1
ATOM 3085 C C . LEU A 1 406 ? -28.691 66.240 -9.438 1.00 29.67 405 LEU A C 1
ATOM 3086 O O . LEU A 1 406 ? -29.795 65.834 -9.783 1.00 26.92 405 LEU A O 1
ATOM 3091 N N . ALA A 1 407 ? -28.342 67.517 -9.561 1.00 26.12 406 ALA A N 1
ATOM 3092 C CA . ALA A 1 407 ? -29.255 68.496 -10.132 1.00 28.56 406 ALA A CA 1
ATOM 3093 C C . ALA A 1 407 ? -29.631 68.136 -11.555 1.00 27.10 406 ALA A C 1
ATOM 3094 O O . ALA A 1 407 ? -30.772 68.340 -11.969 1.00 28.60 406 ALA A O 1
ATOM 3096 N N . GLU A 1 408 ? -28.680 67.632 -12.337 1.00 28.53 407 GLU A N 1
ATOM 3097 C CA . GLU A 1 408 ? -29.010 67.204 -13.700 1.00 27.01 407 GLU A CA 1
ATOM 3098 C C . GLU A 1 408 ? -30.033 66.062 -13.724 1.00 25.23 407 GLU A C 1
ATOM 3099 O O . GLU A 1 408 ? -30.930 66.060 -14.550 1.00 26.68 407 GLU A O 1
ATOM 3105 N N . GLU A 1 409 ? -29.895 65.118 -12.798 1.00 26.78 408 GLU A N 1
ATOM 3106 C CA . GLU A 1 409 ? -30.801 63.958 -12.714 1.00 27.49 408 GLU A CA 1
ATOM 3107 C C . GLU A 1 409 ? -32.174 64.345 -12.166 1.00 27.99 408 GLU A C 1
ATOM 3108 O O . GLU A 1 409 ? -33.175 63.796 -12.608 1.00 28.22 408 GLU A O 1
ATOM 3114 N N A ILE A 1 410 ? -32.215 65.264 -11.206 0.80 26.45 409 ILE A N 1
ATOM 3115 N N B ILE A 1 410 ? -32.210 65.287 -11.230 0.20 27.07 409 ILE A N 1
ATOM 3116 C CA A ILE A 1 410 ? -33.478 65.791 -10.706 0.80 28.03 409 ILE A CA 1
ATOM 3117 C CA B ILE A 1 410 ? -33.473 65.798 -10.716 0.20 27.01 409 ILE A CA 1
ATOM 3118 C C A ILE A 1 410 ? -34.198 66.510 -11.862 0.80 29.61 409 ILE A C 1
ATOM 3119 C C B ILE A 1 410 ? -34.200 66.520 -11.854 0.20 28.01 409 ILE A C 1
ATOM 3120 O O A ILE A 1 410 ? -35.377 66.275 -12.101 0.80 26.51 409 ILE A O 1
ATOM 3121 O O B ILE A 1 410 ? -35.390 66.303 -12.058 0.20 27.22 409 ILE A O 1
ATOM 3130 N N . GLU A 1 411 ? -33.475 67.342 -12.616 1.00 27.84 410 GLU A N 1
ATOM 3131 C CA . GLU A 1 411 ? -34.067 68.044 -13.760 1.00 29.76 410 GLU A CA 1
ATOM 3132 C C . GLU A 1 411 ? -34.580 67.047 -14.773 1.00 28.41 410 GLU A C 1
ATOM 3133 O O . GLU A 1 411 ? -35.662 67.241 -15.319 1.00 29.89 410 GLU A O 1
ATOM 3139 N N . ARG A 1 412 ? -33.789 66.026 -15.073 1.00 27.52 411 ARG A N 1
ATOM 3140 C CA . ARG A 1 412 ? -34.223 65.006 -16.018 1.00 27.72 411 ARG A CA 1
ATOM 3141 C C . ARG A 1 412 ? -35.535 64.341 -15.570 1.00 26.27 411 ARG A C 1
ATOM 3142 O O . ARG A 1 412 ? -36.431 64.154 -16.388 1.00 27.09 411 ARG A O 1
ATOM 3147 N N . ALA A 1 413 ? -35.630 63.967 -14.293 1.00 27.27 412 ALA A N 1
ATOM 3148 C CA . ALA A 1 413 ? -36.850 63.324 -13.755 1.00 29.71 412 ALA A CA 1
ATOM 3149 C C . ALA A 1 413 ? -38.087 64.223 -13.951 1.00 28.96 412 ALA A C 1
ATOM 3150 O O . ALA A 1 413 ? -39.147 63.782 -14.387 1.00 27.08 412 ALA A O 1
ATOM 3152 N N . TRP A 1 414 ? -37.942 65.501 -13.626 1.00 27.68 413 TRP A N 1
ATOM 3153 C CA . TRP A 1 414 ? -39.051 66.456 -13.783 1.00 28.24 413 TRP A CA 1
ATOM 3154 C C . TRP A 1 414 ? -39.388 66.728 -15.246 1.00 30.86 413 TRP A C 1
ATOM 3155 O O . TRP A 1 414 ? -40.527 66.999 -15.584 1.00 29.21 413 TRP A O 1
ATOM 3166 N N . ARG A 1 415 ? -38.403 66.599 -16.132 1.00 29.98 414 ARG A N 1
ATOM 3167 C CA . ARG A 1 415 ? -38.613 66.858 -17.542 1.00 32.12 414 ARG A CA 1
ATOM 3168 C C . ARG A 1 415 ? -39.197 65.676 -18.287 1.00 30.08 414 ARG A C 1
ATOM 3169 O O . ARG A 1 415 ? -40.093 65.851 -19.100 1.00 33.75 414 ARG A O 1
ATOM 3177 N N A GLU A 1 416 ? -38.687 64.482 -17.995 0.80 28.01 415 GLU A N 1
ATOM 3178 N N B GLU A 1 416 ? -38.717 64.468 -18.012 0.20 28.93 415 GLU A N 1
ATOM 3179 C CA A GLU A 1 416 ? -39.049 63.298 -18.761 0.80 27.80 415 GLU A CA 1
ATOM 3180 C CA B GLU A 1 416 ? -39.198 63.298 -18.754 0.20 27.60 415 GLU A CA 1
ATOM 3181 C C A GLU A 1 416 ? -39.207 61.989 -17.983 0.80 27.84 415 GLU A C 1
ATOM 3182 C C B GLU A 1 416 ? -39.229 61.977 -17.984 0.20 27.95 415 GLU A C 1
ATOM 3183 O O A GLU A 1 416 ? -39.335 60.948 -18.605 0.80 25.66 415 GLU A O 1
ATOM 3184 O O B GLU A 1 416 ? -39.234 60.913 -18.596 0.20 27.50 415 GLU A O 1
ATOM 3195 N N . GLY A 1 417 ? -39.280 62.032 -16.659 1.00 27.69 416 GLY A N 1
ATOM 3196 C CA . GLY A 1 417 ? -39.360 60.808 -15.863 1.00 29.16 416 GLY A CA 1
ATOM 3197 C C . GLY A 1 417 ? -38.087 59.981 -15.857 1.00 30.15 416 GLY A C 1
ATOM 3198 O O . GLY A 1 417 ? -38.116 58.759 -15.610 1.00 28.24 416 GLY A O 1
#

B-factor: mean 38.73, std 10.62, range [14.51, 84.56]

CATH classification: 3.90.1150.10 (+1 more: 3.40.640.10)